Protein AF-A0A1C5DNZ5-F1 (afdb_monomer_lite)

Foldseek 3Di:
DDDDDDDDDDDDDAFDADDAPVLVCLLVVLAQALQLLAAFFLAQLLCCAVVNDDPLLVVLLVVLLVQLLCLLQVALFQEDFDPPPYDDLVVNLSSLLSPLLLRQAASLQSLPQLFQCAAVFLAQFAAQAAFFFDFFLLRQFLFCLQFFGSCRRSVRCVVHSPGVVVLVVDPSSVVSRVCSVVSNVCLQQVQLVVLCVVVPNDNSRSLSRSASNRLASLAVSQLAFLPDFDFQLQAAFAAAADQFQFFAFDDAADDDDDDDDDPDPDDDDDDDDPDDDDDDDDDDDDDDDDDDDDDDDDDDDDDDDDDDDDDDDDDDDDDDDDDDDDDDDDDDDDDDDDDDDDDDDDDDDDDDDDDDDDDDDDDDPDPPVAPPVLVVFKDQDDPVSLVSLQVRQCCLAPQLVVLQVSLVVSSNHDDDDGHHNSHALSPLVSRHSRHGRVLGQQHQNGRDDFDRDRSNHHHGDDRAQTGHQFQFSSLLSQQCNVAPLHPRNLQALNPQDDDPVSSVVSLVRNQRVSSSGSMGTDRVVRPPSQVRYDNSCVSSVCRNPCLVPNLSSNQPHQCVVRVDNSRSVGRVRRSHSNNSNQSSSLSSSNRRVQQPHHDALFDFPGSGHAHAPSCSSNVQSGGSNPHGHHWSDCGNCPDDPHRHNSPSRLSRSADDRSDHSRITGDNVSSVVRSVVRSNVD

Structure (mmCIF, N/CA/C/O backbone):
data_AF-A0A1C5DNZ5-F1
#
_entry.id   AF-A0A1C5DNZ5-F1
#
loop_
_atom_site.group_PDB
_atom_site.id
_atom_site.type_symbol
_atom_site.label_atom_id
_atom_site.label_alt_id
_atom_site.label_comp_id
_atom_site.label_asym_id
_atom_site.label_entity_id
_atom_site.label_seq_id
_atom_site.pdbx_PDB_ins_code
_atom_site.Cartn_x
_atom_site.Cartn_y
_atom_site.Cartn_z
_atom_site.occupancy
_atom_site.B_iso_or_equiv
_atom_site.auth_seq_id
_atom_site.auth_comp_id
_atom_site.auth_asym_id
_atom_site.auth_atom_id
_atom_site.pdbx_PDB_model_num
ATOM 1 N N . MET A 1 1 ? -42.561 28.074 35.024 1.00 35.12 1 MET A N 1
ATOM 2 C CA . MET A 1 1 ? -42.389 27.880 33.564 1.00 35.12 1 MET A CA 1
ATOM 3 C C . MET A 1 1 ? -41.672 26.548 33.355 1.00 35.12 1 MET A C 1
ATOM 5 O O . MET A 1 1 ? -40.572 26.398 33.857 1.00 35.12 1 MET A O 1
ATOM 9 N N . SER A 1 2 ? -42.398 25.474 33.023 1.00 34.19 2 SER A N 1
ATOM 10 C CA . SER A 1 2 ? -42.745 24.993 31.661 1.00 34.19 2 SER A CA 1
ATOM 11 C C . SER A 1 2 ? -41.527 24.378 30.946 1.00 34.19 2 SER A C 1
ATOM 13 O O . SER A 1 2 ? -40.630 25.111 30.565 1.00 34.19 2 SER A O 1
ATOM 15 N N . SER A 1 3 ? -41.335 23.049 30.942 1.00 47.19 3 SER A N 1
ATOM 16 C CA . SER A 1 3 ? -41.961 22.020 30.072 1.00 47.19 3 SER A CA 1
ATOM 17 C C . SER A 1 3 ? -41.629 22.154 28.579 1.00 47.19 3 SER A C 1
ATOM 19 O O . SER A 1 3 ? -42.062 23.123 27.964 1.00 47.19 3 SER A O 1
ATOM 21 N N . ALA A 1 4 ? -41.029 21.107 27.985 1.00 40.50 4 ALA A N 1
ATOM 22 C CA . ALA A 1 4 ? -41.390 20.623 26.641 1.00 40.50 4 ALA A CA 1
ATOM 23 C C . ALA A 1 4 ? -40.878 19.189 26.346 1.00 40.50 4 ALA A C 1
ATOM 25 O O . ALA A 1 4 ? -39.726 18.852 26.609 1.00 40.50 4 ALA A O 1
ATOM 26 N N . ARG A 1 5 ? -41.762 18.367 25.756 1.00 48.84 5 ARG A N 1
ATOM 27 C CA . ARG A 1 5 ? -41.532 17.049 25.117 1.00 48.84 5 ARG A CA 1
ATOM 28 C C . ARG A 1 5 ? -41.091 17.206 23.648 1.00 48.84 5 ARG A C 1
ATOM 30 O O . ARG A 1 5 ? -41.409 18.218 23.034 1.00 48.84 5 ARG A O 1
ATOM 37 N N . THR A 1 6 ? -40.537 16.150 23.039 1.00 39.22 6 THR A N 1
ATOM 38 C CA . THR A 1 6 ? -40.433 15.974 21.568 1.00 39.22 6 THR A CA 1
ATOM 39 C C . THR A 1 6 ? -40.799 14.547 21.115 1.00 39.22 6 THR A C 1
ATOM 41 O O . THR A 1 6 ? -40.684 13.593 21.885 1.00 39.22 6 THR A O 1
ATOM 44 N N . GLY A 1 7 ? -41.263 14.415 19.860 1.00 40.50 7 GLY A N 1
ATOM 45 C CA . GLY A 1 7 ? -41.536 13.163 19.124 1.00 40.50 7 GLY A CA 1
ATOM 46 C C . GLY A 1 7 ? -40.961 13.192 17.684 1.00 40.50 7 GLY A C 1
ATOM 47 O O . GLY A 1 7 ? -40.206 14.103 17.363 1.00 40.50 7 GLY A O 1
ATOM 48 N N . ALA A 1 8 ? -41.375 12.256 16.807 1.00 42.50 8 ALA A N 1
ATOM 49 C CA . ALA A 1 8 ? -41.039 12.133 15.359 1.00 42.50 8 ALA A CA 1
ATOM 50 C C . ALA A 1 8 ? -39.610 11.635 14.966 1.00 42.50 8 ALA A C 1
ATOM 52 O O . ALA A 1 8 ? -38.829 11.228 15.822 1.00 42.50 8 ALA A O 1
ATOM 53 N N . GLY A 1 9 ? -39.299 11.554 13.652 1.00 46.56 9 GLY A N 1
ATOM 54 C CA . GLY A 1 9 ? -38.068 10.941 13.095 1.00 46.56 9 GLY A CA 1
ATOM 55 C C . GLY A 1 9 ? -37.885 11.070 11.559 1.00 46.56 9 GLY A C 1
ATOM 56 O O . GLY A 1 9 ? -38.637 11.789 10.908 1.00 46.56 9 GLY A O 1
ATOM 57 N N . GLN A 1 10 ? -36.884 10.386 10.967 1.00 37.81 10 GLN A N 1
ATOM 58 C CA . GLN A 1 10 ? -36.568 10.368 9.510 1.00 37.81 10 GLN A CA 1
ATOM 59 C C . GLN A 1 10 ? -36.069 8.982 9.019 1.00 37.81 10 GLN A C 1
ATOM 61 O O . GLN A 1 10 ? -35.624 8.172 9.831 1.00 37.81 10 GLN A O 1
ATOM 66 N N . ALA A 1 11 ? -36.089 8.719 7.698 1.00 41.50 11 ALA A N 1
ATOM 67 C CA . ALA A 1 11 ? -35.702 7.436 7.069 1.00 41.50 11 ALA A CA 1
ATOM 68 C C . ALA A 1 11 ? -34.834 7.595 5.778 1.00 41.50 11 ALA A C 1
ATOM 70 O O . ALA A 1 11 ? -34.810 8.687 5.208 1.00 41.50 11 ALA A O 1
ATOM 71 N N . PRO A 1 12 ? -34.102 6.550 5.309 1.00 48.22 12 PRO A N 1
ATOM 72 C CA . PRO A 1 12 ? -33.125 6.650 4.205 1.00 48.22 12 PRO A CA 1
ATOM 73 C C . PRO A 1 12 ? -33.597 6.114 2.818 1.00 48.22 12 PRO A C 1
ATOM 75 O O . PRO A 1 12 ? -34.482 5.263 2.761 1.00 48.22 12 PRO A O 1
ATOM 78 N N . PRO A 1 13 ? -32.966 6.531 1.691 1.00 52.88 13 PRO A N 1
ATOM 79 C CA . PRO A 1 13 ? -33.422 6.234 0.318 1.00 52.88 13 PRO A CA 1
ATOM 80 C C . PRO A 1 13 ? -32.763 5.018 -0.390 1.00 52.88 13 PRO A C 1
ATOM 82 O O . PRO A 1 13 ? -31.851 4.368 0.139 1.00 52.88 13 PRO A O 1
ATOM 85 N N . ARG A 1 14 ? -33.227 4.751 -1.629 1.00 50.53 14 ARG A N 1
ATOM 86 C CA . ARG A 1 14 ? -32.679 3.814 -2.647 1.00 50.53 14 ARG A CA 1
ATOM 87 C C . ARG A 1 14 ? -31.525 4.442 -3.467 1.00 50.53 14 ARG A C 1
ATOM 89 O O . ARG A 1 14 ? -31.303 5.644 -3.371 1.00 50.53 14 ARG A O 1
ATOM 96 N N . THR A 1 15 ? -30.829 3.646 -4.294 1.00 51.84 15 THR A N 1
ATOM 97 C CA . THR A 1 15 ? -29.776 4.075 -5.257 1.00 51.84 15 THR A CA 1
ATOM 98 C C . THR A 1 15 ? -29.793 3.209 -6.540 1.00 51.84 15 THR A C 1
ATOM 100 O O . THR A 1 15 ? -30.634 2.319 -6.653 1.00 51.84 15 THR A O 1
ATOM 103 N N . THR A 1 16 ? -28.890 3.466 -7.499 1.00 38.88 16 THR A N 1
ATOM 104 C CA . THR A 1 16 ? -28.894 2.944 -8.891 1.00 38.88 16 THR A CA 1
ATOM 105 C C . THR A 1 16 ? -27.693 2.034 -9.248 1.00 38.88 16 THR A C 1
ATOM 107 O O . THR A 1 16 ? -26.918 1.655 -8.368 1.00 38.88 16 THR A O 1
ATOM 110 N N . THR A 1 17 ? -27.564 1.669 -10.537 1.00 46.03 17 THR A N 1
ATOM 111 C CA . THR A 1 17 ? -26.472 0.883 -11.158 1.00 46.03 17 THR A CA 1
ATOM 112 C C . THR A 1 17 ? -26.026 1.492 -12.499 1.00 46.03 17 THR A C 1
ATOM 114 O O . THR A 1 17 ? -26.896 1.878 -13.278 1.00 46.03 17 THR A O 1
ATOM 117 N N . ALA A 1 18 ? -24.722 1.494 -12.825 1.00 44.28 18 ALA A N 1
ATOM 118 C CA . ALA A 1 18 ? -24.168 2.096 -14.057 1.00 44.28 18 ALA A CA 1
ATOM 119 C C . ALA A 1 18 ? -23.219 1.158 -14.870 1.00 44.28 18 ALA A C 1
ATOM 121 O O . ALA A 1 18 ? -22.654 0.222 -14.297 1.00 44.28 18 ALA A O 1
ATOM 122 N N . PRO A 1 19 ? -23.027 1.380 -16.196 1.00 49.41 19 PRO A N 1
ATOM 123 C CA . PRO A 1 19 ? -22.270 0.494 -17.106 1.00 49.41 19 PRO A CA 1
ATOM 124 C C . PRO A 1 19 ? -20.741 0.731 -17.130 1.00 49.41 19 PRO A C 1
ATOM 126 O O . PRO A 1 19 ? -20.248 1.737 -16.622 1.00 49.41 19 PRO A O 1
ATOM 129 N N . ALA A 1 20 ? -19.971 -0.199 -17.729 1.00 49.38 20 ALA A N 1
ATOM 130 C CA . ALA A 1 20 ? -18.540 -0.363 -17.409 1.00 49.38 20 ALA A CA 1
ATOM 131 C C . ALA A 1 20 ? -17.514 -0.572 -18.562 1.00 49.38 20 ALA A C 1
ATOM 133 O O . ALA A 1 20 ? -16.347 -0.776 -18.252 1.00 49.38 20 ALA A O 1
ATOM 134 N N . GLN A 1 21 ? -17.844 -0.502 -19.867 1.00 52.97 21 GLN A N 1
ATOM 135 C CA . GLN A 1 21 ? -16.880 -0.837 -20.963 1.00 52.97 21 GLN A CA 1
ATOM 136 C C . GLN A 1 21 ? -15.542 -0.039 -20.943 1.00 52.97 21 GLN A C 1
ATOM 138 O O . GLN A 1 21 ? -14.511 -0.518 -21.412 1.00 52.97 21 GLN A O 1
ATOM 143 N N . ILE A 1 22 ? -15.558 1.143 -20.333 1.00 57.78 22 ILE A N 1
ATOM 144 C CA . ILE A 1 22 ? -14.470 1.912 -19.703 1.00 57.78 22 ILE A CA 1
ATOM 145 C C . ILE A 1 22 ? -13.318 1.080 -19.072 1.00 57.78 22 ILE A C 1
ATOM 147 O O . ILE A 1 22 ? -12.180 1.547 -19.043 1.00 57.78 22 ILE A O 1
ATOM 151 N N . ASP A 1 23 ? -13.550 -0.175 -18.681 1.00 61.78 23 ASP A N 1
ATOM 152 C CA . ASP A 1 23 ? -12.527 -1.196 -18.385 1.00 61.78 23 ASP A CA 1
ATOM 153 C C . ASP A 1 23 ? -11.415 -1.292 -19.473 1.00 61.78 23 ASP A C 1
ATOM 155 O O . ASP A 1 23 ? -10.239 -1.498 -19.173 1.00 61.78 23 ASP A O 1
ATOM 159 N N . ARG A 1 24 ? -11.761 -1.079 -20.757 1.00 72.62 24 ARG A N 1
ATOM 160 C CA . ARG A 1 24 ? -10.910 -1.255 -21.964 1.00 72.62 24 ARG A CA 1
ATOM 161 C C . ARG A 1 24 ? -9.570 -0.481 -21.944 1.00 72.62 24 ARG A C 1
ATOM 163 O O . ARG A 1 24 ? -8.625 -0.888 -22.617 1.00 72.62 24 ARG A O 1
ATOM 170 N N . GLN A 1 25 ? -9.475 0.610 -21.183 1.00 69.50 25 GLN A N 1
ATOM 171 C CA . GLN A 1 25 ? -8.303 1.507 -21.065 1.00 69.50 25 GLN A CA 1
ATOM 172 C C . GLN A 1 25 ? -7.854 1.701 -19.614 1.00 69.50 25 GLN A C 1
ATOM 174 O O . GLN A 1 25 ? -6.677 1.912 -19.335 1.00 69.50 25 GLN A O 1
ATOM 179 N N . ALA A 1 26 ? -8.808 1.603 -18.694 1.00 68.88 26 ALA A N 1
ATOM 180 C CA . ALA A 1 26 ? -8.610 1.539 -17.261 1.00 68.88 26 ALA A CA 1
ATOM 181 C C . ALA A 1 26 ? -7.611 0.416 -16.906 1.00 68.88 26 ALA A C 1
ATOM 183 O O . ALA A 1 26 ? -6.574 0.679 -16.291 1.00 68.88 26 ALA A O 1
ATOM 184 N N . ARG A 1 27 ? -7.807 -0.779 -17.482 1.00 75.62 27 ARG A N 1
ATOM 185 C CA . ARG A 1 27 ? -6.840 -1.887 -17.450 1.00 75.62 27 ARG A CA 1
ATOM 186 C C . ARG A 1 27 ? -5.494 -1.532 -18.053 1.00 75.62 27 ARG A C 1
ATOM 188 O O . ARG A 1 27 ? -4.465 -1.736 -17.429 1.00 75.62 27 ARG A O 1
ATOM 195 N N . ARG A 1 28 ? -5.484 -0.936 -19.241 1.00 80.12 28 ARG A N 1
ATOM 196 C CA . ARG A 1 28 ? -4.236 -0.562 -19.912 1.00 80.12 28 ARG A CA 1
ATOM 197 C C . ARG A 1 28 ? -3.459 0.533 -19.226 1.00 80.12 28 ARG A C 1
ATOM 199 O O . ARG A 1 28 ? -2.294 0.642 -19.537 1.00 80.12 28 ARG A O 1
ATOM 206 N N . LEU A 1 29 ? -4.017 1.309 -18.298 1.00 76.38 29 LEU A N 1
ATOM 207 C CA . LEU A 1 29 ? -3.198 2.217 -17.492 1.00 76.38 29 LEU A CA 1
ATOM 208 C C . LEU A 1 29 ? -2.236 1.428 -16.553 1.00 76.38 29 LEU A C 1
ATOM 210 O O . LEU A 1 29 ? -1.388 2.023 -15.900 1.00 76.38 29 LEU A O 1
ATOM 214 N N . ALA A 1 30 ? -2.198 0.090 -16.726 1.00 76.69 30 ALA A N 1
ATOM 215 C CA . ALA A 1 30 ? -1.017 -0.770 -16.990 1.00 76.69 30 ALA A CA 1
ATOM 216 C C . ALA A 1 30 ? 0.114 -0.255 -17.928 1.00 76.69 30 ALA A C 1
ATOM 218 O O . ALA A 1 30 ? 1.015 -1.026 -18.229 1.00 76.69 30 ALA A O 1
ATOM 219 N N . TRP A 1 31 ? 0.078 1.001 -18.387 1.00 80.88 31 TRP A N 1
ATOM 220 C CA . TRP A 1 31 ? 1.052 1.657 -19.270 1.00 80.88 31 TRP A CA 1
ATOM 221 C C . TRP A 1 31 ? 1.354 3.112 -18.870 1.00 80.88 31 TRP A C 1
ATOM 223 O O . TRP A 1 31 ? 2.135 3.763 -19.550 1.00 80.88 31 TRP A O 1
ATOM 233 N N . VAL A 1 32 ? 0.802 3.619 -17.752 1.00 81.00 32 VAL A N 1
ATOM 234 C CA . VAL A 1 32 ? 1.361 4.792 -17.038 1.00 81.00 32 VAL A CA 1
ATOM 235 C C . VAL A 1 32 ? 1.103 4.739 -15.510 1.00 81.00 32 VAL A C 1
ATOM 237 O O . VAL A 1 32 ? 0.815 5.772 -14.901 1.00 81.00 32 VAL A O 1
ATOM 240 N N . THR A 1 33 ? 1.118 3.564 -14.844 1.00 77.69 33 THR A N 1
ATOM 241 C CA . THR A 1 33 ? 1.069 3.529 -13.362 1.00 77.69 33 THR A CA 1
ATOM 242 C C . THR A 1 33 ? 1.967 2.501 -12.689 1.00 77.69 33 THR A C 1
ATOM 244 O O . THR A 1 33 ? 3.153 2.592 -12.876 1.00 77.69 33 THR A O 1
ATOM 247 N N . VAL A 1 34 ? 1.471 1.601 -11.860 1.00 80.81 34 VAL A N 1
ATOM 248 C CA . VAL A 1 34 ? 2.156 0.703 -10.913 1.00 80.81 34 VAL A CA 1
ATOM 249 C C . VAL A 1 34 ? 3.177 -0.268 -11.565 1.00 80.81 34 VAL A C 1
ATOM 251 O O . VAL A 1 34 ? 3.042 -1.481 -11.525 1.00 80.81 34 VAL A O 1
ATOM 254 N N . GLY A 1 35 ? 4.125 0.271 -12.320 1.00 82.44 35 GLY A N 1
ATOM 255 C CA . GLY A 1 35 ? 4.782 -0.383 -13.447 1.00 82.44 35 GLY A CA 1
ATOM 256 C C . GLY A 1 35 ? 5.697 0.508 -14.295 1.00 82.44 35 GLY A C 1
ATOM 257 O O . GLY A 1 35 ? 6.456 -0.029 -15.084 1.00 82.44 35 GLY A O 1
ATOM 258 N N . VAL A 1 36 ? 5.662 1.838 -14.137 1.00 87.38 36 VAL A N 1
ATOM 259 C CA . VAL A 1 36 ? 6.909 2.629 -14.105 1.00 87.38 36 VAL A CA 1
ATOM 260 C C . VAL A 1 36 ? 7.229 2.907 -12.633 1.00 87.38 36 VAL A C 1
ATOM 262 O O . VAL A 1 36 ? 8.326 2.641 -12.193 1.00 87.38 36 VAL A O 1
ATOM 265 N N . PRO A 1 37 ? 6.235 3.251 -11.804 1.00 89.62 37 PRO A N 1
ATOM 266 C CA . PRO A 1 37 ? 6.258 2.982 -10.373 1.00 89.62 37 PRO A CA 1
ATOM 267 C C . PRO A 1 37 ? 6.575 1.563 -9.859 1.00 89.62 37 PRO A C 1
ATOM 269 O O . PRO A 1 37 ? 6.797 1.441 -8.667 1.00 89.62 37 PRO A O 1
ATOM 272 N N . THR A 1 38 ? 6.435 0.463 -10.622 1.00 83.31 38 THR A N 1
ATOM 273 C CA . THR A 1 38 ? 6.457 -0.909 -10.033 1.00 83.31 38 THR A CA 1
ATOM 274 C C . THR A 1 38 ? 6.609 -2.100 -11.005 1.00 83.31 38 THR A C 1
ATOM 276 O O . THR A 1 38 ? 5.904 -3.090 -10.924 1.00 83.31 38 THR A O 1
ATOM 279 N N . LEU A 1 39 ? 7.519 -2.013 -11.958 1.00 85.81 39 LEU A N 1
ATOM 280 C CA . LEU A 1 39 ? 8.024 -3.051 -12.850 1.00 85.81 39 LEU A CA 1
ATOM 281 C C . LEU A 1 39 ? 9.549 -3.241 -12.657 1.00 85.81 39 LEU A C 1
ATOM 283 O O . LEU A 1 39 ? 9.904 -3.718 -11.588 1.00 85.81 39 LEU A O 1
ATOM 287 N N . GLY A 1 40 ? 10.397 -3.059 -13.678 1.00 90.38 40 GLY A N 1
ATOM 288 C CA . GLY A 1 40 ? 11.508 -3.975 -13.870 1.00 90.38 40 GLY A CA 1
ATOM 289 C C . GLY A 1 40 ? 12.578 -3.680 -14.894 1.00 90.38 40 GLY A C 1
ATOM 290 O O . GLY A 1 40 ? 12.333 -3.253 -16.010 1.00 90.38 40 GLY A O 1
ATOM 291 N N . THR A 1 41 ? 13.739 -4.179 -14.508 1.00 91.50 41 THR A N 1
ATOM 292 C CA . THR A 1 41 ? 14.975 -4.485 -15.196 1.00 91.50 41 THR A CA 1
ATOM 293 C C . THR A 1 41 ? 15.597 -5.638 -14.414 1.00 91.50 41 THR A C 1
ATOM 295 O O . THR A 1 41 ? 16.106 -5.448 -13.316 1.00 91.50 41 THR A O 1
ATOM 298 N N . ALA A 1 42 ? 15.620 -6.866 -14.937 1.00 82.75 42 ALA A N 1
ATOM 299 C CA . ALA A 1 42 ? 16.401 -7.939 -14.300 1.00 82.75 42 ALA A CA 1
ATOM 300 C C . ALA A 1 42 ? 17.916 -7.717 -14.544 1.00 82.75 42 ALA A C 1
ATOM 302 O O . ALA A 1 42 ? 18.634 -8.573 -15.052 1.00 82.75 42 ALA A O 1
ATOM 303 N N . ALA A 1 43 ? 18.343 -6.483 -14.276 1.00 89.81 43 ALA A N 1
ATOM 304 C CA . ALA A 1 43 ? 19.338 -5.741 -15.013 1.00 89.81 43 ALA A CA 1
ATOM 305 C C . ALA A 1 43 ? 19.798 -4.439 -14.299 1.00 89.81 43 ALA A C 1
ATOM 307 O O . ALA A 1 43 ? 20.975 -4.317 -13.992 1.00 89.81 43 ALA A O 1
ATOM 308 N N . ALA A 1 44 ? 18.954 -3.450 -13.982 1.00 88.75 44 ALA A N 1
ATOM 309 C CA . ALA A 1 44 ? 19.469 -2.121 -13.600 1.00 88.75 44 ALA A CA 1
ATOM 310 C C . ALA A 1 44 ? 19.473 -1.753 -12.111 1.00 88.75 44 ALA A C 1
ATOM 312 O O . ALA A 1 44 ? 20.224 -0.873 -11.723 1.00 88.75 44 ALA A O 1
ATOM 313 N N . ILE A 1 45 ? 18.743 -2.429 -11.228 1.00 89.56 45 ILE A N 1
ATOM 314 C CA . ILE A 1 45 ? 18.749 -2.079 -9.798 1.00 89.56 45 ILE A CA 1
ATOM 315 C C . ILE A 1 45 ? 19.958 -2.589 -8.988 1.00 89.56 45 ILE A C 1
ATOM 317 O O . ILE A 1 45 ? 20.579 -1.788 -8.308 1.00 89.56 45 ILE A O 1
ATOM 321 N N . VAL A 1 46 ? 20.368 -3.862 -8.938 1.00 85.12 46 VAL A N 1
ATOM 322 C CA . VAL A 1 46 ? 20.972 -4.724 -9.980 1.00 85.12 46 VAL A CA 1
ATOM 323 C C . VAL A 1 46 ? 22.238 -4.127 -10.608 1.00 85.12 46 VAL A C 1
ATOM 325 O O . VAL A 1 46 ? 23.299 -4.743 -10.500 1.00 85.12 46 VAL A O 1
ATOM 328 N N . PHE A 1 47 ? 22.217 -2.868 -11.070 1.00 91.62 47 PHE A N 1
ATOM 329 C CA . PHE A 1 47 ? 23.466 -2.123 -11.253 1.00 91.62 47 PHE A CA 1
ATOM 330 C C . PHE A 1 47 ? 24.203 -1.957 -9.917 1.00 91.62 47 PHE A C 1
ATOM 332 O O . PHE A 1 47 ? 25.415 -1.837 -9.934 1.00 91.62 47 PHE A O 1
ATOM 339 N N . ALA A 1 48 ? 23.513 -2.135 -8.777 1.00 90.56 48 ALA A N 1
ATOM 340 C CA . ALA A 1 48 ? 24.076 -2.269 -7.435 1.00 90.56 48 ALA A CA 1
ATOM 341 C C . ALA A 1 48 ? 25.237 -3.273 -7.321 1.00 90.56 48 ALA A C 1
ATOM 343 O O . ALA A 1 48 ? 26.032 -3.169 -6.387 1.00 90.56 48 ALA A O 1
ATOM 344 N N . ALA A 1 49 ? 25.350 -4.208 -8.269 1.00 83.62 49 ALA A N 1
ATOM 345 C CA . ALA A 1 49 ? 26.494 -5.095 -8.399 1.00 83.62 49 ALA A CA 1
ATOM 346 C C . ALA A 1 49 ? 27.043 -5.234 -9.826 1.00 83.62 49 ALA A C 1
ATOM 348 O O . ALA A 1 49 ? 28.236 -5.499 -9.947 1.00 83.62 49 ALA A O 1
ATOM 349 N N . HIS A 1 50 ? 26.264 -4.992 -10.898 1.00 86.25 50 HIS A N 1
ATOM 350 C CA . HIS A 1 50 ? 26.902 -4.876 -12.221 1.00 86.25 50 HIS A CA 1
ATOM 351 C C . HIS A 1 50 ? 27.853 -3.676 -12.286 1.00 86.25 50 HIS A C 1
ATOM 353 O O . HIS A 1 50 ? 28.891 -3.756 -12.931 1.00 86.25 50 HIS A O 1
ATOM 359 N N . TYR A 1 51 ? 27.529 -2.588 -11.591 1.00 88.81 51 TYR A N 1
ATOM 360 C CA . TYR A 1 51 ? 28.326 -1.363 -11.570 1.00 88.81 51 TYR A CA 1
ATOM 361 C C . TYR A 1 51 ? 28.574 -0.803 -10.155 1.00 88.81 51 TYR A C 1
ATOM 363 O O . TYR A 1 51 ? 29.321 0.158 -10.003 1.00 88.81 51 TYR A O 1
ATOM 371 N N . GLY A 1 52 ? 28.009 -1.428 -9.119 1.00 85.56 52 GLY A N 1
ATOM 372 C CA . GLY A 1 52 ? 28.083 -0.982 -7.730 1.00 85.56 52 GLY A CA 1
ATOM 373 C C . GLY A 1 52 ? 26.934 -0.050 -7.339 1.00 85.56 52 GLY A C 1
ATOM 374 O O . GLY A 1 52 ? 26.451 0.750 -8.133 1.00 85.56 52 GLY A O 1
ATOM 375 N N . PHE A 1 53 ? 26.480 -0.162 -6.090 1.00 92.00 53 PHE A N 1
ATOM 376 C CA . PHE A 1 53 ? 25.529 0.777 -5.498 1.00 92.00 53 PHE A CA 1
ATOM 377 C C . PHE A 1 53 ? 26.295 1.907 -4.819 1.00 92.00 53 PHE A C 1
ATOM 379 O O . PHE A 1 53 ? 27.078 1.660 -3.898 1.00 92.00 53 PHE A O 1
ATOM 386 N N . THR A 1 54 ? 26.088 3.142 -5.268 1.00 91.81 54 THR A N 1
ATOM 387 C CA . THR A 1 54 ? 26.866 4.281 -4.778 1.00 91.81 54 THR A CA 1
ATOM 388 C C . THR A 1 54 ? 26.156 5.020 -3.646 1.00 91.81 54 THR A C 1
ATOM 390 O O . THR A 1 54 ? 24.942 4.931 -3.450 1.00 91.81 54 THR A O 1
ATOM 393 N N . TRP A 1 55 ? 26.907 5.826 -2.897 1.00 91.88 55 TRP A N 1
ATOM 394 C CA . TRP A 1 55 ? 26.308 6.718 -1.901 1.00 91.88 55 TRP A CA 1
ATOM 395 C C . TRP A 1 55 ? 25.406 7.787 -2.529 1.00 91.88 55 TRP A C 1
ATOM 397 O O . TRP A 1 55 ? 24.441 8.210 -1.896 1.00 91.88 55 TRP A O 1
ATOM 407 N N . THR A 1 56 ? 25.670 8.183 -3.777 1.00 91.50 56 THR A N 1
ATOM 408 C CA . THR A 1 56 ? 24.816 9.105 -4.539 1.00 91.50 56 THR A CA 1
ATOM 409 C C . THR A 1 56 ? 23.457 8.470 -4.838 1.00 91.50 56 THR A C 1
ATOM 411 O O . THR A 1 56 ? 22.428 9.112 -4.643 1.00 91.50 56 THR A O 1
ATOM 414 N N . ASP A 1 57 ? 23.434 7.189 -5.207 1.00 91.94 57 ASP A N 1
ATOM 415 C CA . ASP A 1 57 ? 22.205 6.420 -5.427 1.00 91.94 57 ASP A CA 1
ATOM 416 C C . ASP A 1 57 ? 21.377 6.298 -4.137 1.00 91.94 57 ASP A C 1
ATOM 418 O O . ASP A 1 57 ? 20.173 6.562 -4.128 1.00 91.94 57 ASP A O 1
ATOM 422 N N . ALA A 1 58 ? 22.033 5.981 -3.015 1.00 93.88 58 ALA A N 1
ATOM 423 C CA . ALA A 1 58 ? 21.390 5.930 -1.701 1.00 93.88 58 ALA A CA 1
ATOM 424 C C . ALA A 1 58 ? 20.812 7.289 -1.279 1.00 93.88 58 ALA A C 1
ATOM 426 O O . ALA A 1 58 ? 19.688 7.365 -0.776 1.00 93.88 58 ALA A O 1
ATOM 427 N N . LEU A 1 59 ? 21.571 8.367 -1.492 1.00 93.88 59 LEU A N 1
ATOM 428 C CA . LEU A 1 59 ? 21.161 9.726 -1.155 1.00 93.88 59 LEU A CA 1
ATOM 429 C C . LEU A 1 59 ? 19.937 10.151 -1.969 1.00 93.88 59 LEU A C 1
ATOM 431 O O . LEU A 1 59 ? 18.962 10.643 -1.398 1.00 93.88 59 LEU A O 1
ATOM 435 N N . LEU A 1 60 ? 19.966 9.942 -3.286 1.00 96.31 60 LEU A N 1
ATOM 436 C CA . LEU A 1 60 ? 18.865 10.319 -4.165 1.00 96.31 60 LEU A CA 1
ATOM 437 C C . LEU A 1 60 ? 17.614 9.488 -3.876 1.00 96.31 60 LEU A C 1
ATOM 439 O O . LEU A 1 60 ? 16.531 10.069 -3.816 1.00 96.31 60 LEU A O 1
ATOM 443 N N . LEU A 1 61 ? 17.754 8.187 -3.588 1.00 95.88 61 LEU A N 1
ATOM 444 C CA . LEU A 1 61 ? 16.651 7.342 -3.127 1.00 95.88 61 LEU A CA 1
ATOM 445 C C . LEU A 1 61 ? 15.980 7.953 -1.902 1.00 95.88 61 LEU A C 1
ATOM 447 O O . LEU A 1 61 ? 14.777 8.196 -1.918 1.00 95.88 61 LEU A O 1
ATOM 451 N N . ILE A 1 62 ? 16.754 8.204 -0.843 1.00 96.25 62 ILE A N 1
ATOM 452 C CA . ILE A 1 62 ? 16.234 8.628 0.462 1.00 96.25 62 ILE A CA 1
ATOM 453 C C . ILE A 1 62 ? 15.621 10.029 0.384 1.00 96.25 62 ILE A C 1
ATOM 455 O O . ILE A 1 62 ? 14.524 10.255 0.898 1.00 96.25 62 ILE A O 1
ATOM 459 N N . VAL A 1 63 ? 16.304 10.975 -0.265 1.00 95.06 63 VAL A N 1
ATOM 460 C CA . VAL A 1 63 ? 15.847 12.369 -0.358 1.00 95.06 63 VAL A CA 1
ATOM 461 C C . VAL A 1 63 ? 14.584 12.457 -1.195 1.00 95.06 63 VAL A C 1
ATOM 463 O O . VAL A 1 63 ? 13.590 13.056 -0.776 1.00 95.06 63 VAL A O 1
ATOM 466 N N . MET A 1 64 ? 14.589 11.825 -2.363 1.00 97.81 64 MET A N 1
ATOM 467 C CA . MET A 1 64 ? 13.437 11.884 -3.240 1.00 97.81 64 MET A CA 1
ATOM 468 C C . MET A 1 64 ? 12.260 11.116 -2.659 1.00 97.81 64 MET A C 1
ATOM 470 O O . MET A 1 64 ? 11.138 11.626 -2.707 1.00 97.81 64 MET A O 1
ATOM 474 N N . TYR A 1 65 ? 12.513 9.951 -2.052 1.00 96.88 65 TYR A N 1
ATOM 475 C CA . TYR A 1 65 ? 11.530 9.236 -1.249 1.00 96.88 65 TYR A CA 1
ATOM 476 C C . TYR A 1 65 ? 10.890 10.194 -0.259 1.00 96.88 65 TYR A C 1
ATOM 478 O O . TYR A 1 65 ? 9.669 10.330 -0.262 1.00 96.88 65 TYR A O 1
ATOM 486 N N . ALA A 1 66 ? 11.678 10.858 0.591 1.00 92.75 66 ALA A N 1
ATOM 487 C CA . ALA A 1 66 ? 11.151 11.722 1.642 1.00 92.75 66 ALA A CA 1
ATOM 488 C C . ALA A 1 66 ? 10.286 12.852 1.065 1.00 92.75 66 ALA A C 1
ATOM 490 O O . ALA A 1 66 ? 9.192 13.100 1.573 1.00 92.75 66 ALA A O 1
ATOM 491 N N . ILE A 1 67 ? 10.713 13.475 -0.038 1.00 96.12 67 ILE A N 1
ATOM 492 C CA . ILE A 1 67 ? 9.965 14.545 -0.713 1.00 96.12 67 ILE A CA 1
ATOM 493 C C . ILE A 1 67 ? 8.619 14.039 -1.234 1.00 96.12 67 ILE A C 1
ATOM 495 O O . ILE A 1 67 ? 7.588 14.650 -0.958 1.00 96.12 67 ILE A O 1
ATOM 499 N N . THR A 1 68 ? 8.586 12.921 -1.960 1.00 95.94 68 THR A N 1
ATOM 500 C CA . THR A 1 68 ? 7.329 12.411 -2.536 1.00 95.94 68 THR A CA 1
ATOM 501 C C . THR A 1 68 ? 6.450 11.713 -1.512 1.00 95.94 68 THR A C 1
ATOM 503 O O . THR A 1 68 ? 5.228 11.770 -1.614 1.00 95.94 68 THR A O 1
ATOM 506 N N . SER A 1 69 ? 7.059 11.121 -0.485 1.00 95.88 69 SER A N 1
ATOM 507 C CA . SER A 1 69 ? 6.392 10.672 0.732 1.00 95.88 69 SER A CA 1
ATOM 508 C C . SER A 1 69 ? 5.654 11.831 1.365 1.00 95.88 69 SER A C 1
ATOM 510 O O . SER A 1 69 ? 4.436 11.786 1.435 1.00 95.88 69 SER A O 1
ATOM 512 N N . LEU A 1 70 ? 6.344 12.916 1.715 1.00 90.94 70 LEU A N 1
ATOM 513 C CA . LEU A 1 70 ? 5.707 14.110 2.264 1.00 90.94 70 LEU A CA 1
ATOM 514 C C . LEU A 1 70 ? 4.695 14.724 1.285 1.00 90.94 70 LEU A C 1
ATOM 516 O O . LEU A 1 70 ? 3.639 15.184 1.698 1.00 90.94 70 LEU A O 1
ATOM 520 N N . GLY A 1 71 ? 4.950 14.675 -0.020 1.00 96.50 71 GLY A N 1
ATOM 521 C CA . GLY A 1 71 ? 4.009 15.104 -1.057 1.00 96.50 71 GLY A CA 1
ATOM 522 C C . GLY A 1 71 ? 2.681 14.352 -1.030 1.00 96.50 71 GLY A C 1
ATOM 523 O O . GLY A 1 71 ? 1.607 14.944 -1.157 1.00 96.50 71 GLY A O 1
ATOM 524 N N . VAL A 1 72 ? 2.742 13.045 -0.813 1.00 87.38 72 VAL A N 1
ATOM 525 C CA . VAL A 1 72 ? 1.560 12.193 -0.710 1.00 87.38 72 VAL A CA 1
ATOM 526 C C . VAL A 1 72 ? 0.952 12.265 0.700 1.00 87.38 72 VAL A C 1
ATOM 528 O O . VAL A 1 72 ? -0.269 12.275 0.804 1.00 87.38 72 VAL A O 1
ATOM 531 N N . GLU A 1 73 ? 1.769 12.418 1.752 1.00 94.25 73 GLU A N 1
ATOM 532 C CA . GLU A 1 73 ? 1.420 12.311 3.187 1.00 94.25 73 GLU A CA 1
ATOM 533 C C . GLU A 1 73 ? 0.967 13.628 3.822 1.00 94.25 73 GLU A C 1
ATOM 535 O O . GLU A 1 73 ? 0.028 13.698 4.611 1.00 94.25 73 GLU A O 1
ATOM 540 N N . GLY A 1 74 ? 1.615 14.697 3.400 1.00 85.50 74 GLY A N 1
ATOM 541 C CA . GLY A 1 74 ? 1.343 16.083 3.714 1.00 85.50 74 GLY A CA 1
ATOM 542 C C . GLY A 1 74 ? 0.399 16.699 2.698 1.00 85.50 74 GLY A C 1
ATOM 543 O O . GLY A 1 74 ? -0.527 17.414 3.068 1.00 85.50 74 GLY A O 1
ATOM 544 N N . GLY A 1 75 ? 0.623 16.411 1.416 1.00 95.62 75 GLY A N 1
ATOM 545 C CA . GLY A 1 75 ? -0.033 17.105 0.317 1.00 95.62 75 GLY A CA 1
ATOM 546 C C . GLY A 1 75 ? -1.351 16.486 -0.106 1.00 95.62 75 GLY A C 1
ATOM 547 O O . GLY A 1 75 ? -2.409 16.980 0.287 1.00 95.62 75 GLY A O 1
ATOM 548 N N . PHE A 1 76 ? -1.293 15.434 -0.934 1.00 93.44 76 PHE A N 1
ATOM 549 C CA . PHE A 1 76 ? -2.494 14.753 -1.449 1.00 93.44 76 PHE A CA 1
ATOM 550 C C . PHE A 1 76 ? -3.368 14.246 -0.289 1.00 93.44 76 PHE A C 1
ATOM 552 O O . PHE A 1 76 ? -4.595 14.243 -0.382 1.00 93.44 76 PHE A O 1
ATOM 559 N N . HIS A 1 77 ? -2.710 13.930 0.827 1.00 95.25 77 HIS A N 1
ATOM 560 C CA . HIS A 1 77 ? -3.265 13.749 2.155 1.00 95.25 77 HIS A CA 1
ATOM 561 C C . HIS A 1 77 ? -3.373 15.063 2.962 1.00 95.25 77 HIS A C 1
ATOM 563 O O . HIS A 1 77 ? -4.227 15.870 2.607 1.00 95.25 77 HIS A O 1
ATOM 569 N N . ARG A 1 78 ? -2.627 15.244 4.080 1.00 91.00 78 ARG A N 1
ATOM 570 C CA . ARG A 1 78 ? -2.947 16.138 5.235 1.00 91.00 78 ARG A CA 1
ATOM 571 C C . ARG A 1 78 ? -3.572 17.502 4.907 1.00 91.00 78 ARG A C 1
ATOM 573 O O . ARG A 1 78 ? -4.407 17.972 5.680 1.00 91.00 78 ARG A O 1
ATOM 580 N N . PHE A 1 79 ? -3.158 18.156 3.826 1.00 94.38 79 PHE A N 1
ATOM 581 C CA . PHE A 1 79 ? -3.583 19.503 3.457 1.00 94.38 79 PHE A CA 1
ATOM 582 C C . PHE A 1 79 ? -4.769 19.559 2.464 1.00 94.38 79 PHE A C 1
ATOM 584 O O . PHE A 1 79 ? -5.787 20.180 2.797 1.00 94.38 79 PHE A O 1
ATOM 591 N N . PHE A 1 80 ? -4.653 18.986 1.251 1.00 94.19 80 PHE A N 1
ATOM 592 C CA . PHE A 1 80 ? -5.410 19.462 0.067 1.00 94.19 80 PHE A CA 1
ATOM 593 C C . PHE A 1 80 ? -6.927 19.500 0.254 1.00 94.19 80 PHE A C 1
ATOM 595 O O . PHE A 1 80 ? -7.620 20.401 -0.242 1.00 94.19 80 PHE A O 1
ATOM 602 N N . SER A 1 81 ? -7.472 18.517 0.961 1.00 85.94 81 SER A N 1
ATOM 603 C CA . SER A 1 81 ? -8.884 18.465 1.290 1.00 85.94 81 SER A CA 1
ATOM 604 C C . SER A 1 81 ? -9.155 18.093 2.741 1.00 85.94 81 SER A C 1
ATOM 606 O O . SER A 1 81 ? -9.831 17.107 2.985 1.00 85.94 81 SER A O 1
ATOM 608 N N . HIS A 1 82 ? -8.846 18.981 3.700 1.00 91.31 82 HIS A N 1
ATOM 609 C CA . HIS A 1 82 ? -9.710 19.069 4.902 1.00 91.31 82 HIS A CA 1
ATOM 610 C C . HIS A 1 82 ? -10.082 20.469 5.396 1.00 91.31 82 HIS A C 1
ATOM 612 O O . HIS A 1 82 ? -11.225 20.676 5.791 1.00 91.31 82 HIS A O 1
ATOM 618 N N . ARG A 1 83 ? -9.169 21.451 5.361 1.00 88.38 83 ARG A N 1
ATOM 619 C CA . ARG A 1 83 ? -9.340 22.728 6.095 1.00 88.38 83 ARG A CA 1
ATOM 620 C C . ARG A 1 83 ? -9.452 22.521 7.625 1.00 88.38 83 ARG A C 1
ATOM 622 O O . ARG A 1 83 ? -10.072 23.324 8.319 1.00 88.38 83 ARG A O 1
ATOM 629 N N . SER A 1 84 ? -8.834 21.466 8.164 1.00 83.31 84 SER A N 1
ATOM 630 C CA . SER A 1 84 ? -8.506 21.361 9.598 1.00 83.31 84 SER A CA 1
ATOM 631 C C . SER A 1 84 ? -7.345 22.301 9.946 1.00 83.31 84 SER A C 1
ATOM 633 O O . SER A 1 84 ? -7.428 23.065 10.901 1.00 83.31 84 SER A O 1
ATOM 635 N N . PHE A 1 85 ? -6.324 22.316 9.088 1.00 81.62 85 PHE A N 1
ATOM 636 C CA . PHE A 1 85 ? -5.426 23.446 8.843 1.00 81.62 85 PHE A CA 1
ATOM 637 C C . PHE A 1 85 ? -5.482 23.815 7.347 1.00 81.62 85 PHE 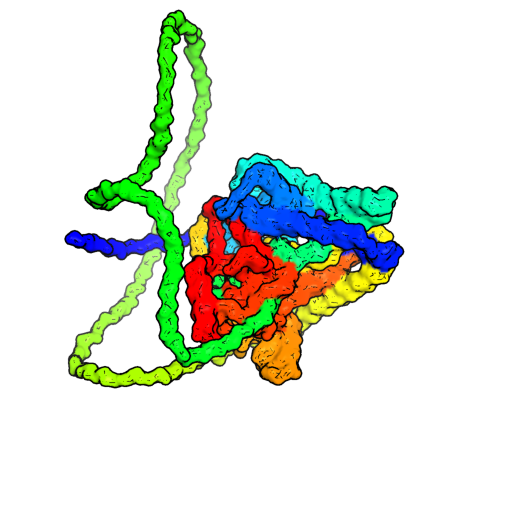A C 1
ATOM 639 O O . PHE A 1 85 ? -6.207 23.188 6.573 1.00 81.62 85 PHE A O 1
ATOM 646 N N . ALA A 1 86 ? -4.764 24.856 6.936 1.00 87.88 86 ALA A N 1
ATOM 647 C CA . ALA A 1 86 ? -4.800 25.434 5.594 1.00 87.88 86 ALA A CA 1
ATOM 648 C C . ALA A 1 86 ? -3.401 25.916 5.188 1.00 87.88 86 ALA A C 1
ATOM 650 O O . ALA A 1 86 ? -2.523 26.043 6.040 1.00 87.88 86 ALA A O 1
ATOM 651 N N . ALA A 1 87 ? -3.196 26.198 3.902 1.00 86.75 87 ALA A N 1
ATOM 652 C CA . ALA A 1 87 ? -1.921 26.686 3.397 1.00 86.75 87 ALA A CA 1
ATOM 653 C C . ALA A 1 87 ? -2.118 27.690 2.254 1.00 86.75 87 ALA A C 1
ATOM 655 O O . ALA A 1 87 ? -3.112 27.633 1.531 1.00 86.75 87 ALA A O 1
ATOM 656 N N . GLY A 1 88 ? -1.158 28.604 2.097 1.00 92.81 88 GLY A N 1
ATOM 657 C CA . GLY A 1 88 ? -1.124 29.538 0.974 1.00 92.81 88 GLY A CA 1
ATOM 658 C C . GLY A 1 88 ? -0.809 28.851 -0.367 1.00 92.81 88 GLY A C 1
ATOM 659 O O . GLY A 1 88 ? -0.445 27.670 -0.404 1.00 92.81 88 GLY A O 1
ATOM 660 N N . PRO A 1 89 ? -0.902 29.582 -1.490 1.00 92.62 89 PRO A N 1
ATOM 661 C CA . PRO A 1 89 ? -0.768 29.028 -2.842 1.00 92.62 89 PRO A CA 1
ATOM 662 C C . PRO A 1 89 ? 0.609 28.412 -3.127 1.00 92.62 89 PRO A C 1
ATOM 664 O O . PRO A 1 89 ? 0.695 27.414 -3.838 1.00 92.62 89 PRO A O 1
ATOM 667 N N . VAL A 1 90 ? 1.684 28.944 -2.535 1.00 94.00 90 VAL A N 1
ATOM 668 C CA . VAL A 1 90 ? 3.042 28.391 -2.689 1.00 94.00 90 VAL A CA 1
ATOM 669 C C . VAL A 1 90 ? 3.122 26.985 -2.096 1.00 94.00 90 VAL A C 1
ATOM 671 O O . VAL A 1 90 ? 3.454 26.030 -2.791 1.00 94.00 90 VAL A O 1
ATOM 674 N N . VAL A 1 91 ? 2.727 26.831 -0.832 1.00 91.31 91 VAL A N 1
ATOM 675 C CA . VAL A 1 91 ? 2.746 25.536 -0.133 1.00 91.31 91 VAL A CA 1
ATOM 676 C C . VAL A 1 91 ? 1.764 24.548 -0.776 1.00 91.31 91 VAL A C 1
ATOM 678 O O . VAL A 1 91 ? 2.082 23.374 -0.931 1.00 91.31 91 VAL A O 1
ATOM 681 N N . THR A 1 92 ? 0.611 25.034 -1.244 1.00 94.12 92 THR A N 1
ATOM 682 C CA . THR A 1 92 ? -0.355 24.257 -2.044 1.00 94.12 92 THR A CA 1
ATOM 683 C C . THR A 1 92 ? 0.283 23.697 -3.317 1.00 94.12 92 THR A C 1
ATOM 685 O O . THR A 1 92 ? 0.098 22.528 -3.653 1.00 94.12 92 THR A O 1
ATOM 688 N N . THR A 1 93 ? 1.070 24.518 -4.014 1.00 96.69 93 THR A N 1
ATOM 689 C CA . THR A 1 93 ? 1.775 24.126 -5.241 1.00 96.69 93 THR A CA 1
ATOM 690 C C . THR A 1 93 ? 2.848 23.083 -4.951 1.00 96.69 93 THR A C 1
ATOM 692 O O . THR A 1 93 ? 2.893 22.061 -5.631 1.00 96.69 93 THR A O 1
ATOM 695 N N . LEU A 1 94 ? 3.656 23.289 -3.907 1.00 94.44 94 LEU A N 1
ATOM 696 C CA . LEU A 1 94 ? 4.695 22.339 -3.497 1.00 94.44 94 LEU A CA 1
ATOM 697 C C . LEU A 1 94 ? 4.100 20.977 -3.127 1.00 94.44 94 LEU A C 1
ATOM 699 O O . LEU A 1 94 ? 4.586 19.950 -3.598 1.00 94.44 94 LEU A O 1
ATOM 703 N N . TRP A 1 95 ? 2.996 20.962 -2.376 1.00 96.94 95 TRP A N 1
ATOM 704 C CA . TRP A 1 95 ? 2.261 19.734 -2.074 1.00 96.94 95 TRP A CA 1
ATOM 705 C C . TRP A 1 95 ? 1.713 19.043 -3.324 1.00 96.94 95 TRP A C 1
ATOM 707 O O . TRP A 1 95 ? 1.777 17.819 -3.439 1.00 96.94 95 TRP A O 1
ATOM 717 N N . GLY A 1 96 ? 1.213 19.826 -4.281 1.00 95.12 96 GLY A N 1
ATOM 718 C CA . GLY A 1 96 ? 0.731 19.350 -5.575 1.00 95.12 96 GLY A CA 1
ATOM 719 C C . GLY A 1 96 ? 1.807 18.681 -6.418 1.00 95.12 96 GLY A C 1
ATOM 720 O O . GLY A 1 96 ? 1.589 17.593 -6.956 1.00 95.12 96 GLY A O 1
ATOM 721 N N . ILE A 1 97 ? 2.966 19.327 -6.521 1.00 97.75 97 ILE A N 1
ATOM 722 C CA . ILE A 1 97 ? 4.100 18.848 -7.313 1.00 97.75 97 ILE A CA 1
ATOM 723 C C . ILE A 1 97 ? 4.705 17.610 -6.653 1.00 97.75 97 ILE A C 1
ATOM 725 O O . ILE A 1 97 ? 4.775 16.563 -7.295 1.00 97.75 97 ILE A O 1
ATOM 729 N N . ALA A 1 98 ? 5.052 17.689 -5.365 1.00 96.31 98 ALA A N 1
ATOM 730 C CA . ALA A 1 98 ? 5.657 16.578 -4.636 1.00 96.31 98 ALA A CA 1
ATOM 731 C C . ALA A 1 98 ? 4.749 15.333 -4.618 1.00 96.31 98 ALA A C 1
ATOM 733 O O . ALA A 1 98 ? 5.232 14.214 -4.784 1.00 96.31 98 ALA A O 1
ATOM 734 N N . GLY A 1 99 ? 3.427 15.507 -4.483 1.00 94.44 99 GLY A N 1
ATOM 735 C CA . GLY A 1 99 ? 2.470 14.399 -4.571 1.00 94.44 99 GLY A CA 1
ATOM 736 C C . GLY A 1 99 ? 2.315 13.839 -5.990 1.00 94.44 99 GLY A C 1
ATOM 737 O O . GLY A 1 99 ? 2.216 12.627 -6.173 1.00 94.44 99 GLY A O 1
ATOM 738 N N . SER A 1 100 ? 2.364 14.693 -7.018 1.00 96.50 100 SER A N 1
ATOM 739 C CA . SER A 1 100 ? 2.280 14.257 -8.421 1.00 96.50 100 SER A CA 1
ATOM 740 C C . SER A 1 100 ? 3.528 13.498 -8.868 1.00 96.50 100 SER A C 1
ATOM 742 O O . SER A 1 100 ? 3.408 12.531 -9.618 1.00 96.50 100 SER A O 1
ATOM 744 N N . MET A 1 101 ? 4.709 13.873 -8.362 1.00 97.62 101 MET A N 1
ATOM 745 C CA . MET A 1 101 ? 5.959 13.139 -8.590 1.00 97.62 101 MET A CA 1
ATOM 746 C C . MET A 1 101 ? 5.846 11.682 -8.114 1.00 97.62 101 MET A C 1
ATOM 748 O O . MET A 1 101 ? 6.447 10.801 -8.719 1.00 97.62 101 MET A O 1
ATOM 752 N N . ALA A 1 102 ? 5.002 11.381 -7.121 1.00 95.62 102 ALA A N 1
ATOM 753 C CA . ALA A 1 102 ? 4.737 10.011 -6.676 1.00 95.62 102 ALA A CA 1
ATOM 754 C C . ALA A 1 102 ? 3.901 9.163 -7.662 1.00 95.62 102 ALA A C 1
ATOM 756 O O . ALA A 1 102 ? 3.656 7.999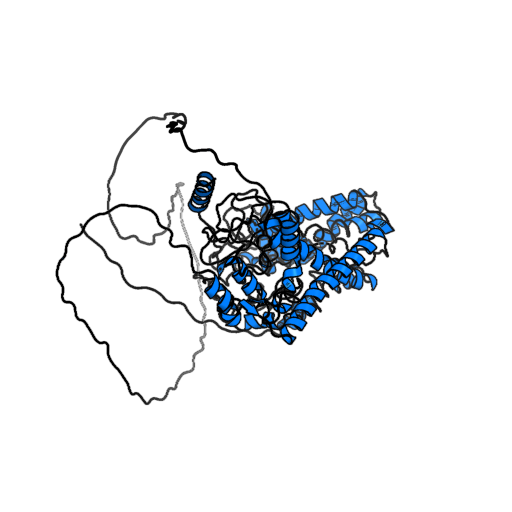 -7.382 1.00 95.62 102 ALA A O 1
ATOM 757 N N . ALA A 1 103 ? 3.447 9.709 -8.799 1.00 92.56 103 ALA A N 1
ATOM 758 C CA . ALA A 1 103 ? 2.864 8.969 -9.930 1.00 92.56 103 ALA A CA 1
ATOM 759 C C . ALA A 1 103 ? 1.652 8.062 -9.617 1.00 92.56 103 ALA A C 1
ATOM 761 O O . ALA A 1 103 ? 1.462 6.997 -10.209 1.00 92.56 103 ALA A O 1
ATOM 762 N N . GLN A 1 104 ? 0.782 8.516 -8.717 1.00 91.25 104 GLN A N 1
ATOM 763 C CA . GLN A 1 104 ? -0.362 7.739 -8.213 1.00 91.25 104 GLN A CA 1
ATOM 764 C C . GLN A 1 104 ? -1.681 8.026 -8.949 1.00 91.25 104 GLN A C 1
ATOM 766 O O . GLN A 1 104 ? -2.751 7.595 -8.516 1.00 91.25 104 GLN A O 1
ATOM 771 N N . GLY A 1 105 ? -1.610 8.773 -10.051 1.00 86.75 105 GLY A N 1
ATOM 772 C CA . GLY A 1 105 ? -2.732 9.431 -10.715 1.00 86.75 105 GLY A CA 1
ATOM 773 C C . GLY A 1 105 ? -2.827 10.922 -10.346 1.00 86.75 105 GLY A C 1
ATOM 774 O O . GLY A 1 105 ? -2.314 11.338 -9.307 1.00 86.75 105 GLY A O 1
ATOM 775 N N . PRO A 1 106 ? -3.455 11.748 -11.200 1.00 90.12 106 PRO A N 1
ATOM 776 C CA . PRO A 1 106 ? -3.498 13.199 -11.024 1.00 90.12 106 PRO A CA 1
ATOM 777 C C . PRO A 1 106 ? -4.373 13.612 -9.825 1.00 90.12 106 PRO A C 1
ATOM 779 O O . PRO A 1 106 ? -5.243 12.848 -9.403 1.00 90.12 106 PRO A O 1
ATOM 782 N N . VAL A 1 107 ? -4.171 14.826 -9.289 1.00 92.31 107 VAL A N 1
ATOM 783 C CA . VAL A 1 107 ? -4.778 15.294 -8.018 1.00 92.31 107 VAL A CA 1
ATOM 784 C C . VAL A 1 107 ? -6.292 15.043 -7.948 1.00 92.31 107 VAL A C 1
ATOM 786 O O . VAL A 1 107 ? -6.798 14.602 -6.922 1.00 92.31 107 VAL A O 1
ATOM 789 N N . VAL A 1 108 ? -7.031 15.247 -9.043 1.00 89.88 108 VAL A N 1
ATOM 790 C CA . VAL A 1 108 ? -8.490 15.041 -9.119 1.00 89.88 108 VAL A CA 1
ATOM 791 C C . VAL A 1 108 ? -8.841 13.559 -9.244 1.00 89.88 108 VAL A C 1
ATOM 793 O O . VAL A 1 108 ? -9.828 13.102 -8.686 1.00 89.88 108 VAL A O 1
ATOM 796 N N . PHE A 1 109 ? -8.044 12.744 -9.924 1.00 85.19 109 PHE A N 1
ATOM 797 C CA . PHE A 1 109 ? -8.289 11.301 -9.897 1.00 85.19 109 PHE A CA 1
ATOM 798 C C . PHE A 1 109 ? -8.139 10.749 -8.468 1.00 85.19 109 PHE A C 1
ATOM 800 O O . PHE A 1 109 ? -8.926 9.925 -8.002 1.00 85.19 109 PHE A O 1
ATOM 807 N N . TRP A 1 110 ? -7.143 11.275 -7.768 1.00 91.31 110 TRP A N 1
ATOM 808 C CA . TRP A 1 110 ? -6.713 10.789 -6.476 1.00 91.31 110 TRP A CA 1
ATOM 809 C C . TRP A 1 110 ? -7.596 11.295 -5.326 1.00 91.31 110 TRP A C 1
ATOM 811 O O . TRP A 1 110 ? -8.119 10.500 -4.550 1.00 91.31 110 TRP A O 1
ATOM 821 N N . VAL A 1 111 ? -7.830 12.608 -5.260 1.00 93.31 111 VAL A N 1
ATOM 822 C CA . VAL A 1 111 ? -8.664 13.281 -4.246 1.00 93.31 111 VAL A CA 1
ATOM 823 C C . VAL A 1 111 ? -10.133 13.377 -4.677 1.00 93.31 111 VAL A C 1
ATOM 825 O O . VAL A 1 111 ? -11.014 13.491 -3.828 1.00 93.31 111 VAL A O 1
ATOM 828 N N . ALA A 1 112 ? -10.421 13.346 -5.984 1.00 84.12 112 ALA A N 1
ATOM 829 C CA . ALA A 1 112 ? -11.671 13.855 -6.562 1.00 84.12 112 ALA A CA 1
ATOM 830 C C . ALA A 1 112 ? -12.460 12.925 -7.489 1.00 84.12 112 ALA A C 1
ATOM 832 O O . ALA A 1 112 ? -13.362 13.364 -8.215 1.00 84.12 112 ALA A O 1
ATOM 833 N N . ILE A 1 113 ? -12.236 11.626 -7.343 1.00 84.50 113 ILE A N 1
ATOM 834 C CA . ILE A 1 113 ? -13.382 10.739 -7.179 1.00 84.50 113 ILE A CA 1
ATOM 835 C C . ILE A 1 113 ? -13.481 10.369 -5.705 1.00 84.50 113 ILE A C 1
ATOM 837 O O . ILE A 1 113 ? -14.169 11.102 -5.011 1.00 84.50 113 ILE A O 1
ATOM 841 N N . HIS A 1 114 ? -12.818 9.293 -5.261 1.00 90.50 114 HIS A N 1
ATOM 842 C CA . HIS A 1 114 ? -12.449 8.857 -3.887 1.00 90.50 114 HIS A CA 1
ATOM 843 C C . HIS A 1 114 ? -13.156 9.444 -2.623 1.00 90.50 114 HIS A C 1
ATOM 845 O O . HIS A 1 114 ? -12.537 9.582 -1.570 1.00 90.50 114 HIS A O 1
ATOM 851 N N . ARG A 1 115 ? -14.436 9.846 -2.695 1.00 90.00 115 ARG A N 1
ATOM 852 C CA . ARG A 1 115 ? -15.098 10.721 -1.702 1.00 90.00 115 ARG A CA 1
ATOM 853 C C . ARG A 1 115 ? -16.499 10.241 -1.320 1.00 90.00 115 ARG A C 1
ATOM 855 O O . ARG A 1 115 ? -16.653 9.506 -0.352 1.00 90.00 115 ARG A O 1
ATOM 862 N N . GLN A 1 116 ? -17.547 10.710 -2.010 1.00 82.38 116 GLN A N 1
ATOM 863 C CA . GLN A 1 116 ? -18.913 10.801 -1.456 1.00 82.38 116 GLN A CA 1
ATOM 864 C C . GLN A 1 116 ? -19.730 9.497 -1.418 1.00 82.38 116 GLN A C 1
ATOM 866 O O . GLN A 1 116 ? -20.937 9.486 -1.625 1.00 82.38 116 GLN A O 1
ATOM 871 N N . HIS A 1 117 ? -19.091 8.385 -1.075 1.00 87.00 117 HIS A N 1
ATOM 872 C CA . HIS A 1 117 ? -19.732 7.098 -0.807 1.00 87.00 117 HIS A CA 1
ATOM 873 C C . HIS A 1 117 ? -20.521 7.081 0.505 1.00 87.00 117 HIS A C 1
ATOM 875 O O . HIS A 1 117 ? -21.396 6.243 0.686 1.00 87.00 117 HIS A O 1
ATOM 881 N N . HIS A 1 118 ? -20.252 8.000 1.434 1.00 88.31 118 HIS A N 1
ATOM 882 C CA . HIS A 1 118 ? -20.488 7.762 2.859 1.00 88.31 118 HIS A CA 1
ATOM 883 C C . HIS A 1 118 ? -21.953 7.800 3.368 1.00 88.31 118 HIS A C 1
ATOM 885 O O . HIS A 1 118 ? -22.182 7.868 4.579 1.00 88.31 118 HIS A O 1
ATOM 891 N N . ALA A 1 119 ? -22.925 7.674 2.459 1.00 83.12 119 ALA A N 1
ATOM 892 C CA . ALA A 1 119 ? -24.321 7.292 2.712 1.00 83.12 119 ALA A CA 1
ATOM 893 C C . ALA A 1 119 ? -24.790 6.066 1.888 1.00 83.12 119 ALA A C 1
ATOM 895 O O . ALA A 1 119 ? -25.755 5.406 2.275 1.00 83.12 119 ALA A O 1
ATOM 896 N N . PHE A 1 120 ? -24.111 5.713 0.787 1.00 80.31 120 PHE A N 1
ATOM 897 C CA . PHE A 1 120 ? -24.474 4.621 -0.131 1.00 80.31 120 PHE A CA 1
ATOM 898 C C . PHE A 1 120 ? -24.427 3.251 0.551 1.00 80.31 120 PHE A C 1
ATOM 900 O O . PHE A 1 120 ? -25.351 2.460 0.364 1.00 80.31 120 PHE A O 1
ATOM 907 N N . THR A 1 121 ? -23.448 3.047 1.442 1.00 87.56 121 THR A N 1
ATOM 908 C CA . THR A 1 121 ? -23.452 2.021 2.506 1.00 87.56 121 THR A CA 1
ATOM 909 C C . THR A 1 121 ? -23.928 0.628 2.065 1.00 87.56 121 THR A C 1
ATOM 911 O O . THR A 1 121 ? -24.853 0.059 2.646 1.00 87.56 121 THR A O 1
ATOM 914 N N . ASP A 1 122 ? -23.263 0.079 1.042 1.00 83.12 122 ASP A N 1
ATOM 915 C CA . ASP A 1 122 ? -23.443 -1.295 0.539 1.00 83.12 122 ASP A CA 1
ATOM 916 C C . ASP A 1 122 ? -24.805 -1.562 -0.127 1.00 83.12 122 ASP A C 1
ATOM 918 O O . ASP A 1 122 ? -25.309 -2.687 -0.137 1.00 83.12 122 ASP A O 1
ATOM 922 N N . ARG A 1 123 ? -25.379 -0.518 -0.734 1.00 81.31 123 ARG A N 1
ATOM 923 C CA . ARG A 1 123 ? -26.283 -0.650 -1.888 1.00 81.31 123 ARG A CA 1
ATOM 924 C C . ARG A 1 123 ? -25.458 -0.898 -3.160 1.00 81.31 123 ARG A C 1
ATOM 926 O O . ARG A 1 123 ? -24.236 -0.975 -3.115 1.00 81.31 123 ARG A O 1
ATOM 933 N N . ASP A 1 124 ? -26.104 -0.959 -4.323 1.00 78.38 124 ASP A N 1
ATOM 934 C CA . ASP A 1 124 ? -25.455 -1.310 -5.599 1.00 78.38 124 ASP A CA 1
ATOM 935 C C . ASP A 1 124 ? -24.661 -0.181 -6.288 1.00 78.38 124 ASP A C 1
ATOM 937 O O . ASP A 1 124 ? -24.465 -0.168 -7.506 1.00 78.38 124 ASP A O 1
ATOM 941 N N . GLY A 1 125 ? -24.182 0.771 -5.487 1.00 79.31 125 GLY A N 1
ATOM 942 C CA . GLY A 1 125 ? -23.239 1.799 -5.902 1.00 79.31 125 GLY A CA 1
ATOM 943 C C . GLY A 1 125 ? -21.811 1.264 -6.055 1.00 79.31 125 GLY A C 1
ATOM 944 O O . GLY A 1 125 ? -21.569 0.098 -6.361 1.00 79.31 125 GLY A O 1
ATOM 945 N N . ASP A 1 126 ? -20.874 2.142 -5.734 1.00 86.50 126 ASP A N 1
ATOM 946 C CA . ASP A 1 126 ? -19.597 1.849 -5.107 1.00 86.50 126 ASP A CA 1
ATOM 947 C C . ASP A 1 126 ? -18.591 0.975 -5.918 1.00 86.50 126 ASP A C 1
ATOM 949 O O . ASP A 1 126 ? -18.489 -0.233 -5.735 1.00 86.50 126 ASP A O 1
ATOM 953 N N . PRO A 1 127 ? -17.744 1.604 -6.766 1.00 81.25 127 PRO A N 1
ATOM 954 C CA . PRO A 1 127 ? -16.379 1.137 -7.170 1.00 81.25 127 PRO A CA 1
ATOM 955 C C . PRO A 1 127 ? -15.057 1.913 -6.672 1.00 81.25 127 PRO A C 1
ATOM 957 O O . PRO A 1 127 ? -14.698 2.892 -7.279 1.00 81.25 127 PRO A O 1
ATOM 960 N N . HIS A 1 128 ? -14.286 1.468 -5.636 1.00 85.25 128 HIS A N 1
ATOM 961 C CA . HIS A 1 128 ? -12.879 1.634 -5.097 1.00 85.25 128 HIS A CA 1
ATOM 962 C C . HIS A 1 128 ? -12.679 0.495 -4.032 1.00 85.25 128 HIS A C 1
ATOM 964 O O . HIS A 1 128 ? -13.561 0.399 -3.205 1.00 85.25 128 HIS A O 1
ATOM 970 N N . SER A 1 129 ? -11.727 -0.463 -4.035 1.00 82.88 129 SER A N 1
ATOM 971 C CA . SER A 1 129 ? -11.903 -1.690 -3.174 1.00 82.88 129 SER A CA 1
ATOM 972 C C . SER A 1 129 ? -11.857 -1.292 -1.729 1.00 82.88 129 SER A C 1
ATOM 974 O O . SER A 1 129 ? -11.085 -0.393 -1.396 1.00 82.88 129 SER A O 1
ATOM 976 N N . PRO A 1 130 ? -12.625 -1.980 -0.862 1.00 85.50 130 PRO A N 1
ATOM 977 C CA . PRO A 1 130 ? -11.857 -2.864 0.014 1.00 85.50 130 PRO A CA 1
ATOM 978 C C . PRO A 1 130 ? -12.550 -4.092 0.638 1.00 85.50 130 PRO A C 1
ATOM 980 O O . PRO A 1 130 ? -13.121 -3.912 1.713 1.00 85.50 130 PRO A O 1
ATOM 983 N N . ARG A 1 131 ? -12.433 -5.349 0.129 1.00 83.62 131 ARG A N 1
ATOM 984 C CA . ARG A 1 131 ? -12.703 -6.539 1.001 1.00 83.62 131 ARG A CA 1
ATOM 985 C C . ARG A 1 131 ? -11.912 -7.906 0.868 1.00 83.62 131 ARG A C 1
ATOM 987 O O . ARG A 1 131 ? -11.122 -8.215 1.749 1.00 83.62 131 ARG A O 1
ATOM 994 N N . ALA A 1 132 ? -12.365 -8.916 0.086 1.00 76.56 132 ALA A N 1
ATOM 995 C CA . ALA A 1 132 ? -12.524 -10.326 0.561 1.00 76.56 132 ALA A CA 1
ATOM 996 C C . ALA A 1 132 ? -12.739 -11.687 -0.301 1.00 76.56 132 ALA A C 1
ATOM 998 O O . ALA A 1 132 ? -12.387 -12.702 0.269 1.00 76.56 132 ALA A O 1
ATOM 999 N N . LEU A 1 133 ? -13.301 -11.877 -1.532 1.00 79.94 133 LEU A N 1
ATOM 1000 C CA . LEU A 1 133 ? -13.658 -13.153 -2.338 1.00 79.94 133 LEU A CA 1
ATOM 1001 C C . LEU A 1 133 ? -14.924 -14.016 -2.056 1.00 79.94 133 LEU A C 1
ATOM 1003 O O . LEU A 1 133 ? -15.802 -14.159 -2.901 1.00 79.94 133 LEU A O 1
ATOM 1007 N N . GLY A 1 134 ? -14.960 -14.808 -0.986 1.00 76.06 134 GLY A N 1
ATOM 1008 C CA . GLY A 1 134 ? -15.837 -15.995 -0.946 1.00 76.06 134 GLY A CA 1
ATOM 1009 C C . GLY A 1 134 ? -15.152 -17.249 -0.413 1.00 76.06 134 GLY A C 1
ATOM 1010 O O . GLY A 1 134 ? -14.063 -17.107 0.121 1.00 76.06 134 GLY A O 1
ATOM 1011 N N . PRO A 1 135 ? -15.774 -18.443 -0.503 1.00 73.25 135 PRO A N 1
ATOM 1012 C CA . PRO A 1 135 ? -15.342 -19.669 0.187 1.00 73.25 135 PRO A CA 1
ATOM 1013 C C . PRO A 1 135 ? -13.998 -20.248 -0.295 1.00 73.25 135 PRO A C 1
ATOM 1015 O O . PRO A 1 135 ? -13.516 -19.937 -1.380 1.00 73.25 135 PRO A O 1
ATOM 1018 N N . GLY A 1 136 ? -13.389 -21.098 0.549 1.00 74.88 136 GLY A N 1
ATOM 1019 C CA . GLY A 1 136 ? -11.968 -21.471 0.456 1.00 74.88 136 GLY A CA 1
ATOM 1020 C C . GLY A 1 136 ? -11.079 -20.298 0.876 1.00 74.88 136 GLY A C 1
ATOM 1021 O O . GLY A 1 136 ? -11.303 -19.193 0.418 1.00 74.88 136 GLY A O 1
ATOM 1022 N N . THR A 1 137 ? -10.061 -20.443 1.740 1.00 77.31 137 THR A N 1
ATOM 1023 C CA . THR A 1 137 ? -9.212 -19.282 2.142 1.00 77.31 137 THR A CA 1
ATOM 1024 C C . THR A 1 137 ? -8.410 -18.694 1.002 1.00 77.31 137 THR A C 1
ATOM 1026 O O . THR A 1 137 ? -7.923 -17.589 1.137 1.00 77.31 137 THR A O 1
ATOM 1029 N N . ALA A 1 138 ? -8.426 -19.331 -0.159 1.00 75.06 138 ALA A N 1
ATOM 1030 C CA . ALA A 1 138 ? -8.279 -18.717 -1.469 1.00 75.06 138 ALA A CA 1
ATOM 1031 C C . ALA A 1 138 ? -8.979 -17.361 -1.622 1.00 75.06 138 ALA A C 1
ATOM 1033 O O . ALA A 1 138 ? -8.526 -16.530 -2.396 1.00 75.06 138 ALA A O 1
ATOM 1034 N N . GLY A 1 139 ? -10.049 -17.132 -0.871 1.00 77.94 139 GLY A N 1
ATOM 1035 C CA . GLY A 1 139 ? -10.688 -15.857 -0.756 1.00 77.94 139 GLY A CA 1
ATOM 1036 C C . GLY A 1 139 ? -10.020 -14.832 0.150 1.00 77.94 139 GLY A C 1
ATOM 1037 O O . GLY A 1 139 ? -9.917 -13.673 -0.237 1.00 77.94 139 GLY A O 1
ATOM 1038 N N . ARG A 1 140 ? -9.456 -15.286 1.287 1.00 79.94 140 ARG A N 1
ATOM 1039 C CA . ARG A 1 140 ? -8.434 -14.583 2.101 1.00 79.94 140 ARG A CA 1
ATOM 1040 C C . ARG A 1 140 ? -7.073 -14.464 1.380 1.00 79.94 140 ARG A C 1
ATOM 1042 O O . ARG A 1 140 ? -6.125 -13.925 1.927 1.00 79.94 140 ARG A O 1
ATOM 1049 N N . LEU A 1 141 ? -6.926 -15.047 0.200 1.00 78.12 141 LEU A N 1
ATOM 1050 C CA . LEU A 1 141 ? -5.665 -15.244 -0.525 1.00 78.12 141 LEU A CA 1
ATOM 1051 C C . LEU A 1 141 ? -5.918 -14.867 -1.983 1.00 78.12 141 LEU A C 1
ATOM 1053 O O . LEU A 1 141 ? -6.931 -14.209 -2.229 1.00 78.12 141 LEU A O 1
ATOM 1057 N N . ARG A 1 142 ? -4.989 -15.202 -2.897 1.00 78.19 142 ARG A N 1
ATOM 1058 C CA . ARG A 1 142 ? -4.981 -14.926 -4.356 1.00 78.19 142 ARG A CA 1
ATOM 1059 C C . ARG A 1 142 ? -6.006 -13.867 -4.791 1.00 78.19 142 ARG A C 1
ATOM 1061 O O . ARG A 1 142 ? -6.822 -14.163 -5.656 1.00 78.19 142 ARG A O 1
ATOM 1068 N N . GLY A 1 143 ? -6.023 -12.663 -4.198 1.00 82.81 143 GLY A N 1
ATOM 1069 C CA . GLY A 1 143 ? -7.267 -11.887 -4.295 1.00 82.81 143 GLY A CA 1
ATOM 1070 C C . GLY A 1 143 ? -7.363 -10.473 -3.714 1.00 82.81 143 GLY A C 1
ATOM 1071 O O . GLY A 1 143 ? -8.146 -9.704 -4.244 1.00 82.81 143 GLY A O 1
ATOM 1072 N N . PHE A 1 144 ? -6.527 -10.049 -2.759 1.00 85.69 144 PHE A N 1
ATOM 1073 C CA . PHE A 1 144 ? -6.226 -8.610 -2.530 1.00 85.69 144 PHE A CA 1
ATOM 1074 C C . PHE A 1 144 ? -5.347 -8.091 -3.639 1.00 85.69 144 PHE A C 1
ATOM 1076 O O . PHE A 1 144 ? -4.932 -6.950 -3.593 1.00 85.69 144 PHE A O 1
ATOM 1083 N N . TRP A 1 145 ? -5.180 -8.911 -4.687 1.00 81.81 145 TRP A N 1
ATOM 1084 C CA . TRP A 1 145 ? -5.463 -8.508 -6.040 1.00 81.81 145 TRP A CA 1
ATOM 1085 C C . TRP A 1 145 ? -6.558 -7.412 -6.046 1.00 81.81 145 TRP A C 1
ATOM 1087 O O . TRP A 1 145 ? -6.247 -6.252 -5.815 1.00 81.81 145 TRP A O 1
ATOM 1097 N N . HIS A 1 146 ? -7.843 -7.757 -6.177 1.00 84.81 146 HIS A N 1
ATOM 1098 C CA . HIS A 1 146 ? -9.009 -6.873 -5.998 1.00 84.81 146 HIS A CA 1
ATOM 1099 C C . HIS A 1 146 ? -9.229 -6.414 -4.537 1.00 84.81 146 HIS A C 1
ATOM 1101 O O . HIS A 1 146 ? -10.357 -6.295 -4.055 1.00 84.81 146 HIS A O 1
ATOM 1107 N N . GLY A 1 147 ? -8.128 -6.138 -3.838 1.00 82.00 147 GLY A N 1
ATOM 1108 C CA . GLY A 1 147 ? -8.105 -5.413 -2.588 1.00 82.00 147 GLY A CA 1
ATOM 1109 C C . GLY A 1 147 ? -7.124 -4.237 -2.559 1.00 82.00 147 GLY A C 1
ATOM 1110 O O . GLY A 1 147 ? -7.477 -3.179 -2.059 1.00 82.00 147 GLY A O 1
ATOM 1111 N N . HIS A 1 148 ? -5.898 -4.420 -3.038 1.00 88.31 148 HIS A N 1
ATOM 1112 C CA . HIS A 1 148 ? -4.792 -3.460 -2.986 1.00 88.31 148 HIS A CA 1
ATOM 1113 C C . HIS A 1 148 ? -4.799 -2.632 -4.288 1.00 88.31 148 HIS A C 1
ATOM 1115 O O . HIS A 1 148 ? -5.112 -3.167 -5.348 1.00 88.31 148 HIS A O 1
ATOM 1121 N N . VAL A 1 149 ? -4.338 -1.383 -4.216 1.00 86.62 149 VAL A N 1
ATOM 1122 C CA . VAL A 1 149 ? -3.585 -0.574 -5.212 1.00 86.62 149 VAL A CA 1
ATOM 1123 C C . VAL A 1 149 ? -4.264 -0.008 -6.435 1.00 86.62 149 VAL A C 1
ATOM 1125 O O . VAL A 1 149 ? -4.553 1.183 -6.538 1.00 86.62 149 VAL A O 1
ATOM 1128 N N . GLY A 1 150 ? -4.336 -0.833 -7.461 1.00 82.06 150 GLY A N 1
ATOM 1129 C CA . GLY A 1 150 ? -4.295 -0.417 -8.846 1.00 82.06 150 GLY A CA 1
ATOM 1130 C C . GLY A 1 150 ? -5.694 -0.094 -9.281 1.00 82.06 150 GLY A C 1
ATOM 1131 O O . GLY A 1 150 ? -6.286 -0.845 -10.052 1.00 82.06 150 GLY A O 1
ATOM 1132 N N . TRP A 1 151 ? -6.224 0.980 -8.700 1.00 82.88 151 TRP A N 1
ATOM 1133 C CA . TRP A 1 151 ? -7.520 1.582 -8.952 1.00 82.88 151 TRP A CA 1
ATOM 1134 C C . TRP A 1 151 ? -7.941 1.258 -10.371 1.00 82.88 151 TRP A C 1
ATOM 1136 O O . TRP A 1 151 ? -8.827 0.432 -10.583 1.00 82.88 151 TRP A O 1
ATOM 1146 N N . LEU A 1 152 ? -7.164 1.843 -11.286 1.00 84.06 152 LEU A N 1
ATOM 1147 C CA . LEU A 1 152 ? -6.838 1.486 -12.659 1.00 84.06 152 LEU A CA 1
ATOM 1148 C C . LEU A 1 152 ? -7.738 0.454 -13.307 1.00 84.06 152 LEU A C 1
ATOM 1150 O O . LEU A 1 152 ? -8.509 0.850 -14.158 1.00 84.06 152 LEU A O 1
ATOM 1154 N N . PHE A 1 153 ? -7.628 -0.835 -12.987 1.00 81.62 153 PHE A N 1
ATOM 1155 C CA . PHE A 1 153 ? -7.943 -1.857 -13.981 1.00 81.62 153 PHE A CA 1
ATOM 1156 C C . PHE A 1 153 ? -9.405 -1.969 -14.340 1.00 81.62 153 PHE A C 1
ATOM 1158 O O . PHE A 1 153 ? -9.864 -1.444 -15.349 1.00 81.62 153 PHE A O 1
ATOM 1165 N N . THR A 1 154 ? -10.139 -2.608 -13.451 1.00 70.56 154 THR A N 1
ATOM 1166 C CA . THR A 1 154 ? -11.571 -2.455 -13.377 1.00 70.56 154 THR A CA 1
ATOM 1167 C C . THR A 1 154 ? -11.901 -1.164 -12.635 1.00 70.56 154 THR A C 1
ATOM 1169 O O . THR A 1 154 ? -12.929 -1.130 -11.959 1.00 70.56 154 THR A O 1
ATOM 1172 N N . VAL A 1 155 ? -11.064 -0.101 -12.714 1.00 68.50 155 VAL A N 1
ATOM 1173 C CA . VAL A 1 155 ? -11.530 1.232 -12.323 1.00 68.50 155 VAL A CA 1
ATOM 1174 C C . VAL A 1 155 ? -12.661 1.521 -13.265 1.00 68.50 155 VAL A C 1
ATOM 1176 O O . VAL A 1 155 ? -12.501 1.834 -14.448 1.00 68.50 155 VAL A O 1
ATOM 1179 N N . GLN A 1 156 ? -13.853 1.368 -12.717 1.00 64.50 156 GLN A N 1
ATOM 1180 C CA . GLN A 1 156 ? -14.996 1.924 -13.367 1.00 64.50 156 GLN A CA 1
ATOM 1181 C C . GLN A 1 156 ? -14.796 3.434 -13.223 1.00 64.50 156 GLN A C 1
ATOM 1183 O O . GLN A 1 156 ? -15.089 4.018 -12.187 1.00 64.50 156 GLN A O 1
ATOM 1188 N N . ARG A 1 157 ? -14.206 4.056 -14.256 1.00 59.66 157 ARG A N 1
ATOM 1189 C CA . ARG A 1 157 ? -13.999 5.511 -14.405 1.00 59.66 157 ARG A CA 1
ATOM 1190 C C . ARG A 1 157 ? -15.344 6.234 -14.622 1.00 59.66 157 ARG A C 1
ATOM 1192 O O . ARG A 1 157 ? -15.456 7.078 -15.503 1.00 59.66 157 ARG A O 1
ATOM 1199 N N . GLN A 1 158 ? -16.409 5.845 -13.924 1.00 55.12 158 GLN A N 1
ATOM 1200 C CA . GLN A 1 158 ? -17.776 6.333 -14.150 1.00 55.12 158 GLN A CA 1
ATOM 1201 C C . GLN A 1 158 ? -17.890 7.809 -13.736 1.00 55.12 158 GLN A C 1
ATOM 1203 O O . GLN A 1 158 ? -17.444 8.161 -12.646 1.00 55.12 158 GLN A O 1
ATOM 1208 N N . ASP A 1 159 ? -18.458 8.660 -14.607 1.00 63.53 159 ASP A N 1
ATOM 1209 C CA . ASP A 1 159 ? -18.573 10.130 -14.450 1.00 63.53 159 ASP A CA 1
ATOM 1210 C C . ASP A 1 159 ? -17.253 10.810 -14.007 1.00 63.53 159 ASP A C 1
ATOM 1212 O O . ASP A 1 159 ? -17.218 11.598 -13.066 1.00 63.53 159 ASP A O 1
ATOM 1216 N N . TRP A 1 160 ? -16.136 10.403 -14.620 1.00 67.81 160 TRP A N 1
ATOM 1217 C CA . TRP A 1 160 ? -14.828 10.282 -13.960 1.00 67.81 160 TRP A CA 1
ATOM 1218 C C . TRP A 1 160 ? -14.372 11.438 -13.044 1.00 67.81 160 TRP A C 1
ATOM 1220 O O . TRP A 1 160 ? -14.658 11.421 -11.852 1.00 67.81 160 TRP A O 1
ATOM 1230 N N . ALA A 1 161 ? -13.604 12.403 -13.551 1.00 68.62 161 ALA A N 1
ATOM 1231 C CA . ALA A 1 161 ? -12.820 13.344 -12.745 1.00 68.62 161 ALA A CA 1
ATOM 1232 C C . ALA A 1 161 ? -13.662 14.539 -12.242 1.00 68.62 161 ALA A C 1
ATOM 1234 O O . ALA A 1 161 ? -13.432 15.678 -12.644 1.00 68.62 161 ALA A O 1
ATOM 1235 N N . ARG A 1 162 ? -14.699 14.269 -11.431 1.00 73.94 162 ARG A N 1
ATOM 1236 C CA . ARG A 1 162 ? -15.826 15.207 -11.229 1.00 73.94 162 ARG A CA 1
ATOM 1237 C C . ARG A 1 162 ? -16.320 15.392 -9.786 1.00 73.94 162 ARG A C 1
ATOM 1239 O O . ARG A 1 162 ? -17.096 16.314 -9.542 1.00 73.94 162 ARG A O 1
ATOM 1246 N N . ARG A 1 163 ? -15.951 14.521 -8.833 1.00 73.50 163 ARG A N 1
ATOM 1247 C CA . ARG A 1 163 ? -16.708 14.331 -7.567 1.00 73.50 163 ARG A CA 1
ATOM 1248 C C . ARG A 1 163 ? -15.940 14.459 -6.247 1.00 73.50 163 ARG A C 1
ATOM 1250 O O . ARG A 1 163 ? -16.538 14.280 -5.187 1.00 73.50 163 ARG A O 1
ATOM 1257 N N . ALA A 1 164 ? -14.725 14.998 -6.298 1.00 86.44 164 ALA A N 1
ATOM 1258 C CA . ALA A 1 164 ? -14.435 16.179 -5.483 1.00 86.44 164 ALA A CA 1
ATOM 1259 C C . ALA A 1 164 ? -14.632 17.438 -6.339 1.00 86.44 164 ALA A C 1
ATOM 1261 O O . ALA A 1 164 ? -13.711 17.894 -7.024 1.00 86.44 164 ALA A O 1
ATOM 1262 N N . PRO A 1 165 ? -15.849 18.004 -6.326 1.00 84.38 165 PRO A N 1
ATOM 1263 C CA . PRO A 1 165 ? -16.145 19.198 -7.104 1.00 84.38 165 PRO A CA 1
ATOM 1264 C C . PRO A 1 165 ? -15.335 20.418 -6.635 1.00 84.38 165 PRO A C 1
ATOM 1266 O O . PRO A 1 165 ? -15.130 21.331 -7.423 1.00 84.38 165 PRO A O 1
ATOM 1269 N N . ASP A 1 166 ? -14.840 20.453 -5.392 1.00 87.62 166 ASP A N 1
ATOM 1270 C CA . ASP A 1 166 ? -13.967 21.518 -4.878 1.00 87.62 166 ASP A CA 1
ATOM 1271 C C . ASP A 1 166 ? -12.578 21.533 -5.532 1.00 87.62 166 ASP A C 1
ATOM 1273 O O . ASP A 1 166 ? -12.050 22.609 -5.784 1.00 87.62 166 ASP A O 1
ATOM 1277 N N . MET A 1 167 ? -12.022 20.370 -5.886 1.00 91.31 167 MET A N 1
ATOM 1278 C CA . MET A 1 167 ? -10.752 20.283 -6.627 1.00 91.31 167 MET A CA 1
ATOM 1279 C C . MET A 1 167 ? -10.921 20.686 -8.091 1.00 91.31 167 MET A C 1
ATOM 1281 O O . MET A 1 167 ? -10.052 21.336 -8.657 1.00 91.31 167 MET A O 1
ATOM 1285 N N . VAL A 1 168 ? -12.068 20.344 -8.685 1.00 86.81 168 VAL A N 1
ATOM 1286 C CA . VAL A 1 168 ? -12.408 20.742 -10.059 1.00 86.81 168 VAL A CA 1
ATOM 1287 C C . VAL A 1 168 ? -12.674 22.252 -10.159 1.00 86.81 168 VAL A C 1
ATOM 1289 O O . VAL A 1 168 ? -12.46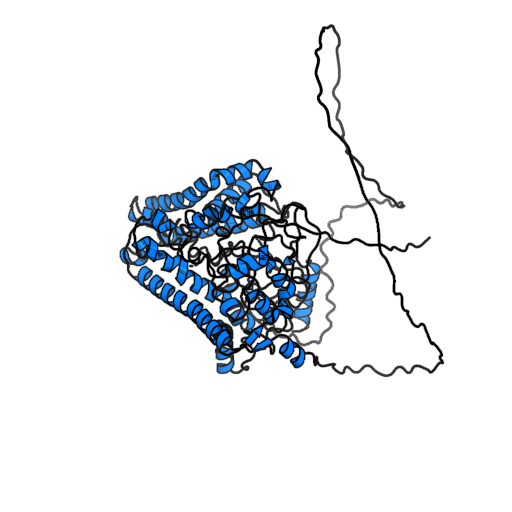9 22.845 -11.215 1.00 86.81 168 VAL A O 1
ATOM 1292 N N . ARG A 1 169 ? -13.107 22.891 -9.062 1.00 88.19 169 ARG A N 1
ATOM 1293 C CA . ARG A 1 169 ? -13.357 24.343 -8.981 1.00 88.19 169 ARG A CA 1
ATOM 1294 C C . ARG A 1 169 ? -12.104 25.169 -8.669 1.00 88.19 169 ARG A C 1
ATOM 1296 O O . ARG A 1 169 ? -12.076 26.351 -9.003 1.00 88.19 169 ARG A O 1
ATOM 1303 N N . ASP A 1 170 ? -11.084 24.580 -8.050 1.00 90.75 170 ASP A N 1
ATOM 1304 C CA . ASP A 1 170 ? -9.832 25.266 -7.729 1.00 90.75 170 ASP A CA 1
ATOM 1305 C C . ASP A 1 170 ? -8.901 25.309 -8.955 1.00 90.75 170 ASP A C 1
ATOM 1307 O O . ASP A 1 170 ? -8.413 24.291 -9.452 1.00 90.75 170 ASP A O 1
ATOM 1311 N N . ARG A 1 171 ? -8.645 26.525 -9.454 1.00 92.62 171 ARG A N 1
ATOM 1312 C CA . ARG A 1 171 ? -7.837 26.754 -10.662 1.00 92.62 171 ARG A CA 1
ATOM 1313 C C . ARG A 1 171 ? -6.384 26.310 -10.498 1.00 92.62 171 ARG A C 1
ATOM 1315 O O . ARG A 1 171 ? -5.790 25.849 -11.472 1.00 92.62 171 ARG A O 1
ATOM 1322 N N . LEU A 1 172 ? -5.805 26.472 -9.308 1.00 91.81 172 LEU A N 1
ATOM 1323 C CA . LEU A 1 172 ? -4.426 26.070 -9.036 1.00 91.81 172 LEU A CA 1
ATOM 1324 C C . LEU A 1 172 ? -4.318 24.541 -9.044 1.00 91.81 172 LEU A C 1
ATOM 1326 O O . LEU A 1 172 ? -3.428 23.980 -9.684 1.00 91.81 172 LEU A O 1
ATOM 1330 N N . VAL A 1 173 ? -5.281 23.865 -8.418 1.00 92.56 173 VAL A N 1
ATOM 1331 C CA . VAL A 1 173 ? -5.353 22.396 -8.382 1.00 92.56 173 VAL A CA 1
ATOM 1332 C C . VAL A 1 173 ? -5.591 21.806 -9.768 1.00 92.56 173 VAL A C 1
ATOM 1334 O O . VAL A 1 173 ? -4.939 20.831 -10.142 1.00 92.56 173 VAL A O 1
ATOM 1337 N N . MET A 1 174 ? -6.476 22.403 -10.566 1.00 92.25 174 MET A N 1
ATOM 1338 C CA . MET A 1 174 ? -6.726 21.934 -11.929 1.00 92.25 174 MET A CA 1
ATOM 1339 C C . MET A 1 174 ? -5.507 22.079 -12.840 1.00 92.25 174 MET A C 1
ATOM 1341 O O . MET A 1 174 ? -5.269 21.185 -13.652 1.00 92.25 174 MET A O 1
ATOM 1345 N N . ARG A 1 175 ? -4.691 23.131 -12.672 1.00 92.69 175 ARG A N 1
ATOM 1346 C CA . ARG A 1 175 ? -3.398 23.236 -13.370 1.00 92.69 175 ARG A CA 1
ATOM 1347 C C . ARG A 1 175 ? -2.455 22.109 -12.966 1.00 92.69 175 ARG A C 1
ATOM 1349 O O . ARG A 1 175 ? -1.950 21.401 -13.830 1.00 92.69 175 ARG A O 1
ATOM 1356 N N . LEU A 1 176 ? -2.283 21.878 -11.664 1.00 92.62 176 LEU A N 1
ATOM 1357 C CA . LEU A 1 176 ? -1.477 20.761 -11.157 1.00 92.62 176 LEU A CA 1
ATOM 1358 C C . LEU A 1 176 ? -1.966 19.404 -11.703 1.00 92.62 176 LEU A C 1
ATOM 1360 O O . LEU A 1 176 ? -1.154 18.570 -12.091 1.00 92.62 176 LEU A O 1
ATOM 1364 N N . ASN A 1 177 ? -3.286 19.205 -11.794 1.00 89.62 177 ASN A N 1
ATOM 1365 C CA . ASN A 1 177 ? -3.918 17.994 -12.323 1.00 89.62 177 ASN A CA 1
ATOM 1366 C C . ASN A 1 177 ? -3.694 17.801 -13.831 1.00 89.62 177 ASN A C 1
ATOM 1368 O O . ASN A 1 177 ? -3.475 16.679 -14.279 1.00 89.62 177 ASN A O 1
ATOM 1372 N N . GLN A 1 178 ? -3.767 18.877 -14.615 1.00 91.44 178 GLN A N 1
ATOM 1373 C CA . GLN A 1 178 ? -3.529 18.843 -16.061 1.00 91.44 178 GLN A CA 1
ATOM 1374 C C . GLN A 1 178 ? -2.055 18.584 -16.380 1.00 91.44 178 GLN A C 1
ATOM 1376 O O . GLN A 1 178 ? -1.747 17.784 -17.259 1.00 91.44 178 GLN A O 1
ATOM 1381 N N . TYR A 1 179 ? -1.150 19.215 -15.629 1.00 93.25 179 TYR A N 1
ATOM 1382 C CA . TYR A 1 179 ? 0.298 19.063 -15.784 1.00 93.25 179 TYR A CA 1
ATOM 1383 C C . TYR A 1 179 ? 0.843 17.815 -15.058 1.00 93.25 179 TYR A C 1
ATOM 1385 O O . TYR A 1 179 ? 2.051 17.623 -14.995 1.00 93.25 179 TYR A O 1
ATOM 1393 N N . TYR A 1 180 ? -0.019 16.939 -14.522 1.00 92.00 180 TYR A N 1
ATOM 1394 C CA . TYR A 1 180 ? 0.373 15.765 -13.729 1.00 92.00 180 TYR A CA 1
ATOM 1395 C C . TYR A 1 180 ? 1.456 14.907 -14.389 1.00 92.00 180 TYR A C 1
ATOM 1397 O O . TYR A 1 180 ? 2.450 14.601 -13.739 1.00 92.00 180 TYR A O 1
ATOM 1405 N N . PHE A 1 181 ? 1.310 14.546 -15.670 1.00 90.50 181 PHE A N 1
ATOM 1406 C CA . PHE A 1 181 ? 2.335 13.743 -16.344 1.00 90.50 181 PHE A CA 1
ATOM 1407 C C . PHE A 1 181 ? 3.670 14.495 -16.457 1.00 90.50 181 PHE A C 1
ATOM 1409 O O . PHE A 1 181 ? 4.713 13.860 -16.360 1.00 90.50 181 PHE A O 1
ATOM 1416 N N . ALA A 1 182 ? 3.664 15.829 -16.567 1.00 94.69 182 ALA A N 1
ATOM 1417 C CA . ALA A 1 182 ? 4.887 16.632 -16.528 1.00 94.69 182 ALA A CA 1
ATOM 1418 C C . ALA A 1 182 ? 5.548 16.597 -15.141 1.00 94.69 182 ALA A C 1
ATOM 1420 O O . ALA A 1 182 ? 6.764 16.479 -15.052 1.00 94.69 182 ALA A O 1
ATOM 1421 N N . TRP A 1 183 ? 4.771 16.611 -14.054 1.00 96.19 183 TRP A N 1
ATOM 1422 C CA . TRP A 1 183 ? 5.311 16.447 -12.699 1.00 96.19 183 TRP A CA 1
ATOM 1423 C C . TRP A 1 183 ? 5.814 15.030 -12.424 1.00 96.19 183 TRP A C 1
ATOM 1425 O O . TRP A 1 183 ? 6.820 14.866 -11.738 1.00 96.19 183 TRP A O 1
ATOM 1435 N N . VAL A 1 184 ? 5.166 14.007 -12.990 1.00 92.62 184 VAL A N 1
ATOM 1436 C CA . VAL A 1 184 ? 5.686 12.632 -12.968 1.00 92.62 184 VAL A CA 1
ATOM 1437 C C . VAL A 1 184 ? 7.034 12.582 -13.677 1.00 92.62 184 VAL A C 1
ATOM 1439 O O . VAL A 1 184 ? 7.996 12.092 -13.098 1.00 92.62 184 VAL A O 1
ATOM 1442 N N . LEU A 1 185 ? 7.128 13.153 -14.881 1.00 95.62 185 LEU A N 1
ATOM 1443 C CA . LEU A 1 185 ? 8.384 13.233 -15.626 1.00 95.62 185 LEU A CA 1
ATOM 1444 C C . LEU A 1 185 ? 9.444 14.057 -14.883 1.00 95.62 185 LEU A C 1
ATOM 1446 O O . LEU A 1 185 ? 10.592 13.638 -14.844 1.00 95.62 185 LEU A O 1
ATOM 1450 N N . ALA A 1 186 ? 9.085 15.157 -14.215 1.00 95.44 186 ALA A N 1
ATOM 1451 C CA . ALA A 1 186 ? 10.004 15.921 -13.365 1.00 95.44 186 ALA A CA 1
ATOM 1452 C C . ALA A 1 186 ? 10.508 15.089 -12.176 1.00 95.44 186 ALA A C 1
ATOM 1454 O O . ALA A 1 186 ? 11.690 15.124 -11.851 1.00 95.44 186 ALA A O 1
ATOM 1455 N N . GLY A 1 187 ? 9.647 14.265 -11.573 1.00 95.31 187 GLY A N 1
ATOM 1456 C CA . GLY A 1 187 ? 10.039 13.291 -10.555 1.00 95.31 187 GLY A CA 1
ATOM 1457 C C . GLY A 1 187 ? 11.041 12.249 -11.049 1.00 95.31 187 GLY A C 1
ATOM 1458 O O . GLY A 1 187 ? 11.700 11.616 -10.232 1.00 95.31 187 GLY A O 1
ATOM 1459 N N . LEU A 1 188 ? 11.160 12.047 -12.357 1.00 94.12 188 LEU A N 1
ATOM 1460 C CA . LEU A 1 188 ? 12.137 11.144 -12.965 1.00 94.12 188 LEU A CA 1
ATOM 1461 C C . LEU A 1 188 ? 13.391 11.887 -13.412 1.00 94.12 188 LEU A C 1
ATOM 1463 O O . LEU A 1 188 ? 14.501 11.466 -13.109 1.00 94.12 188 LEU A O 1
ATOM 1467 N N . ALA A 1 189 ? 13.207 13.028 -14.067 1.00 96.88 189 ALA A N 1
ATOM 1468 C CA . ALA A 1 189 ? 14.282 13.831 -14.622 1.00 96.88 189 ALA A CA 1
ATOM 1469 C C . ALA A 1 189 ? 15.129 14.524 -13.546 1.00 96.88 189 ALA A C 1
ATOM 1471 O O . ALA A 1 189 ? 16.338 14.608 -13.706 1.00 96.88 189 ALA A O 1
ATOM 1472 N N . LEU A 1 190 ? 14.531 15.002 -12.447 1.00 96.94 190 LEU A N 1
ATOM 1473 C CA . LEU A 1 190 ? 15.261 15.701 -11.381 1.00 96.94 190 LEU A CA 1
ATOM 1474 C C . LEU A 1 190 ? 16.339 14.834 -10.719 1.00 96.94 190 LEU A C 1
ATOM 1476 O O . LEU A 1 190 ? 17.482 15.278 -10.650 1.00 96.94 190 LEU A O 1
ATOM 1480 N N . PRO A 1 191 ? 16.038 13.613 -10.253 1.00 96.69 191 PRO A N 1
ATOM 1481 C CA . PRO A 1 191 ? 17.075 12.770 -9.682 1.00 96.69 191 PRO A CA 1
ATOM 1482 C C . PRO A 1 191 ? 18.026 12.196 -10.733 1.00 96.69 191 PRO A C 1
ATOM 1484 O O . PRO A 1 191 ? 19.193 12.016 -10.416 1.00 96.69 191 PRO A O 1
ATOM 1487 N N . ALA A 1 192 ? 17.593 12.002 -11.984 1.00 96.06 192 ALA A N 1
ATOM 1488 C CA . ALA A 1 192 ? 18.501 11.676 -13.085 1.00 96.06 192 ALA A CA 1
ATOM 1489 C C . ALA A 1 192 ? 19.537 12.785 -13.315 1.00 96.06 192 ALA A C 1
ATOM 1491 O O . ALA A 1 192 ? 20.736 12.533 -13.376 1.00 96.06 192 ALA A O 1
ATOM 1492 N N . LEU A 1 193 ? 19.083 14.037 -13.377 1.00 97.56 193 LEU A N 1
ATOM 1493 C CA . LEU A 1 193 ? 19.949 15.200 -13.530 1.00 97.56 193 LEU A CA 1
ATOM 1494 C C . LEU A 1 193 ? 20.855 15.384 -12.307 1.00 97.56 193 LEU A C 1
ATOM 1496 O O . LEU A 1 193 ? 22.040 15.662 -12.457 1.00 97.56 193 LEU A O 1
ATOM 1500 N N . ALA A 1 194 ? 20.321 15.196 -11.100 1.00 95.19 194 ALA A N 1
ATOM 1501 C CA . ALA A 1 194 ? 21.110 15.274 -9.878 1.00 95.19 194 ALA A CA 1
ATOM 1502 C C . ALA A 1 194 ? 22.177 14.172 -9.829 1.00 95.19 194 ALA A C 1
ATOM 1504 O O . ALA A 1 194 ? 23.323 14.457 -9.509 1.00 95.19 194 ALA A O 1
ATOM 1505 N N . GLY A 1 195 ? 21.840 12.938 -10.200 1.00 95.12 195 GLY A N 1
ATOM 1506 C CA . GLY A 1 195 ? 22.803 11.842 -10.282 1.00 95.12 195 GLY A CA 1
ATOM 1507 C C . GLY A 1 195 ? 23.873 12.076 -11.348 1.00 95.12 195 GLY A C 1
ATOM 1508 O O . GLY A 1 195 ? 25.049 11.807 -11.103 1.00 95.12 195 GLY A O 1
ATOM 1509 N N . TRP A 1 196 ? 23.504 12.654 -12.497 1.00 96.88 196 TRP A N 1
ATOM 1510 C CA . TRP A 1 196 ? 24.452 13.079 -13.531 1.00 96.88 196 TRP A CA 1
ATOM 1511 C C . TRP A 1 196 ? 25.445 14.108 -12.978 1.00 96.88 196 TRP A C 1
ATOM 1513 O O . TRP A 1 196 ? 26.647 13.867 -12.997 1.00 96.88 196 TRP A O 1
ATOM 1523 N N . LEU A 1 197 ? 24.953 15.2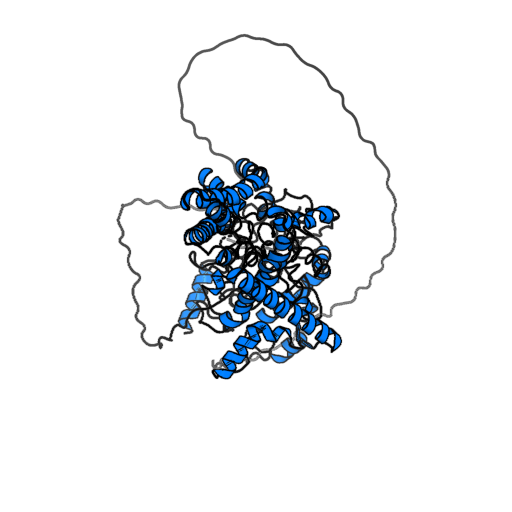06 -12.397 1.00 95.44 197 LEU A N 1
ATOM 1524 C CA . LEU A 1 197 ? 25.792 16.286 -11.866 1.00 95.44 197 LEU A CA 1
ATOM 1525 C C . LEU A 1 197 ? 26.675 15.823 -10.698 1.00 95.44 197 LEU A C 1
ATOM 1527 O O . LEU A 1 197 ? 27.874 16.089 -10.678 1.00 95.44 197 LEU A O 1
ATOM 1531 N N . LEU A 1 198 ? 26.102 15.096 -9.736 1.00 89.31 198 LEU A N 1
ATOM 1532 C CA . LEU A 1 198 ? 26.799 14.673 -8.515 1.00 89.31 198 LEU A CA 1
ATOM 1533 C C . LEU A 1 198 ? 27.848 13.581 -8.759 1.00 89.31 198 LEU A C 1
ATOM 1535 O O . LEU A 1 198 ? 28.692 13.346 -7.899 1.00 89.31 198 LEU A O 1
ATOM 1539 N N . SER A 1 199 ? 27.803 12.916 -9.914 1.00 86.50 199 SER A N 1
ATOM 1540 C CA . SER A 1 199 ? 28.788 11.907 -10.312 1.00 86.50 199 SER A CA 1
ATOM 1541 C C . SER A 1 199 ? 29.870 12.442 -11.255 1.00 86.50 199 SER A C 1
ATOM 1543 O O . SER A 1 199 ? 30.652 11.646 -11.765 1.00 86.50 199 SER A O 1
ATOM 1545 N N . GLY A 1 200 ? 29.930 13.758 -11.500 1.00 87.94 200 GLY A N 1
ATOM 1546 C CA . GLY A 1 200 ? 30.880 14.351 -12.449 1.00 87.94 200 GLY A CA 1
ATOM 1547 C C . GLY A 1 200 ? 30.442 14.198 -13.905 1.00 87.94 200 GLY A C 1
ATOM 1548 O O . GLY A 1 200 ? 31.245 13.848 -14.761 1.00 87.94 200 GLY A O 1
ATOM 1549 N N . GLU A 1 201 ? 29.154 14.419 -14.170 1.00 89.81 201 GLU A N 1
ATOM 1550 C CA . GLU A 1 201 ? 28.549 14.385 -15.508 1.00 89.81 201 GLU A CA 1
ATOM 1551 C C . GLU A 1 201 ? 28.607 13.006 -16.184 1.00 89.81 201 GLU A C 1
ATOM 1553 O O . GLU A 1 201 ? 28.597 12.872 -17.412 1.00 89.81 201 GLU A O 1
ATOM 1558 N N . THR A 1 202 ? 28.595 11.941 -15.380 1.00 91.94 202 THR A N 1
ATOM 1559 C CA . THR A 1 202 ? 28.638 10.578 -15.912 1.00 91.94 202 THR A CA 1
ATOM 1560 C C . THR A 1 202 ? 27.245 10.060 -16.249 1.00 91.94 202 THR A C 1
ATOM 1562 O O . THR A 1 202 ? 26.285 10.204 -15.486 1.00 91.94 202 THR A O 1
ATOM 1565 N N . ALA A 1 203 ? 27.134 9.366 -17.384 1.00 88.94 203 ALA A N 1
ATOM 1566 C CA . ALA A 1 203 ? 25.916 8.638 -17.737 1.00 88.94 203 ALA A CA 1
ATOM 1567 C C . ALA A 1 203 ? 25.565 7.579 -16.678 1.00 88.94 203 ALA A C 1
ATOM 1569 O O . ALA A 1 203 ? 24.391 7.322 -16.430 1.00 88.94 203 ALA A O 1
ATOM 1570 N N . HIS A 1 204 ? 26.578 7.012 -16.013 1.00 90.62 204 HIS A N 1
ATOM 1571 C CA . HIS A 1 204 ? 26.394 6.052 -14.933 1.00 90.62 204 HIS A CA 1
ATOM 1572 C C . HIS A 1 204 ? 25.617 6.659 -13.756 1.00 90.62 204 HIS A C 1
ATOM 1574 O O . HIS A 1 204 ? 24.605 6.088 -13.364 1.00 90.62 204 HIS A O 1
ATOM 1580 N N . GLY A 1 205 ? 25.999 7.839 -13.254 1.00 90.56 205 GLY A N 1
ATOM 1581 C CA . GLY A 1 205 ? 25.240 8.505 -12.193 1.00 90.56 205 GLY A CA 1
ATOM 1582 C C . GLY A 1 205 ? 23.911 9.089 -12.671 1.00 90.56 205 GLY A C 1
ATOM 1583 O O . GLY A 1 205 ? 22.957 9.113 -11.901 1.00 90.56 205 GLY A O 1
ATOM 1584 N N . ALA A 1 206 ? 23.790 9.497 -13.939 1.00 95.31 206 ALA A N 1
ATOM 1585 C CA . ALA A 1 206 ? 22.506 9.924 -14.507 1.00 95.31 206 ALA A CA 1
ATOM 1586 C C . ALA A 1 206 ? 21.480 8.789 -14.503 1.00 95.31 206 ALA A C 1
ATOM 1588 O O . ALA A 1 206 ? 20.328 8.961 -14.101 1.00 95.31 206 ALA A O 1
ATOM 1589 N N . VAL A 1 207 ? 21.928 7.611 -14.935 1.00 94.25 207 VAL A N 1
ATOM 1590 C CA . VAL A 1 207 ? 21.132 6.393 -14.912 1.00 94.25 207 VAL A CA 1
ATOM 1591 C C . VAL A 1 207 ? 20.926 5.949 -13.473 1.00 94.25 207 VAL A C 1
ATOM 1593 O O . VAL A 1 207 ? 19.793 5.681 -13.139 1.00 94.25 207 VAL A O 1
ATOM 1596 N N . GLY A 1 208 ? 21.932 5.987 -12.598 1.00 95.69 208 GLY A N 1
ATOM 1597 C CA . GLY A 1 208 ? 21.789 5.715 -11.164 1.00 95.69 208 GLY A CA 1
ATOM 1598 C C . GLY A 1 208 ? 20.723 6.580 -10.491 1.00 95.69 208 GLY A C 1
ATOM 1599 O O . GLY A 1 208 ? 19.806 6.072 -9.866 1.00 95.69 208 GLY A O 1
ATOM 1600 N N . GLY A 1 209 ? 20.732 7.890 -10.720 1.00 95.88 209 GLY A N 1
ATOM 1601 C CA . GLY A 1 209 ? 19.720 8.805 -10.201 1.00 95.88 209 GLY A CA 1
ATOM 1602 C C . GLY A 1 209 ? 18.352 8.673 -10.878 1.00 95.88 209 GLY A C 1
ATOM 1603 O O . GLY A 1 209 ? 17.323 8.824 -10.223 1.00 95.88 209 GLY A O 1
ATOM 1604 N N . LEU A 1 210 ? 18.296 8.361 -12.175 1.00 96.75 210 LEU A N 1
ATOM 1605 C CA . LEU A 1 210 ? 17.032 8.054 -12.842 1.00 96.75 210 LEU A CA 1
ATOM 1606 C C . LEU A 1 210 ? 16.457 6.768 -12.282 1.00 96.75 210 LEU A C 1
ATOM 1608 O O . LEU A 1 210 ? 15.265 6.731 -12.052 1.00 96.75 210 LEU A O 1
ATOM 1612 N N . LEU A 1 211 ? 17.302 5.766 -12.080 1.00 95.06 211 LEU A N 1
ATOM 1613 C CA . LEU A 1 211 ? 17.057 4.522 -11.377 1.00 95.06 211 LEU A CA 1
ATOM 1614 C C . LEU A 1 211 ? 16.979 4.892 -9.879 1.00 95.06 211 LEU A C 1
ATOM 1616 O O . LEU A 1 211 ? 16.113 5.706 -9.566 1.00 95.06 211 LEU A O 1
ATOM 1620 N N . TRP A 1 212 ? 17.852 4.427 -8.980 1.00 97.38 212 TRP A N 1
ATOM 1621 C CA . TRP A 1 212 ? 17.997 4.759 -7.548 1.00 97.38 212 TRP A CA 1
ATOM 1622 C C . TRP A 1 212 ? 17.608 6.161 -7.022 1.00 97.38 212 TRP A C 1
ATOM 1624 O O . TRP A 1 212 ? 17.374 6.250 -5.828 1.00 97.38 212 TRP A O 1
ATOM 1634 N N . GLY A 1 213 ? 17.375 7.216 -7.805 1.00 94.62 213 GLY A N 1
ATOM 1635 C CA . GLY A 1 213 ? 16.679 8.428 -7.337 1.00 94.62 213 GLY A CA 1
ATOM 1636 C C . GLY A 1 213 ? 15.235 8.723 -7.821 1.00 94.62 213 GLY A C 1
ATOM 1637 O O . GLY A 1 213 ? 14.546 9.489 -7.146 1.00 94.62 213 GLY A O 1
ATOM 1638 N N . GLY A 1 214 ? 14.708 8.176 -8.931 1.00 94.50 214 GLY A N 1
ATOM 1639 C CA . GLY A 1 214 ? 13.495 8.713 -9.596 1.00 94.50 214 GLY A CA 1
ATOM 1640 C C . GLY A 1 214 ? 12.486 7.675 -10.015 1.00 94.50 214 GLY A C 1
ATOM 1641 O O . GLY A 1 214 ? 11.438 7.524 -9.392 1.00 94.50 214 GLY A O 1
ATOM 1642 N N . LEU A 1 215 ? 12.870 6.920 -11.023 1.00 90.88 215 LEU A N 1
ATOM 1643 C CA . LEU A 1 215 ? 12.607 5.506 -11.087 1.00 90.88 215 LEU A CA 1
ATOM 1644 C C . LEU A 1 215 ? 13.311 4.808 -9.881 1.00 90.88 215 LEU A C 1
ATOM 1646 O O . LEU A 1 215 ? 14.084 3.878 -10.070 1.00 90.88 215 LEU A O 1
ATOM 1650 N N . ALA A 1 216 ? 13.007 5.264 -8.649 1.00 95.56 216 ALA A N 1
ATOM 1651 C CA . ALA A 1 216 ? 13.422 4.760 -7.328 1.00 95.56 216 ALA A CA 1
ATOM 1652 C C . ALA A 1 216 ? 12.569 5.233 -6.177 1.00 95.56 216 ALA A C 1
ATOM 1654 O O . ALA A 1 216 ? 12.141 4.444 -5.361 1.00 95.56 216 ALA A O 1
ATOM 1655 N N . ARG A 1 217 ? 12.219 6.505 -6.197 1.00 97.38 217 ARG A N 1
ATOM 1656 C CA . ARG A 1 217 ? 11.263 7.258 -5.376 1.00 97.38 217 ARG A CA 1
ATOM 1657 C C . ARG A 1 217 ? 9.812 6.702 -5.382 1.00 97.38 217 ARG A C 1
ATOM 1659 O O . ARG A 1 217 ? 8.913 7.477 -5.671 1.00 97.38 217 ARG A O 1
ATOM 1666 N N . ILE A 1 218 ? 9.610 5.386 -5.200 1.00 94.12 218 ILE A N 1
ATOM 1667 C CA . ILE A 1 218 ? 8.411 4.493 -5.082 1.00 94.12 218 ILE A CA 1
ATOM 1668 C C . ILE A 1 218 ? 8.889 3.092 -4.603 1.00 94.12 218 ILE A C 1
ATOM 1670 O O . ILE A 1 218 ? 8.158 2.440 -3.879 1.00 94.12 218 ILE A O 1
ATOM 1674 N N . PHE A 1 219 ? 10.135 2.649 -4.814 1.00 91.06 219 PHE A N 1
ATOM 1675 C CA . PHE A 1 219 ? 10.728 1.575 -3.998 1.00 91.06 219 PHE A CA 1
ATOM 1676 C C . PHE A 1 219 ? 11.586 2.118 -2.871 1.00 91.06 219 PHE A C 1
ATOM 1678 O O . PHE A 1 219 ? 12.002 3.270 -2.886 1.00 91.06 219 PHE A O 1
ATOM 1685 N N . LEU A 1 220 ? 11.761 1.306 -1.835 1.00 90.19 220 LEU A N 1
ATOM 1686 C CA . LEU A 1 220 ? 11.930 1.723 -0.449 1.00 90.19 220 LEU A CA 1
ATOM 1687 C C . LEU A 1 220 ? 10.808 2.670 0.015 1.00 90.19 220 LEU A C 1
ATOM 1689 O O . LEU A 1 220 ? 10.258 2.392 1.079 1.00 90.19 220 LEU A O 1
ATOM 1693 N N . LEU A 1 221 ? 10.437 3.713 -0.772 1.00 94.06 221 LEU A N 1
ATOM 1694 C CA . LEU A 1 221 ? 9.356 4.709 -0.569 1.00 94.06 221 LEU A CA 1
ATOM 1695 C C . LEU A 1 221 ? 8.190 4.090 0.154 1.00 94.06 221 LEU A C 1
ATOM 1697 O O . LEU A 1 221 ? 7.611 4.638 1.092 1.00 94.06 221 LEU A O 1
ATOM 1701 N N . ASP A 1 222 ? 7.905 2.884 -0.278 1.00 87.56 222 ASP A N 1
ATOM 1702 C CA . ASP A 1 222 ? 6.602 2.347 -0.194 1.00 87.56 222 ASP A CA 1
ATOM 1703 C C . ASP A 1 222 ? 6.291 1.536 1.066 1.00 87.56 222 ASP A C 1
ATOM 1705 O O . ASP A 1 222 ? 5.256 0.885 1.176 1.00 87.56 222 ASP A O 1
ATOM 1709 N N . HIS A 1 223 ? 7.123 1.724 2.091 1.00 90.75 223 HIS A N 1
ATOM 1710 C CA . HIS A 1 223 ? 6.756 1.537 3.497 1.00 90.75 223 HIS A CA 1
ATOM 1711 C C . HIS A 1 223 ? 5.501 2.354 3.881 1.00 90.75 223 HIS A C 1
ATOM 1713 O O . HIS A 1 223 ? 4.605 1.892 4.588 1.00 90.75 223 HIS A O 1
ATOM 1719 N N . VAL A 1 224 ? 5.476 3.578 3.353 1.00 87.44 224 VAL A N 1
ATOM 1720 C CA . VAL A 1 224 ? 4.807 4.792 3.844 1.00 87.44 224 VAL A CA 1
ATOM 1721 C C . VAL A 1 224 ? 3.413 5.086 3.179 1.00 87.44 224 VAL A C 1
ATOM 1723 O O . VAL A 1 224 ? 2.522 4.245 3.161 1.00 87.44 224 VAL A O 1
ATOM 1726 N N . THR A 1 225 ? 3.135 6.287 2.664 1.00 90.38 225 THR A N 1
ATOM 1727 C CA . THR A 1 225 ? 1.807 6.934 2.664 1.00 90.38 225 THR A CA 1
ATOM 1728 C C . THR A 1 225 ? 0.793 6.620 1.550 1.00 90.38 225 THR A C 1
ATOM 1730 O O . THR A 1 225 ? -0.356 7.013 1.715 1.00 90.38 225 THR A O 1
ATOM 1733 N N . TRP A 1 226 ? 1.103 5.925 0.449 1.00 86.69 226 TRP A N 1
ATOM 1734 C CA . TRP A 1 226 ? 0.060 5.304 -0.408 1.00 86.69 226 TRP A CA 1
ATOM 1735 C C . TRP A 1 226 ? -0.529 4.051 0.266 1.00 86.69 226 TRP A C 1
ATOM 1737 O O . TRP A 1 226 ? -1.374 3.378 -0.304 1.00 86.69 226 TRP A O 1
ATOM 1747 N N . ALA A 1 227 ? -0.130 3.790 1.522 1.00 87.19 227 ALA A N 1
ATOM 1748 C CA . ALA A 1 227 ? -0.932 3.140 2.543 1.00 87.19 227 ALA A CA 1
ATOM 1749 C C . ALA A 1 227 ? -1.309 4.136 3.652 1.00 87.19 227 ALA A C 1
ATOM 1751 O O . ALA A 1 227 ? -0.439 4.836 4.159 1.00 87.19 227 ALA A O 1
ATOM 1752 N N . VAL A 1 228 ? -2.539 4.295 4.147 1.00 87.94 228 VAL A N 1
ATOM 1753 C CA . VAL A 1 228 ? -3.927 4.173 3.633 1.00 87.94 228 VAL A CA 1
ATOM 1754 C C . VAL A 1 228 ? -4.452 2.989 2.878 1.00 87.94 228 VAL A C 1
ATOM 1756 O O . VAL A 1 228 ? -3.927 2.578 1.855 1.00 87.94 228 VAL A O 1
ATOM 1759 N N . ASN A 1 229 ? -5.737 2.727 3.156 1.00 84.31 229 ASN A N 1
ATOM 1760 C CA . ASN A 1 229 ? -6.578 2.063 2.174 1.00 84.31 229 ASN A CA 1
ATOM 1761 C C . ASN A 1 229 ? -5.912 0.734 1.777 1.00 84.31 229 ASN A C 1
ATOM 1763 O O . ASN A 1 229 ? -5.947 0.406 0.603 1.00 84.31 229 ASN A O 1
ATOM 1767 N N . SER A 1 230 ? -5.209 0.069 2.720 1.00 74.94 230 SER A N 1
ATOM 1768 C CA . SER A 1 230 ? -4.608 -1.269 2.631 1.00 74.94 230 SER A CA 1
ATOM 1769 C C . SER A 1 230 ? -3.615 -1.608 3.743 1.00 74.94 230 SER A C 1
ATOM 1771 O O . SER A 1 230 ? -3.324 -0.790 4.597 1.00 74.94 230 SER A O 1
ATOM 1773 N N . ILE A 1 231 ? -3.070 -2.831 3.668 1.00 80.62 231 ILE A N 1
ATOM 1774 C CA . ILE A 1 231 ? -2.078 -3.471 4.544 1.00 80.62 231 ILE A CA 1
ATOM 1775 C C . ILE A 1 231 ? -2.696 -4.096 5.788 1.00 80.62 231 ILE A C 1
ATOM 1777 O O . ILE A 1 231 ? -3.224 -5.197 5.669 1.00 80.62 231 ILE A O 1
ATOM 1781 N N . GLY A 1 232 ? -2.648 -3.466 6.961 1.00 80.56 232 GLY A N 1
ATOM 1782 C CA . GLY A 1 232 ? -3.076 -4.087 8.220 1.00 80.56 232 GLY A CA 1
ATOM 1783 C C . GLY A 1 232 ? -4.571 -4.366 8.315 1.00 80.56 232 GLY A C 1
ATOM 1784 O O . GLY A 1 232 ? -4.964 -5.286 9.014 1.00 80.56 232 GLY A O 1
ATOM 1785 N N . HIS A 1 233 ? -5.426 -3.759 7.492 1.00 78.44 233 HIS A N 1
ATOM 1786 C CA . HIS A 1 233 ? -6.788 -4.265 7.326 1.00 78.44 233 HIS A CA 1
ATOM 1787 C C . HIS A 1 233 ? -6.820 -5.682 6.714 1.00 78.44 233 HIS A C 1
ATOM 1789 O O . HIS A 1 233 ? -7.879 -6.304 6.724 1.00 78.44 233 HIS A O 1
ATOM 1795 N N . THR A 1 234 ? -5.679 -6.279 6.331 1.00 69.75 234 THR A N 1
ATOM 1796 C CA . THR A 1 234 ? -5.535 -7.723 6.081 1.00 69.75 234 THR A CA 1
ATOM 1797 C C . THR A 1 234 ? -5.197 -8.606 7.289 1.00 69.75 234 THR A C 1
ATOM 1799 O O . THR A 1 234 ? -5.771 -9.673 7.275 1.00 69.75 234 THR A O 1
ATOM 1802 N N . ILE A 1 235 ? -4.478 -8.266 8.375 1.00 69.81 235 ILE A N 1
ATOM 1803 C CA . ILE A 1 235 ? -4.302 -9.170 9.566 1.00 69.81 235 ILE A CA 1
ATOM 1804 C C . ILE A 1 235 ? -4.428 -8.370 10.901 1.00 69.81 235 ILE A C 1
ATOM 1806 O O . ILE A 1 235 ? -4.527 -7.161 10.860 1.00 69.81 235 ILE A O 1
ATOM 1810 N N . GLY A 1 236 ? -4.545 -9.000 12.078 1.00 64.88 236 GLY A N 1
ATOM 1811 C CA . GLY A 1 236 ? -4.358 -8.408 13.430 1.00 64.88 236 GLY A CA 1
ATOM 1812 C C . GLY A 1 236 ? -5.355 -7.348 13.940 1.00 64.88 236 GLY A C 1
ATOM 1813 O O . GLY A 1 236 ? -6.417 -7.192 13.364 1.00 64.88 236 GLY A O 1
ATOM 1814 N N . ALA A 1 237 ? -4.991 -6.664 15.030 1.00 72.56 237 ALA A N 1
ATOM 1815 C CA . ALA A 1 237 ? -5.673 -5.672 15.879 1.00 72.56 237 ALA A CA 1
ATOM 1816 C C . ALA A 1 237 ? -7.036 -5.990 16.542 1.00 72.56 237 ALA A C 1
ATOM 1818 O O . ALA A 1 237 ? -7.994 -6.407 15.902 1.00 72.56 237 ALA A O 1
ATOM 1819 N N . ARG A 1 238 ? -7.210 -5.563 17.812 1.00 68.81 238 ARG A N 1
ATOM 1820 C CA . ARG A 1 238 ? -8.543 -5.319 18.428 1.00 68.81 238 ARG A CA 1
ATOM 1821 C C . ARG A 1 238 ? -8.564 -4.275 19.584 1.00 68.81 238 ARG A C 1
ATOM 1823 O O . ARG A 1 238 ? -8.633 -4.687 20.734 1.00 68.81 238 ARG A O 1
ATOM 1830 N N . PRO A 1 239 ? -8.488 -2.922 19.351 1.00 65.75 239 PRO A N 1
ATOM 1831 C CA . PRO A 1 239 ? -8.369 -2.010 20.537 1.00 65.75 239 PRO A CA 1
ATOM 1832 C C . PRO A 1 239 ? -9.014 -0.543 20.747 1.00 65.75 239 PRO A C 1
ATOM 1834 O O . PRO A 1 239 ? -8.527 0.212 21.568 1.00 65.75 239 PRO A O 1
ATOM 1837 N N . TYR A 1 240 ? -10.153 -0.142 20.122 1.00 70.06 240 TYR A N 1
ATOM 1838 C CA . TYR A 1 240 ? -11.342 0.720 20.463 1.00 70.06 240 TYR A CA 1
ATOM 1839 C C . TYR A 1 240 ? -12.807 0.225 19.935 1.00 70.06 240 TYR A C 1
ATOM 1841 O O . TYR A 1 240 ? -13.065 0.340 18.760 1.00 70.06 240 TYR A O 1
ATOM 1849 N N . ARG A 1 241 ? -13.871 -0.273 20.636 1.00 68.81 241 ARG A N 1
ATOM 1850 C CA . ARG A 1 241 ? -15.226 -0.725 20.097 1.00 68.81 241 ARG A CA 1
ATOM 1851 C C . ARG A 1 241 ? -16.221 0.417 19.733 1.00 68.81 241 ARG A C 1
ATOM 1853 O O . ARG A 1 241 ? -16.737 1.031 20.652 1.00 68.81 241 ARG A O 1
ATOM 1860 N N . THR A 1 242 ? -16.676 0.597 18.480 1.00 77.56 242 THR A N 1
ATOM 1861 C CA . THR A 1 242 ? -18.061 1.110 18.208 1.00 77.56 242 THR A CA 1
ATOM 1862 C C . THR A 1 242 ? -18.741 0.473 16.979 1.00 77.56 242 THR A C 1
ATOM 1864 O O . THR A 1 242 ? -19.367 -0.574 17.121 1.00 77.56 242 THR A O 1
ATOM 1867 N N . ARG A 1 243 ? -18.704 1.094 15.787 1.00 75.06 243 ARG A N 1
ATOM 1868 C CA . ARG A 1 243 ? -19.613 0.825 14.640 1.00 75.06 243 ARG A CA 1
ATOM 1869 C C . ARG A 1 243 ? -18.905 0.695 13.279 1.00 75.06 243 ARG A C 1
ATOM 1871 O O . ARG A 1 243 ? -19.521 0.876 12.224 1.00 75.06 243 ARG A O 1
ATOM 1878 N N . ASP A 1 244 ? -17.610 0.419 13.312 1.00 79.06 244 ASP A N 1
ATOM 1879 C CA . ASP A 1 244 ? -16.648 0.762 12.253 1.00 79.06 244 ASP A CA 1
ATOM 1880 C C . ASP A 1 244 ? -15.559 -0.315 12.157 1.00 79.06 244 ASP A C 1
ATOM 1882 O O . ASP A 1 244 ? -15.480 -0.980 11.136 1.00 79.06 244 ASP A O 1
ATOM 1886 N N . THR A 1 245 ? -14.841 -0.630 13.240 1.00 71.44 245 THR A N 1
ATOM 1887 C CA . THR A 1 245 ? -13.909 -1.782 13.368 1.00 71.44 245 THR A CA 1
ATOM 1888 C C . THR A 1 245 ? -12.562 -1.691 12.627 1.00 71.44 245 THR A C 1
ATOM 1890 O O . THR A 1 245 ? -12.139 -2.701 12.108 1.00 71.44 245 THR A O 1
ATOM 1893 N N . SER A 1 246 ? -11.873 -0.542 12.561 1.00 80.44 246 SER A N 1
ATOM 1894 C CA . SER A 1 246 ? -10.508 -0.351 11.987 1.00 80.44 246 SER A CA 1
ATOM 1895 C C . SER A 1 246 ? -9.441 -1.391 12.408 1.00 80.44 246 SER A C 1
ATOM 1897 O O . SER A 1 246 ? -9.566 -1.995 13.461 1.00 80.44 246 SER A O 1
ATOM 1899 N N . ARG A 1 247 ? -8.373 -1.579 11.618 1.00 78.00 247 ARG A N 1
ATOM 1900 C CA . ARG A 1 247 ? -7.182 -2.395 11.950 1.00 78.00 247 ARG A CA 1
ATOM 1901 C C . ARG A 1 247 ? -5.867 -1.646 11.932 1.00 78.00 247 ARG A C 1
ATOM 1903 O O . ARG A 1 247 ? -5.762 -0.571 11.371 1.00 78.00 247 ARG A O 1
ATOM 1910 N N . ASN A 1 248 ? -4.925 -2.170 12.703 1.00 76.12 248 ASN A N 1
ATOM 1911 C CA . ASN A 1 248 ? -3.926 -1.398 13.427 1.00 76.12 248 ASN A CA 1
ATOM 1912 C C . ASN A 1 248 ? -2.684 -2.317 13.705 1.00 76.12 248 ASN A C 1
ATOM 1914 O O . ASN A 1 248 ? -2.793 -3.525 13.531 1.00 76.12 248 ASN A O 1
ATOM 1918 N N . VAL A 1 249 ? -1.516 -1.845 14.188 1.00 70.38 249 VAL A N 1
ATOM 1919 C CA . VAL A 1 249 ? -0.226 -2.623 14.214 1.00 70.38 249 VAL A CA 1
ATOM 1920 C C . VAL A 1 249 ? 0.737 -2.203 15.374 1.00 70.38 249 VAL A C 1
ATOM 1922 O O . VAL A 1 249 ? 0.721 -1.038 15.706 1.00 70.38 249 VAL A O 1
ATOM 1925 N N . ALA A 1 250 ? 1.558 -3.091 15.976 1.00 50.25 250 ALA A N 1
ATOM 1926 C CA . ALA A 1 250 ? 2.658 -3.075 17.015 1.00 50.25 250 ALA A CA 1
ATOM 1927 C C . ALA A 1 250 ? 4.147 -3.200 16.559 1.00 50.25 250 ALA A C 1
ATOM 1929 O O . ALA A 1 250 ? 4.322 -3.546 15.397 1.00 50.25 250 ALA A O 1
ATOM 1930 N N . PRO A 1 251 ? 5.212 -2.948 17.388 1.00 49.16 251 PRO A N 1
ATOM 1931 C CA . PRO A 1 251 ? 5.334 -3.211 18.839 1.00 49.16 251 PRO A CA 1
ATOM 1932 C C . PRO A 1 251 ? 5.832 -2.069 19.795 1.00 49.16 251 PRO A C 1
ATOM 1934 O O . PRO A 1 251 ? 6.359 -1.057 19.333 1.00 49.16 251 PRO A O 1
ATOM 1937 N N . SER A 1 252 ? 5.737 -2.250 21.139 1.00 44.09 252 SER A N 1
ATOM 1938 C CA . SER A 1 252 ? 6.364 -1.365 22.183 1.00 44.09 252 SER A CA 1
ATOM 1939 C C . SER A 1 252 ? 6.675 -1.982 23.586 1.00 44.09 252 SER A C 1
ATOM 1941 O O . SER A 1 252 ? 7.592 -2.796 23.664 1.00 44.09 252 SER A O 1
ATOM 1943 N N . ARG A 1 253 ? 6.030 -1.573 24.716 1.00 47.41 253 ARG A N 1
ATOM 1944 C CA . ARG A 1 253 ? 6.433 -1.877 26.137 1.00 47.41 253 ARG A CA 1
ATOM 1945 C C . ARG A 1 253 ? 5.278 -1.918 27.196 1.00 47.41 253 ARG A C 1
ATOM 1947 O O . ARG A 1 253 ? 4.172 -1.469 26.912 1.00 47.41 253 ARG A O 1
ATOM 1954 N N . ARG A 1 254 ? 5.564 -2.414 28.427 1.00 44.03 254 ARG A N 1
ATOM 1955 C CA . ARG A 1 254 ? 4.710 -2.526 29.655 1.00 44.03 254 ARG A CA 1
ATOM 1956 C C . ARG A 1 254 ? 5.011 -1.416 30.694 1.00 44.03 254 ARG A C 1
ATOM 1958 O O . ARG A 1 254 ? 6.188 -1.219 30.990 1.00 44.03 254 ARG A O 1
ATOM 1965 N N . SER A 1 255 ? 4.015 -0.773 31.323 1.00 38.19 255 SER A N 1
ATOM 1966 C CA . SER A 1 255 ? 4.213 -0.049 32.601 1.00 38.19 255 SER A CA 1
ATOM 1967 C C . SER A 1 255 ? 3.965 -0.992 33.783 1.00 38.19 255 SER A C 1
ATOM 1969 O O . SER A 1 255 ? 2.973 -1.714 33.804 1.00 38.19 255 SER A O 1
ATOM 1971 N N . ARG A 1 256 ? 4.910 -1.029 34.732 1.00 40.09 256 ARG A N 1
ATOM 1972 C CA . ARG A 1 256 ? 4.795 -1.746 36.011 1.00 40.09 256 ARG A CA 1
ATOM 1973 C C . ARG A 1 256 ? 3.781 -1.037 36.914 1.00 40.09 256 ARG A C 1
ATOM 1975 O O . ARG A 1 256 ? 3.752 0.190 36.932 1.00 40.09 256 ARG A O 1
ATOM 1982 N N . SER A 1 257 ? 3.024 -1.830 37.664 1.00 37.66 257 SER A N 1
ATOM 1983 C CA . SER A 1 257 ? 2.045 -1.406 38.662 1.00 37.66 257 SER A CA 1
ATOM 1984 C C . SER A 1 257 ? 2.668 -0.575 39.780 1.00 37.66 257 SER A C 1
ATOM 1986 O O . SER A 1 257 ? 3.638 -1.020 40.402 1.00 37.66 257 SER A O 1
ATOM 1988 N N . ALA A 1 258 ? 2.091 0.585 40.085 1.00 31.66 258 ALA A N 1
ATOM 1989 C CA . ALA A 1 258 ? 2.300 1.241 41.373 1.00 31.66 258 ALA A CA 1
ATOM 1990 C C . ALA A 1 258 ? 1.235 0.721 42.351 1.00 31.66 258 ALA A C 1
ATOM 1992 O O . ALA A 1 258 ? 0.041 0.810 42.077 1.00 31.66 258 ALA A O 1
ATOM 1993 N N . ALA A 1 259 ? 1.670 0.149 43.475 1.00 31.52 259 ALA A N 1
ATOM 1994 C CA . ALA A 1 259 ? 0.775 -0.336 44.522 1.00 31.52 259 ALA A CA 1
ATOM 1995 C C . ALA A 1 259 ? -0.017 0.826 45.172 1.00 31.52 259 ALA A C 1
ATOM 1997 O O . ALA A 1 259 ? 0.529 1.922 45.329 1.00 31.52 259 ALA A O 1
ATOM 1998 N N . PRO A 1 260 ? -1.285 0.609 45.571 1.00 39.53 260 PRO A N 1
ATOM 1999 C CA . PRO A 1 260 ? -2.155 1.654 46.095 1.00 39.53 260 PRO A CA 1
ATOM 2000 C C . PRO A 1 260 ? -1.940 1.851 47.598 1.00 39.53 260 PRO A C 1
ATOM 2002 O O . PRO A 1 260 ? -2.154 0.938 48.392 1.00 39.53 260 PRO A O 1
ATOM 2005 N N . GLY A 1 261 ? -1.560 3.061 48.007 1.00 41.53 261 GLY A N 1
ATOM 2006 C CA . GLY A 1 261 ? -1.497 3.398 49.426 1.00 41.53 261 GLY A CA 1
ATOM 2007 C C . GLY A 1 261 ? -0.720 4.671 49.711 1.00 41.53 261 GLY A C 1
ATOM 2008 O O . GLY A 1 261 ? 0.400 4.602 50.194 1.00 41.53 261 GLY A O 1
ATOM 2009 N N . THR A 1 262 ? -1.296 5.826 49.377 1.00 30.55 262 THR A N 1
ATOM 2010 C CA . THR A 1 262 ? -1.116 7.117 50.072 1.00 30.55 262 THR A CA 1
ATOM 2011 C C . THR A 1 262 ? -1.958 8.162 49.341 1.00 30.55 262 THR A C 1
ATOM 2013 O O . THR A 1 262 ? -1.693 8.532 48.200 1.00 30.55 262 THR A O 1
ATOM 2016 N N . THR A 1 263 ? -3.034 8.613 49.981 1.00 42.81 263 THR A N 1
ATOM 2017 C CA . THR A 1 263 ? -3.771 9.814 49.583 1.00 42.81 263 THR A CA 1
ATOM 2018 C C . THR A 1 263 ? -2.884 11.027 49.821 1.00 42.81 263 THR A C 1
ATOM 2020 O O . THR A 1 263 ? -2.805 11.525 50.942 1.00 42.81 263 THR A O 1
ATOM 2023 N N . THR A 1 264 ? -2.230 11.512 48.769 1.00 29.42 264 THR A N 1
ATOM 2024 C CA . THR A 1 264 ? -1.558 12.814 48.785 1.00 29.42 264 THR A CA 1
ATOM 2025 C C . THR A 1 264 ? -2.388 13.789 47.962 1.00 29.42 264 THR A C 1
ATOM 2027 O O . THR A 1 264 ? -2.306 13.837 46.733 1.00 29.42 264 THR A O 1
ATOM 2030 N N . THR A 1 265 ? -3.230 14.562 48.646 1.00 38.91 265 THR A N 1
ATOM 2031 C CA . THR A 1 265 ? -3.903 15.736 48.087 1.00 38.91 265 THR A CA 1
ATOM 2032 C C . THR A 1 265 ? -2.820 16.711 47.631 1.00 38.91 265 THR A C 1
ATOM 2034 O O . THR A 1 265 ? -2.220 17.408 48.444 1.00 38.91 265 THR A O 1
ATOM 2037 N N . THR A 1 266 ? -2.515 16.730 46.335 1.00 30.03 266 THR A N 1
ATOM 2038 C CA . THR A 1 266 ? -1.586 17.715 45.768 1.00 30.03 266 THR A CA 1
ATOM 2039 C C . THR A 1 266 ? -2.426 18.864 45.208 1.00 30.03 266 THR A C 1
ATOM 2041 O O . THR A 1 266 ? -3.303 18.600 44.379 1.00 30.03 266 THR A O 1
ATOM 2044 N N . PRO A 1 267 ? -2.237 20.121 45.651 1.00 35.12 267 PRO A N 1
ATOM 2045 C CA . PRO A 1 267 ? -3.012 21.244 45.138 1.00 35.12 267 PRO A CA 1
ATOM 2046 C C . PRO A 1 267 ? -2.697 21.471 43.657 1.00 35.12 267 PRO A C 1
ATOM 2048 O O . PRO A 1 267 ? -1.569 21.257 43.211 1.00 35.12 267 PRO A O 1
ATOM 2051 N N . ALA A 1 268 ? -3.687 21.939 42.896 1.00 34.31 268 ALA A N 1
ATOM 2052 C CA . ALA A 1 268 ? -3.487 22.363 41.515 1.00 34.31 268 ALA A CA 1
ATOM 2053 C C . ALA A 1 268 ? -2.365 23.423 41.418 1.00 34.31 268 ALA A C 1
ATOM 2055 O O . ALA A 1 268 ? -2.315 24.325 42.263 1.00 34.31 268 ALA A O 1
ATOM 2056 N N . PRO A 1 269 ? -1.492 23.374 40.394 1.00 31.77 269 PRO A N 1
ATOM 2057 C CA . PRO A 1 269 ? -0.515 24.430 40.172 1.00 31.77 269 PRO A CA 1
ATOM 2058 C C . PRO A 1 269 ? -1.244 25.737 39.834 1.00 31.77 269 PRO A C 1
ATOM 2060 O O . PRO A 1 269 ? -1.962 25.833 38.836 1.00 31.77 269 PRO A O 1
ATOM 2063 N N . ARG A 1 270 ? -1.070 26.747 40.696 1.00 32.06 270 ARG A N 1
ATOM 2064 C CA . ARG A 1 270 ? -1.462 28.134 40.425 1.00 32.06 270 ARG A CA 1
ATOM 2065 C C . ARG A 1 270 ? -0.565 28.684 39.319 1.00 32.06 270 ARG A C 1
ATOM 2067 O O . ARG A 1 270 ? 0.644 28.783 39.503 1.00 32.06 270 ARG A O 1
ATOM 2074 N N . TRP A 1 271 ? -1.162 29.078 38.201 1.00 33.84 271 TRP A N 1
ATOM 2075 C CA . TRP A 1 271 ? -0.522 29.978 37.243 1.00 33.84 271 TRP A CA 1
ATOM 2076 C C . TRP A 1 271 ? -0.637 31.426 37.754 1.00 33.84 271 TRP A C 1
ATOM 2078 O O . TRP A 1 271 ? -1.653 31.759 38.372 1.00 33.84 271 TRP A O 1
ATOM 2088 N N . PRO A 1 272 ? 0.375 32.285 37.543 1.00 30.95 272 PRO A N 1
ATOM 2089 C CA . PRO A 1 272 ? 0.363 33.653 38.046 1.00 30.95 272 PRO A CA 1
ATOM 2090 C C . PRO A 1 272 ? -0.722 34.480 37.348 1.00 30.95 272 PRO A C 1
ATOM 2092 O O . PRO A 1 272 ? -0.785 34.556 36.123 1.00 30.95 272 PRO A O 1
ATOM 2095 N N . THR A 1 273 ? -1.566 35.125 38.148 1.00 30.41 273 THR A N 1
ATOM 2096 C CA . THR A 1 273 ? -2.447 36.209 37.714 1.00 30.41 273 THR A CA 1
ATOM 2097 C C . THR A 1 273 ? -1.612 37.467 37.503 1.00 30.41 273 THR A C 1
ATOM 2099 O O . THR A 1 273 ? -1.220 38.113 38.474 1.00 30.41 273 THR A O 1
ATOM 2102 N N . THR A 1 274 ? -1.366 37.853 36.253 1.00 31.86 274 THR A N 1
ATOM 2103 C CA . THR A 1 274 ? -1.127 39.262 35.934 1.00 31.86 274 THR A CA 1
ATOM 2104 C C . THR A 1 274 ? -2.480 39.961 35.906 1.00 31.86 274 THR A C 1
ATOM 2106 O O . THR A 1 274 ? -3.333 39.702 35.059 1.00 31.86 274 THR A O 1
ATOM 2109 N N . GLY A 1 275 ? -2.702 40.802 36.914 1.00 26.30 275 GLY A N 1
ATOM 2110 C CA . GLY A 1 275 ? -3.871 41.655 36.996 1.00 26.30 275 GLY A CA 1
ATOM 2111 C C . GLY A 1 275 ? -3.856 42.709 35.895 1.00 26.30 275 GLY A C 1
ATOM 2112 O O . GLY A 1 275 ? -2.859 43.388 35.678 1.00 26.30 275 GLY A O 1
ATOM 2113 N N . THR A 1 276 ? -4.998 42.888 35.249 1.00 29.06 276 THR A N 1
ATOM 2114 C CA . THR A 1 276 ? -5.472 44.222 34.882 1.00 29.06 276 THR A CA 1
ATOM 2115 C C . THR A 1 276 ? -6.902 44.335 35.393 1.00 29.06 276 THR A C 1
ATOM 2117 O O . THR A 1 276 ? -7.742 43.454 35.219 1.00 29.06 276 THR A O 1
ATOM 2120 N N . THR A 1 277 ? -7.107 45.375 36.184 1.00 28.61 277 THR A N 1
ATOM 2121 C CA . THR A 1 277 ? -8.285 45.688 36.984 1.00 28.61 277 THR A CA 1
ATOM 2122 C C . THR A 1 277 ? -9.497 46.079 36.136 1.00 28.61 277 THR A C 1
ATOM 2124 O O . THR A 1 277 ? -9.363 46.920 35.260 1.00 28.61 277 THR A O 1
ATOM 2127 N N . SER A 1 278 ? -10.668 45.545 36.524 1.00 27.03 278 SER A N 1
ATOM 2128 C CA . SER A 1 278 ? -11.973 46.231 36.677 1.00 27.03 278 SER A CA 1
ATOM 2129 C C . SER A 1 278 ? -12.528 47.027 35.473 1.00 27.03 278 SER A C 1
ATOM 2131 O O . SER A 1 278 ? -11.967 48.031 35.063 1.00 27.03 278 SER A O 1
ATOM 2133 N N . SER A 1 279 ? -13.734 46.735 34.974 1.00 26.44 279 SER A N 1
ATOM 2134 C CA . SER A 1 279 ? -14.970 47.003 35.730 1.00 26.44 279 SER A CA 1
ATOM 2135 C C . SER A 1 279 ? -16.204 46.232 35.222 1.00 26.44 279 SER A C 1
ATOM 2137 O O . SER A 1 279 ? -16.284 45.790 34.080 1.00 26.44 279 SER A O 1
ATOM 2139 N N . ARG A 1 280 ? -17.151 46.046 36.153 1.00 27.00 280 ARG A N 1
ATOM 2140 C CA . ARG A 1 280 ? -18.429 45.316 36.067 1.00 27.00 280 ARG A CA 1
ATOM 2141 C C . ARG A 1 280 ? -19.439 45.928 35.087 1.00 27.00 280 ARG A C 1
ATOM 2143 O O . ARG A 1 280 ? -19.624 47.138 35.090 1.00 27.00 280 ARG A O 1
ATOM 2150 N N . SER A 1 281 ? -20.270 45.077 34.482 1.00 26.89 281 SER A N 1
ATOM 2151 C CA . SER A 1 281 ? -21.741 45.124 34.643 1.00 26.89 281 SER A CA 1
ATOM 2152 C C . SER A 1 281 ? -22.412 43.849 34.084 1.00 26.89 281 SER A C 1
ATOM 2154 O O . SER A 1 281 ? -21.929 43.236 33.141 1.00 26.89 281 SER A O 1
ATOM 2156 N N . THR A 1 282 ? -23.500 43.424 34.729 1.00 25.56 282 THR A N 1
ATOM 2157 C CA . THR A 1 282 ? -24.415 42.295 34.414 1.00 25.56 282 THR A CA 1
ATOM 2158 C C . THR A 1 282 ? -25.859 42.835 34.372 1.00 25.56 282 THR A C 1
ATOM 2160 O O . THR A 1 282 ? -26.076 43.831 35.064 1.00 25.56 282 THR A O 1
ATOM 2163 N N . PRO A 1 283 ? -26.894 42.165 33.798 1.00 40.44 283 PRO A N 1
ATOM 2164 C CA . PRO A 1 283 ? -26.943 41.109 32.779 1.00 40.44 283 PRO A CA 1
ATOM 2165 C C . PRO A 1 283 ? -27.574 41.684 31.466 1.00 40.44 283 PRO A C 1
ATOM 2167 O O . PRO A 1 283 ? -26.785 42.354 30.803 1.00 40.44 283 PRO A O 1
ATOM 2170 N N . PRO A 1 284 ? -28.880 41.589 31.059 1.00 26.52 284 PRO A N 1
ATOM 2171 C CA . PRO A 1 284 ? -30.018 40.705 31.390 1.00 26.52 284 PRO A CA 1
ATOM 2172 C C . PRO A 1 284 ? -30.307 39.607 30.320 1.00 26.52 284 PRO A C 1
ATOM 2174 O O . PRO A 1 284 ? -29.989 39.756 29.145 1.00 26.52 284 PRO A O 1
ATOM 2177 N N . GLU A 1 285 ? -30.940 38.500 30.735 1.00 29.58 285 GLU A N 1
ATOM 2178 C CA . GLU A 1 285 ? -31.709 37.552 29.880 1.00 29.58 285 GLU A CA 1
ATOM 2179 C C . GLU A 1 285 ? -33.071 38.191 29.443 1.00 29.58 285 GLU A C 1
ATOM 2181 O O . GLU A 1 285 ? -33.402 39.210 30.054 1.00 29.58 285 GLU A O 1
ATOM 2186 N N . PRO A 1 286 ? -33.931 37.671 28.509 1.00 37.25 286 PRO A N 1
ATOM 2187 C CA . PRO A 1 286 ? -34.021 36.287 27.995 1.00 37.25 286 PRO A CA 1
ATOM 2188 C C . PRO A 1 286 ? -34.459 36.064 26.503 1.00 37.25 286 PRO A C 1
ATOM 2190 O O . PRO A 1 286 ? -34.871 36.962 25.778 1.00 37.25 286 PRO A O 1
ATOM 2193 N N . SER A 1 287 ? -34.570 34.773 26.144 1.00 25.47 287 SER A N 1
ATOM 2194 C CA . SER A 1 287 ? -35.675 34.136 25.376 1.00 25.47 287 SER A CA 1
ATOM 2195 C C . SER A 1 287 ? -35.553 33.810 23.866 1.00 25.47 287 SER A C 1
ATOM 2197 O O . SER A 1 287 ? -35.397 34.652 22.995 1.00 25.47 287 SER A O 1
ATOM 2199 N N . SER A 1 288 ? -35.677 32.494 23.626 1.00 27.70 288 SER A N 1
ATOM 2200 C CA . SER A 1 288 ? -36.372 31.735 22.566 1.00 27.70 288 SER A CA 1
ATOM 2201 C C . SER A 1 288 ? -36.601 32.306 21.158 1.00 27.70 288 SER A C 1
ATOM 2203 O O . SER A 1 288 ? -37.371 33.238 20.969 1.00 27.70 288 SER A O 1
ATOM 2205 N N . GLY A 1 289 ? -36.164 31.517 20.167 1.00 24.64 289 GLY A N 1
ATOM 2206 C CA . GLY A 1 289 ? -36.781 31.439 18.834 1.00 24.64 289 GLY A CA 1
ATOM 2207 C C . GLY A 1 289 ? -36.023 32.199 17.748 1.00 24.64 289 GLY A C 1
ATOM 2208 O O . GLY A 1 289 ? -36.464 33.275 17.362 1.00 24.64 289 GLY A O 1
ATOM 2209 N N . PRO A 1 290 ? -34.878 31.658 17.280 1.00 36.84 290 PRO A N 1
ATOM 2210 C CA . PRO A 1 290 ? -33.955 32.354 16.386 1.00 36.84 290 PRO A CA 1
ATOM 2211 C C . PRO A 1 290 ? -34.382 32.361 14.908 1.00 36.84 290 PRO A C 1
ATOM 2213 O O . PRO A 1 290 ? -35.242 31.604 14.462 1.00 36.84 290 PRO A O 1
ATOM 2216 N N . TRP A 1 291 ? -33.684 33.203 14.150 1.00 22.61 291 TRP A N 1
ATOM 2217 C CA . TRP A 1 291 ? -33.892 33.586 12.755 1.00 22.61 291 TRP A CA 1
ATOM 2218 C C . TRP A 1 291 ? -32.589 33.364 11.966 1.00 22.61 291 TRP A C 1
ATOM 2220 O O . TRP A 1 291 ? -31.503 33.468 12.535 1.00 22.61 291 TRP A O 1
ATOM 2230 N N . THR A 1 292 ? -32.673 33.102 10.661 1.00 24.95 292 THR A N 1
ATOM 2231 C CA . THR A 1 292 ? -31.544 33.263 9.726 1.00 24.95 292 THR A CA 1
ATOM 2232 C C . THR A 1 292 ? -31.413 34.744 9.338 1.00 24.95 292 THR A C 1
ATOM 2234 O O . THR A 1 292 ? -32.381 35.267 8.786 1.00 24.95 292 THR A O 1
ATOM 2237 N N . PRO A 1 293 ? -30.272 35.416 9.618 1.00 39.50 293 PRO A N 1
ATOM 2238 C CA . PRO A 1 293 ? -30.052 36.841 9.345 1.00 39.50 293 PRO A CA 1
ATOM 2239 C C . PRO A 1 293 ? -29.068 37.084 8.176 1.00 39.50 293 PRO A C 1
ATOM 2241 O O . PRO A 1 293 ? -28.615 36.142 7.524 1.00 39.50 293 PRO A O 1
ATOM 2244 N N . SER A 1 294 ? -28.704 38.351 7.958 1.00 25.81 294 SER A N 1
ATOM 2245 C CA . SER A 1 294 ? -27.792 38.850 6.920 1.00 25.81 294 SER A CA 1
ATOM 2246 C C . SER A 1 294 ? -26.910 40.002 7.427 1.00 25.81 294 SER A C 1
ATOM 2248 O O . SER A 1 294 ? -27.381 40.838 8.192 1.00 25.81 294 SER A O 1
ATOM 2250 N N . ASP A 1 295 ? -25.662 39.996 6.952 1.00 26.50 295 ASP A N 1
ATOM 2251 C CA . ASP A 1 295 ? -24.744 41.082 6.564 1.00 26.50 295 ASP A CA 1
ATOM 2252 C C . ASP A 1 295 ? -24.684 42.425 7.316 1.00 26.50 295 ASP A C 1
ATOM 2254 O O . ASP A 1 295 ? -25.643 43.183 7.428 1.00 26.50 295 ASP A O 1
ATOM 2258 N N . SER A 1 296 ? -23.451 42.770 7.701 1.00 24.97 296 SER A N 1
ATOM 2259 C CA . SER A 1 296 ? -23.012 44.076 8.190 1.00 24.97 296 SER A CA 1
ATOM 2260 C C . SER A 1 296 ? -22.133 44.780 7.151 1.00 24.97 296 SER A C 1
ATOM 2262 O O . SER A 1 296 ? -21.121 44.222 6.720 1.00 24.97 296 SER A O 1
ATOM 2264 N N . SER A 1 297 ? -22.451 46.035 6.841 1.00 25.91 297 SER A N 1
ATOM 2265 C CA . SER A 1 297 ? -21.534 47.002 6.228 1.00 25.91 297 SER A CA 1
ATOM 2266 C C . SER A 1 297 ? -21.372 48.203 7.158 1.00 25.91 297 SER A C 1
ATOM 2268 O O . SER A 1 297 ? -22.374 48.717 7.656 1.00 25.91 297 SER A O 1
ATOM 2270 N N . THR A 1 298 ? -20.146 48.691 7.336 1.00 27.91 298 THR A N 1
ATOM 2271 C CA . THR A 1 298 ? -19.869 49.981 7.985 1.00 27.91 298 THR A CA 1
ATOM 2272 C C . THR A 1 298 ? -18.938 50.808 7.109 1.00 27.91 298 THR A C 1
ATOM 2274 O O . THR A 1 298 ? -17.930 50.315 6.605 1.00 27.91 298 THR A O 1
ATOM 2277 N N . THR A 1 299 ? -19.312 52.070 6.930 1.00 27.28 299 THR A N 1
ATOM 2278 C CA . THR A 1 299 ? -18.688 53.076 6.066 1.00 27.28 299 THR A CA 1
ATOM 2279 C C . THR A 1 299 ? -17.786 54.034 6.860 1.00 27.28 299 THR A C 1
ATOM 2281 O O . THR A 1 299 ? -18.081 54.303 8.028 1.00 27.28 299 THR A O 1
ATOM 2284 N N . PRO A 1 300 ? -16.751 54.615 6.215 1.00 34.66 300 PRO A N 1
ATOM 2285 C CA . PRO A 1 300 ? -16.237 55.969 6.470 1.00 34.66 300 PRO A CA 1
ATOM 2286 C C . PRO A 1 300 ? -17.024 57.026 5.648 1.00 34.66 300 PRO A C 1
ATOM 2288 O O . PRO A 1 300 ? -18.064 56.707 5.074 1.00 34.66 300 PRO A O 1
ATOM 2291 N N . ALA A 1 301 ? -16.536 58.271 5.547 1.00 26.58 301 ALA A N 1
ATOM 2292 C CA . ALA A 1 301 ? -17.134 59.330 4.716 1.00 26.58 301 ALA A CA 1
ATOM 2293 C C . ALA A 1 301 ? -16.083 60.264 4.073 1.00 26.58 301 ALA A C 1
ATOM 2295 O O . ALA A 1 301 ? -14.980 60.407 4.599 1.00 26.58 301 ALA A O 1
ATOM 2296 N N . THR A 1 302 ? -16.458 60.921 2.966 1.00 25.38 302 THR A N 1
ATOM 2297 C CA . THR A 1 302 ? -15.633 61.845 2.153 1.00 25.38 302 THR A CA 1
ATOM 2298 C C . THR A 1 302 ? -16.529 62.969 1.597 1.00 25.38 302 THR A C 1
ATOM 2300 O O . THR A 1 302 ? -17.673 62.660 1.255 1.00 25.38 302 THR A O 1
ATOM 2303 N N . PRO A 1 303 ? -16.083 64.243 1.490 1.00 37.44 303 PRO A N 1
ATOM 2304 C CA . PRO A 1 303 ? -16.944 65.341 1.046 1.00 37.44 303 PRO A CA 1
ATOM 2305 C C . PRO A 1 303 ? -16.848 65.643 -0.468 1.00 37.44 303 PRO A C 1
ATOM 2307 O O . PRO A 1 303 ? -16.152 64.972 -1.223 1.00 37.44 303 PRO A O 1
ATOM 2310 N N . THR A 1 304 ? -17.594 66.670 -0.872 1.00 28.48 304 THR A N 1
ATOM 2311 C CA . THR A 1 304 ? -18.600 66.725 -1.950 1.00 28.48 304 THR A CA 1
ATOM 2312 C C . THR A 1 304 ? -18.254 67.682 -3.117 1.00 28.48 304 THR A C 1
ATOM 2314 O O . THR A 1 304 ? -17.311 68.458 -3.004 1.00 28.48 304 THR A O 1
ATOM 2317 N N . ALA A 1 305 ? -19.153 67.705 -4.130 1.00 26.17 305 ALA A N 1
ATOM 2318 C CA . ALA A 1 305 ? -19.417 68.688 -5.221 1.00 26.17 305 ALA A CA 1
ATOM 2319 C C . ALA A 1 305 ? -18.873 68.280 -6.616 1.00 26.17 305 ALA A C 1
ATOM 2321 O O . ALA A 1 305 ? -17.761 67.784 -6.699 1.00 26.17 305 ALA A O 1
ATOM 2322 N N . CYS A 1 306 ? -19.555 68.401 -7.771 1.00 23.02 306 CYS A N 1
ATOM 2323 C CA . CYS A 1 306 ? -20.713 69.190 -8.241 1.00 23.02 306 CYS A CA 1
ATOM 2324 C C . CYS A 1 306 ? -21.379 68.511 -9.486 1.00 23.02 306 CYS A C 1
ATOM 2326 O O . CYS A 1 306 ? -20.778 67.632 -10.096 1.00 23.02 306 CYS A O 1
ATOM 2328 N N . ALA A 1 307 ? -22.600 68.924 -9.861 1.00 23.69 307 ALA A N 1
ATOM 2329 C CA . ALA A 1 307 ? -23.471 68.413 -10.956 1.00 23.69 307 ALA A CA 1
ATOM 2330 C C . ALA A 1 307 ? -23.379 69.281 -12.263 1.00 23.69 307 ALA A C 1
ATOM 2332 O O . ALA A 1 307 ? -22.522 70.165 -12.263 1.00 23.69 307 ALA A O 1
ATOM 2333 N N . PRO A 1 308 ? -24.290 69.259 -13.286 1.00 50.09 308 PRO A N 1
ATOM 2334 C CA . PRO A 1 308 ? -25.059 68.192 -13.992 1.00 50.09 308 PRO A CA 1
ATOM 2335 C C . PRO A 1 308 ? -25.131 68.292 -15.572 1.00 50.09 308 PRO A C 1
ATOM 2337 O O . PRO A 1 308 ? -24.979 69.371 -16.133 1.00 50.09 308 PRO A O 1
ATOM 2340 N N . THR A 1 309 ? -25.539 67.179 -16.240 1.00 33.84 309 THR A N 1
ATOM 2341 C CA . THR A 1 309 ? -26.337 66.975 -17.518 1.00 33.84 309 THR A CA 1
ATOM 2342 C C . THR A 1 309 ? -25.876 67.495 -18.908 1.00 33.84 309 THR A C 1
ATOM 2344 O O . THR A 1 309 ? -25.237 68.543 -18.937 1.00 33.84 309 THR A O 1
ATOM 2347 N N . PRO A 1 310 ? -26.249 66.860 -20.076 1.00 49.50 310 PRO A N 1
ATOM 2348 C CA . PRO A 1 310 ? -27.467 66.031 -20.346 1.00 49.50 310 PRO A CA 1
ATOM 2349 C C . PRO A 1 310 ? -27.399 64.530 -20.855 1.00 49.50 310 PRO A C 1
ATOM 2351 O O . PRO A 1 310 ? -27.425 63.687 -19.961 1.00 49.50 310 PRO A O 1
ATOM 2354 N N . PRO A 1 311 ? -27.462 64.127 -22.166 1.00 63.09 311 PRO A N 1
ATOM 2355 C CA . PRO A 1 311 ? -28.242 62.945 -22.672 1.00 63.09 311 PRO A CA 1
ATOM 2356 C C . PRO A 1 311 ? -27.356 61.872 -23.415 1.00 63.09 311 PRO A C 1
ATOM 2358 O O . PRO A 1 311 ? -26.150 61.925 -23.157 1.00 63.09 311 PRO A O 1
ATOM 2361 N N . PRO A 1 312 ? -27.794 60.937 -24.331 1.00 51.78 312 PRO A N 1
ATOM 2362 C CA . PRO A 1 312 ? -29.119 60.617 -24.938 1.00 51.78 312 PRO A CA 1
ATOM 2363 C C . PRO A 1 312 ? -29.475 59.096 -25.160 1.00 51.78 312 PRO A C 1
ATOM 2365 O O . PRO A 1 312 ? -28.817 58.197 -24.638 1.00 51.78 312 PRO A O 1
ATOM 2368 N N . GLU A 1 313 ? -30.515 58.826 -25.974 1.00 34.06 313 GLU A N 1
ATOM 2369 C CA . GLU A 1 313 ? -31.108 57.532 -26.428 1.00 34.06 313 GLU A CA 1
ATOM 2370 C C . GLU A 1 313 ? -30.913 57.298 -27.979 1.00 34.06 313 GLU A C 1
ATOM 2372 O O . GLU A 1 313 ? -30.052 58.001 -28.517 1.00 34.06 313 GLU A O 1
ATOM 2377 N N . PRO A 1 314 ? -31.610 56.408 -28.772 1.00 52.47 314 PRO A N 1
ATOM 2378 C CA . PRO A 1 314 ? -32.702 55.427 -28.517 1.00 52.47 314 PRO A CA 1
ATOM 2379 C C . PRO A 1 314 ? -32.481 53.946 -28.998 1.00 52.47 314 PRO A C 1
ATOM 2381 O O . PRO A 1 314 ? -31.572 53.646 -29.768 1.00 52.47 314 PRO A O 1
ATOM 2384 N N . GLU A 1 315 ? -33.361 53.019 -28.557 1.00 37.19 315 GLU A N 1
ATOM 2385 C CA . GLU A 1 315 ? -33.445 51.538 -28.814 1.00 37.19 315 GLU A CA 1
ATOM 2386 C C . GLU A 1 315 ? -34.964 51.107 -28.879 1.00 37.19 315 GLU A C 1
ATOM 2388 O O . GLU A 1 315 ? -35.777 52.037 -28.811 1.00 37.19 315 GLU A O 1
ATOM 2393 N N . PRO A 1 316 ? -35.458 49.825 -28.966 1.00 61.78 316 PRO A N 1
ATOM 2394 C CA . PRO A 1 316 ? -34.820 48.488 -28.908 1.00 61.78 316 PRO A CA 1
ATOM 2395 C C . PRO A 1 316 ? -35.304 47.432 -29.963 1.00 61.78 316 PRO A C 1
ATOM 2397 O O . PRO A 1 316 ? -35.885 47.790 -30.988 1.00 61.78 316 PRO A O 1
ATOM 2400 N N . HIS A 1 317 ? -35.092 46.114 -29.731 1.00 29.80 317 HIS A N 1
ATOM 2401 C CA . HIS A 1 317 ? -35.492 45.007 -30.647 1.00 29.80 317 HIS A CA 1
ATOM 2402 C C . HIS A 1 317 ? -36.157 43.738 -30.007 1.00 29.80 317 HIS A C 1
ATOM 2404 O O . HIS A 1 317 ? -36.461 43.707 -28.816 1.00 29.80 317 HIS A O 1
ATOM 2410 N N . THR A 1 318 ? -36.450 42.692 -30.812 1.00 30.83 318 THR A N 1
ATOM 2411 C CA . THR A 1 318 ? -37.498 41.650 -30.591 1.00 30.83 318 THR A CA 1
ATOM 2412 C C . THR A 1 318 ? -37.118 40.164 -30.856 1.00 30.83 318 THR A C 1
ATOM 2414 O O . THR A 1 318 ? -36.202 39.863 -31.613 1.00 30.83 318 THR A O 1
ATOM 2417 N N . GLN A 1 319 ? -37.881 39.243 -30.221 1.00 29.41 319 GLN A N 1
ATOM 2418 C CA . GLN A 1 319 ? -37.795 37.752 -30.135 1.00 29.41 319 GLN A CA 1
ATOM 2419 C C . GLN A 1 319 ? -38.285 36.951 -31.388 1.00 29.41 319 GLN A C 1
ATOM 2421 O O . GLN A 1 319 ? -38.636 37.584 -32.381 1.00 29.41 319 GLN A O 1
ATOM 2426 N N . PRO A 1 320 ? -38.365 35.578 -31.383 1.00 42.06 320 PRO A N 1
ATOM 2427 C CA . PRO A 1 320 ? -39.546 34.858 -30.823 1.00 42.06 320 PRO A CA 1
ATOM 2428 C C . PRO A 1 320 ? -39.341 33.445 -30.182 1.00 42.06 320 PRO A C 1
ATOM 2430 O O . PRO A 1 320 ? -38.353 32.736 -30.396 1.00 42.06 320 PRO A O 1
ATOM 2433 N N . THR A 1 321 ? -40.372 33.029 -29.434 1.00 32.50 321 THR A N 1
ATOM 2434 C CA . THR A 1 321 ? -40.647 31.795 -28.653 1.00 32.50 321 THR A CA 1
ATOM 2435 C C . THR A 1 321 ? -41.010 30.530 -29.457 1.00 32.50 321 THR A C 1
ATOM 2437 O O . THR A 1 321 ? -41.337 30.591 -30.640 1.00 32.50 321 THR A O 1
ATOM 2440 N N . ARG A 1 322 ? -40.965 29.360 -28.787 1.00 27.19 322 ARG A N 1
ATOM 2441 C CA . ARG A 1 322 ? -41.440 28.025 -29.236 1.00 27.19 322 ARG A CA 1
ATOM 2442 C C . ARG A 1 322 ? -42.062 27.239 -28.048 1.00 27.19 322 ARG A C 1
ATOM 2444 O O . ARG A 1 322 ? -41.967 27.708 -26.916 1.00 27.19 322 ARG A O 1
ATOM 2451 N N . THR A 1 323 ? -42.737 26.101 -28.282 1.00 28.94 323 THR A N 1
ATOM 2452 C CA . THR A 1 323 ? -43.785 25.540 -27.379 1.00 28.94 323 THR A CA 1
ATOM 2453 C C . THR A 1 323 ? -43.704 24.021 -27.059 1.00 28.94 323 THR A C 1
ATOM 2455 O O . THR A 1 323 ? -42.904 23.284 -27.627 1.00 28.94 323 THR A O 1
ATOM 2458 N N . HIS A 1 324 ? -44.548 23.558 -26.116 1.00 32.34 324 HIS A N 1
ATOM 2459 C CA . HIS A 1 324 ? -44.761 22.159 -25.678 1.00 32.34 324 HIS A CA 1
ATOM 2460 C C . HIS A 1 324 ? -45.857 21.396 -26.472 1.00 32.34 324 HIS A C 1
ATOM 2462 O O . HIS A 1 324 ? -46.804 22.026 -26.939 1.00 32.34 324 HIS A O 1
ATOM 2468 N N . PRO A 1 325 ? -45.827 20.040 -26.480 1.00 45.41 325 PRO A N 1
ATOM 2469 C CA . PRO A 1 325 ? -46.971 19.134 -26.716 1.00 45.41 325 PRO A CA 1
ATOM 2470 C C . PRO A 1 325 ? -47.531 18.500 -25.408 1.00 45.41 325 PRO A C 1
ATOM 2472 O O . PRO A 1 325 ? -46.868 18.549 -24.369 1.00 45.41 325 PRO A O 1
ATOM 2475 N N . HIS A 1 326 ? -48.725 17.868 -25.425 1.00 31.88 326 HIS A N 1
ATOM 2476 C CA . HIS A 1 326 ? -49.324 17.235 -24.223 1.00 31.88 326 HIS A CA 1
ATOM 2477 C C . HIS A 1 326 ? -50.421 16.154 -24.481 1.00 31.88 326 HIS A C 1
ATOM 2479 O O . HIS A 1 326 ? -50.912 16.038 -25.600 1.00 31.88 326 HIS A O 1
ATOM 2485 N N . ARG A 1 327 ? -50.867 15.470 -23.397 1.00 31.27 327 ARG A N 1
ATOM 2486 C CA . ARG A 1 327 ? -51.959 14.452 -23.229 1.00 31.27 327 ARG A CA 1
ATOM 2487 C C . ARG A 1 327 ? -51.635 13.016 -23.713 1.00 31.27 327 ARG A C 1
ATOM 2489 O O . ARG A 1 327 ? -50.920 12.871 -24.688 1.00 31.27 327 ARG A O 1
ATOM 2496 N N . THR A 1 328 ? -52.068 11.905 -23.083 1.00 30.05 328 THR A N 1
ATOM 2497 C CA . THR A 1 328 ? -53.356 11.498 -22.436 1.00 30.05 328 THR A CA 1
ATOM 2498 C C . THR A 1 328 ? -53.185 10.388 -21.336 1.00 30.05 328 THR A C 1
ATOM 2500 O O . THR A 1 328 ? -52.131 9.756 -21.305 1.00 30.05 328 THR A O 1
ATOM 2503 N N . PRO A 1 329 ? -54.184 10.093 -20.448 1.00 46.62 329 PRO A N 1
ATOM 2504 C CA . PRO A 1 329 ? -54.077 9.075 -19.361 1.00 46.62 329 PRO A CA 1
ATOM 2505 C C . PRO A 1 329 ? -55.180 7.962 -19.277 1.00 46.62 329 PRO A C 1
ATOM 2507 O O . PRO A 1 329 ? -56.295 8.155 -19.758 1.00 46.62 329 PRO A O 1
ATOM 2510 N N . ARG A 1 330 ? -54.890 6.820 -18.601 1.00 26.67 330 ARG A N 1
ATOM 2511 C CA . ARG A 1 330 ? -55.771 5.670 -18.173 1.00 26.67 330 ARG A CA 1
ATOM 2512 C C . ARG A 1 330 ? -54.930 4.638 -17.349 1.00 26.67 330 ARG A C 1
ATOM 2514 O O . ARG A 1 330 ? -53.712 4.815 -17.375 1.00 26.67 330 ARG A O 1
ATOM 2521 N N . PRO A 1 331 ? -55.439 3.529 -16.730 1.00 38.06 331 PRO A N 1
ATOM 2522 C CA . PRO A 1 331 ? -56.781 3.124 -16.229 1.00 38.06 331 PRO A CA 1
ATOM 2523 C C . PRO A 1 331 ? -56.758 2.612 -14.731 1.00 38.06 331 PRO A C 1
ATOM 2525 O O . PRO A 1 331 ? -55.723 2.753 -14.083 1.00 38.06 331 PRO A O 1
ATOM 2528 N N . PRO A 1 332 ? -57.839 2.008 -14.152 1.00 47.78 332 PRO A N 1
ATOM 2529 C CA . PRO A 1 332 ? -57.848 1.484 -12.760 1.00 47.78 332 PRO A CA 1
ATOM 2530 C C . PRO A 1 332 ? -58.338 0.015 -12.548 1.00 47.78 332 PRO A C 1
ATOM 2532 O O . PRO A 1 332 ? -58.871 -0.592 -13.474 1.00 47.78 332 PRO A O 1
ATOM 2535 N N . ARG A 1 333 ? -58.279 -0.443 -11.267 1.00 31.14 333 ARG A N 1
ATOM 2536 C CA . ARG A 1 333 ? -58.902 -1.633 -10.586 1.00 31.14 333 ARG A CA 1
ATOM 2537 C C . ARG A 1 333 ? -58.128 -2.972 -10.676 1.00 31.14 333 ARG A C 1
ATOM 2539 O O . ARG A 1 333 ? -57.511 -3.232 -11.692 1.00 31.14 333 ARG A O 1
ATOM 2546 N N . THR A 1 334 ? -58.051 -3.866 -9.672 1.00 29.58 334 THR A N 1
ATOM 2547 C CA . THR A 1 334 ? -58.881 -4.193 -8.477 1.00 29.58 334 THR A CA 1
ATOM 2548 C C . THR A 1 334 ? -58.143 -5.212 -7.579 1.00 29.58 334 THR A C 1
ATOM 2550 O O . THR A 1 334 ? -57.387 -6.015 -8.115 1.00 29.58 334 THR A O 1
ATOM 2553 N N . GLY A 1 335 ? -58.453 -5.271 -6.271 1.00 26.64 335 GLY A N 1
ATOM 2554 C CA . GLY A 1 335 ? -58.390 -6.527 -5.492 1.00 26.64 335 GLY A CA 1
ATOM 2555 C C . GLY A 1 335 ? -57.633 -6.509 -4.153 1.00 26.64 335 GLY A C 1
ATOM 2556 O O . GLY A 1 335 ? -56.479 -6.911 -4.093 1.00 26.64 335 GLY A O 1
ATOM 2557 N N . GLN A 1 336 ? -58.317 -6.104 -3.078 1.00 28.03 336 GLN A N 1
ATOM 2558 C CA . GLN A 1 336 ? -58.104 -6.583 -1.693 1.00 28.03 336 GLN A CA 1
ATOM 2559 C C . GLN A 1 336 ? -58.684 -8.030 -1.583 1.00 28.03 336 GLN A C 1
ATOM 2561 O O . GLN A 1 336 ? -59.407 -8.415 -2.508 1.00 28.03 336 GLN A O 1
ATOM 2566 N N . PRO A 1 337 ? -58.434 -8.842 -0.526 1.00 38.88 337 PRO A N 1
ATOM 2567 C CA . PRO A 1 337 ? -58.839 -8.502 0.840 1.00 38.88 337 PRO A CA 1
ATOM 2568 C C . PRO A 1 337 ? -57.847 -8.862 1.961 1.00 38.88 337 PRO A C 1
ATOM 2570 O O . PRO A 1 337 ? -56.848 -9.560 1.796 1.00 38.88 337 PRO A O 1
ATOM 2573 N N . ASP A 1 338 ? -58.199 -8.304 3.111 1.00 28.70 338 ASP A N 1
ATOM 2574 C CA . ASP A 1 338 ? -57.603 -8.363 4.437 1.00 28.70 338 ASP A CA 1
ATOM 2575 C C . ASP A 1 338 ? -57.516 -9.763 5.055 1.00 28.70 338 ASP A C 1
ATOM 2577 O O . ASP A 1 338 ? -58.393 -10.590 4.842 1.00 28.70 338 ASP A O 1
ATOM 2581 N N . HIS A 1 339 ? -56.562 -9.946 5.975 1.00 30.27 339 HIS A N 1
ATOM 2582 C CA . HIS A 1 339 ? -56.827 -10.667 7.224 1.00 30.27 339 HIS A CA 1
ATOM 2583 C C . HIS A 1 339 ? -56.051 -10.038 8.388 1.00 30.27 339 HIS A C 1
ATOM 2585 O O . HIS A 1 339 ? -54.829 -10.129 8.502 1.00 30.27 339 HIS A O 1
ATOM 2591 N N . ALA A 1 340 ? -56.814 -9.387 9.262 1.00 28.28 340 ALA A N 1
ATOM 2592 C CA . ALA A 1 340 ? -56.446 -9.026 10.618 1.00 28.28 340 ALA A CA 1
ATOM 2593 C C . ALA A 1 340 ? -56.602 -10.242 11.541 1.00 28.28 340 ALA A C 1
ATOM 2595 O O . ALA A 1 340 ? -57.623 -10.902 11.448 1.00 28.28 340 ALA A O 1
ATOM 2596 N N . HIS A 1 341 ? -55.666 -10.473 12.467 1.00 30.64 341 HIS A N 1
ATOM 2597 C CA . HIS A 1 341 ? -55.894 -11.101 13.783 1.00 30.64 341 HIS A CA 1
ATOM 2598 C C . HIS A 1 341 ? -54.704 -10.708 14.684 1.00 30.64 341 HIS A C 1
ATOM 2600 O O . HIS A 1 341 ? -53.553 -10.976 14.366 1.00 30.64 341 HIS A O 1
ATOM 2606 N N . ALA A 1 342 ? -54.889 -9.796 15.640 1.00 28.12 342 ALA A N 1
ATOM 2607 C CA . ALA A 1 342 ? -55.400 -10.017 16.998 1.00 28.12 342 ALA A CA 1
ATOM 2608 C C . ALA A 1 342 ? -54.249 -10.116 18.024 1.00 28.12 342 ALA A C 1
ATOM 2610 O O . ALA A 1 342 ? -53.581 -11.133 18.175 1.00 28.12 342 ALA A O 1
ATOM 2611 N N . ARG A 1 343 ? -54.043 -9.013 18.757 1.00 27.27 343 ARG A N 1
ATOM 2612 C CA . ARG A 1 343 ? -53.436 -9.011 20.098 1.00 27.27 343 ARG A CA 1
ATOM 2613 C C . ARG A 1 343 ? -54.351 -9.770 21.068 1.00 27.27 343 ARG A C 1
ATOM 2615 O O . ARG A 1 343 ? -55.562 -9.581 20.972 1.00 27.27 343 ARG A O 1
ATOM 2622 N N . PRO A 1 344 ? -53.804 -10.385 22.126 1.00 31.03 344 PRO A N 1
ATOM 2623 C CA . PRO A 1 344 ? -54.485 -10.422 23.408 1.00 31.03 344 PRO A CA 1
ATOM 2624 C C . PRO A 1 344 ? -53.813 -9.475 24.408 1.00 31.03 344 PRO A C 1
ATOM 2626 O O . PRO A 1 344 ? -52.590 -9.347 24.492 1.00 31.03 344 PRO A O 1
ATOM 2629 N N . ALA A 1 345 ? -54.664 -8.769 25.142 1.00 26.89 345 ALA A N 1
ATOM 2630 C CA . ALA A 1 345 ? -54.320 -7.890 26.240 1.00 26.89 345 ALA A CA 1
ATOM 2631 C C . ALA A 1 345 ? -54.349 -8.645 27.580 1.00 26.89 345 ALA A C 1
ATOM 2633 O O . ALA A 1 345 ? -55.170 -9.531 27.767 1.00 26.89 345 ALA A O 1
ATOM 2634 N N . ARG A 1 346 ? -53.500 -8.167 28.502 1.00 29.91 346 ARG A N 1
ATOM 2635 C CA . ARG A 1 346 ? -53.685 -8.044 29.962 1.00 29.91 346 ARG A CA 1
ATOM 2636 C C . ARG A 1 346 ? -54.196 -9.251 30.764 1.00 29.91 346 ARG A C 1
ATOM 2638 O O . ARG A 1 346 ? -55.368 -9.578 30.695 1.00 29.91 346 ARG A O 1
ATOM 2645 N N . THR A 1 347 ? -53.432 -9.573 31.808 1.00 26.77 347 THR A N 1
ATOM 2646 C CA . THR A 1 347 ? -53.952 -9.594 33.187 1.00 26.77 347 THR A CA 1
ATOM 2647 C C . THR A 1 347 ? -52.874 -9.128 34.168 1.00 26.77 347 THR A C 1
ATOM 2649 O O . THR A 1 347 ? -51.699 -9.466 34.061 1.00 26.77 347 THR A O 1
ATOM 2652 N N . ARG A 1 348 ? -53.295 -8.258 35.088 1.00 27.67 348 ARG A N 1
ATOM 2653 C CA . ARG A 1 348 ? -52.535 -7.665 36.189 1.00 27.67 348 ARG A CA 1
ATOM 2654 C C . ARG A 1 348 ? -53.382 -7.898 37.435 1.00 27.67 348 ARG A C 1
ATOM 2656 O O . ARG A 1 348 ? -54.482 -7.361 37.493 1.00 27.67 348 ARG A O 1
ATOM 2663 N N . THR A 1 349 ? -52.855 -8.623 38.414 1.00 30.89 349 THR A N 1
ATOM 2664 C CA . THR A 1 349 ? -53.386 -8.740 39.783 1.00 30.89 349 THR A CA 1
ATOM 2665 C C . THR A 1 349 ? -52.194 -8.896 40.737 1.00 30.89 349 THR A C 1
ATOM 2667 O O . THR A 1 349 ? -51.319 -9.715 40.478 1.00 30.89 349 THR A O 1
ATOM 2670 N N . GLY A 1 350 ? -52.110 -8.034 41.762 1.00 25.78 350 GLY A N 1
ATOM 2671 C CA . GLY A 1 350 ? -51.076 -8.040 42.823 1.00 25.78 350 GLY A CA 1
ATOM 2672 C C . GLY A 1 350 ? -51.362 -9.082 43.926 1.00 25.78 350 GLY A C 1
ATOM 2673 O O . GLY A 1 350 ? -52.132 -9.993 43.631 1.00 25.78 350 GLY A O 1
ATOM 2674 N N . PRO A 1 351 ? -50.844 -8.963 45.179 1.00 38.28 351 PRO A N 1
ATOM 2675 C CA . PRO A 1 351 ? -50.338 -7.751 45.849 1.00 38.28 351 PRO A CA 1
ATOM 2676 C C . PRO A 1 351 ? -49.013 -7.896 46.656 1.00 38.28 351 PRO A C 1
ATOM 2678 O O . PRO A 1 351 ? -48.423 -8.961 46.769 1.00 38.28 351 PRO A O 1
ATOM 2681 N N . HIS A 1 352 ? -48.567 -6.743 47.173 1.00 27.41 352 HIS A N 1
ATOM 2682 C CA . HIS A 1 352 ? -47.568 -6.431 48.212 1.00 27.41 352 HIS A CA 1
ATOM 2683 C C . HIS A 1 352 ? -46.844 -7.555 48.990 1.00 27.41 352 HIS A C 1
ATOM 2685 O O . HIS A 1 352 ? -47.463 -8.365 49.668 1.00 27.41 352 HIS A O 1
ATOM 2691 N N . GLY A 1 353 ? -45.510 -7.437 49.054 1.00 26.78 353 GLY A N 1
ATOM 2692 C CA . GLY A 1 353 ? -44.638 -8.076 50.047 1.00 26.78 353 GLY A CA 1
ATOM 2693 C C . GLY A 1 353 ? -43.262 -7.396 50.077 1.00 26.78 353 GLY A C 1
ATOM 2694 O O . GLY A 1 353 ? -42.719 -7.056 49.031 1.00 26.78 353 GLY A O 1
ATOM 2695 N N . ALA A 1 354 ? -42.762 -7.113 51.275 1.00 27.84 354 ALA A N 1
ATOM 2696 C CA . ALA A 1 354 ? -41.683 -6.186 51.610 1.00 27.84 354 ALA A CA 1
ATOM 2697 C C . ALA A 1 354 ? -40.286 -6.489 51.019 1.00 27.84 354 ALA A C 1
ATOM 2699 O O . ALA A 1 354 ? -39.911 -7.636 50.785 1.00 27.84 354 ALA A O 1
ATOM 2700 N N . ARG A 1 355 ? -39.485 -5.423 50.856 1.00 27.39 355 ARG A N 1
ATOM 2701 C CA . ARG A 1 355 ? -38.021 -5.481 50.694 1.00 27.39 355 ARG A CA 1
ATOM 2702 C C . ARG A 1 355 ? -37.358 -5.985 51.982 1.00 27.39 355 ARG A C 1
ATOM 2704 O O . ARG A 1 355 ? -37.741 -5.530 53.057 1.00 27.39 355 ARG A O 1
ATOM 2711 N N . PRO A 1 356 ? -36.256 -6.735 51.845 1.00 31.34 356 PRO A N 1
ATOM 2712 C CA . PRO A 1 356 ? -35.083 -6.490 52.676 1.00 31.34 356 PRO A CA 1
ATOM 2713 C C . PRO A 1 356 ? -33.864 -6.149 51.811 1.00 31.34 356 PRO A C 1
ATOM 2715 O O . PRO A 1 356 ? -33.559 -6.825 50.828 1.00 31.34 356 PRO A O 1
ATOM 2718 N N . GLU A 1 357 ? -33.161 -5.086 52.193 1.00 30.06 357 GLU A N 1
ATOM 2719 C CA . GLU A 1 357 ? -31.770 -4.866 51.805 1.00 30.06 357 GLU A CA 1
ATOM 2720 C C . GLU A 1 357 ? -30.902 -5.978 52.403 1.00 30.06 357 GLU A C 1
ATOM 2722 O O . GLU A 1 357 ? -30.951 -6.227 53.605 1.00 30.06 357 GLU A O 1
ATOM 2727 N N . ALA A 1 358 ? -30.093 -6.635 51.572 1.00 28.31 358 ALA A N 1
ATOM 2728 C CA . ALA A 1 358 ? -29.015 -7.498 52.037 1.00 28.31 358 ALA A CA 1
ATOM 2729 C C . ALA A 1 358 ? -27.846 -7.474 51.038 1.00 28.31 358 ALA A C 1
ATOM 2731 O O . ALA A 1 358 ? -27.931 -8.008 49.937 1.00 28.31 358 ALA A O 1
ATOM 2732 N N . HIS A 1 359 ? -26.773 -6.817 51.479 1.00 27.19 359 HIS A N 1
ATOM 2733 C CA . HIS A 1 359 ? -25.357 -7.071 51.202 1.00 27.19 359 HIS A CA 1
ATOM 2734 C C . HIS A 1 359 ? -24.854 -7.208 49.751 1.00 27.19 359 HIS A C 1
ATOM 2736 O O . HIS A 1 359 ? -25.030 -8.215 49.068 1.00 27.19 359 HIS A O 1
ATOM 2742 N N . LEU A 1 360 ? -24.044 -6.216 49.355 1.00 33.81 360 LEU A N 1
ATOM 2743 C CA . LEU A 1 360 ? -23.019 -6.350 48.322 1.00 33.81 360 LEU A CA 1
ATOM 2744 C C . LEU A 1 360 ? -22.028 -7.475 48.671 1.00 33.81 360 LEU A C 1
ATOM 2746 O O . LEU A 1 360 ? -21.311 -7.387 49.666 1.00 33.81 360 LEU A O 1
ATOM 2750 N N . ALA A 1 361 ? -21.900 -8.448 47.771 1.00 27.22 361 ALA A N 1
ATOM 2751 C CA . ALA A 1 361 ? -20.649 -9.152 47.503 1.00 27.22 361 ALA A CA 1
ATOM 2752 C C . ALA A 1 361 ? -20.588 -9.510 46.002 1.00 27.22 361 ALA A C 1
ATOM 2754 O O . ALA A 1 361 ? -21.592 -9.954 45.437 1.00 27.22 361 ALA A O 1
ATOM 2755 N N . PRO A 1 362 ? -19.447 -9.300 45.322 1.00 37.78 362 PRO A N 1
ATOM 2756 C CA . PRO A 1 362 ? -19.348 -9.436 43.877 1.00 37.78 362 PRO A CA 1
ATOM 2757 C C . PRO A 1 362 ? -19.194 -10.915 43.517 1.00 37.78 362 PRO A C 1
ATOM 2759 O O . PRO A 1 362 ? -18.241 -11.567 43.939 1.00 37.78 362 PRO A O 1
ATOM 2762 N N . ARG A 1 363 ? -20.107 -11.466 42.715 1.00 31.69 363 ARG A N 1
ATOM 2763 C CA . ARG A 1 363 ? -19.886 -12.768 42.074 1.00 31.69 363 ARG A CA 1
ATOM 2764 C C . ARG A 1 363 ? -20.105 -12.662 40.579 1.00 31.69 363 ARG A C 1
ATOM 2766 O O . ARG A 1 363 ? -21.165 -12.260 40.105 1.00 31.69 363 ARG A O 1
ATOM 2773 N N . GLY A 1 364 ? -19.024 -12.979 39.873 1.00 33.19 364 GLY A N 1
ATOM 2774 C CA . GLY A 1 364 ? -18.902 -12.926 38.435 1.00 33.19 364 GLY A CA 1
ATOM 2775 C C . GLY A 1 364 ? -20.008 -13.701 37.741 1.00 33.19 364 GLY A C 1
ATOM 2776 O O . GLY A 1 364 ? -20.244 -14.878 38.001 1.00 33.19 364 GLY A O 1
ATOM 2777 N N . ARG A 1 365 ? -20.635 -13.034 36.778 1.00 29.27 365 ARG A N 1
ATOM 2778 C CA . ARG A 1 365 ? -21.098 -13.724 35.585 1.00 29.27 365 ARG A CA 1
ATOM 2779 C C . ARG A 1 365 ? -19.913 -13.765 34.634 1.00 29.27 365 ARG A C 1
ATOM 2781 O O . ARG A 1 365 ? -19.706 -12.850 33.842 1.00 29.27 365 ARG A O 1
ATOM 2788 N N . GLU A 1 366 ? -19.111 -14.815 34.781 1.00 33.50 366 GLU A N 1
ATOM 2789 C CA . GLU A 1 366 ? -18.245 -15.291 33.712 1.00 33.50 366 GLU A CA 1
ATOM 2790 C C . GLU A 1 366 ? -19.054 -15.354 32.416 1.00 33.50 366 GLU A C 1
ATOM 2792 O O . GLU A 1 366 ? -20.153 -15.916 32.347 1.00 33.50 366 GLU A O 1
ATOM 2797 N N . LEU A 1 367 ? -18.493 -14.723 31.391 1.00 40.50 367 LEU A N 1
ATOM 2798 C CA . LEU A 1 367 ? -18.954 -14.730 30.016 1.00 40.50 367 LEU A CA 1
ATOM 2799 C C . LEU A 1 367 ? -18.905 -16.158 29.454 1.00 40.50 367 LEU A C 1
ATOM 2801 O O . LEU A 1 367 ? -18.033 -16.513 28.667 1.00 40.50 367 LEU A O 1
ATOM 2805 N N . THR A 1 368 ? -19.920 -16.962 29.749 1.00 36.75 368 THR A N 1
ATOM 2806 C CA . THR A 1 368 ? -20.301 -18.123 28.930 1.00 36.75 368 THR A CA 1
ATOM 2807 C C . THR A 1 368 ? -20.981 -17.655 27.633 1.00 36.75 368 THR A C 1
ATOM 2809 O O . THR A 1 368 ? -22.071 -18.076 27.270 1.00 36.75 368 THR A O 1
ATOM 2812 N N . MET A 1 369 ? -20.316 -16.760 26.896 1.00 44.88 369 MET A N 1
ATOM 2813 C CA . MET A 1 369 ? -20.615 -16.447 25.490 1.00 44.88 369 MET A CA 1
ATOM 2814 C C . MET A 1 369 ? -19.532 -16.987 24.535 1.00 44.88 369 MET A C 1
ATOM 2816 O O . MET A 1 369 ? -19.489 -16.600 23.369 1.00 44.88 369 MET A O 1
ATOM 2820 N N . SER A 1 370 ? -18.654 -17.875 25.015 1.00 55.47 370 SER A N 1
ATOM 2821 C CA . SER A 1 370 ? -17.376 -18.179 24.357 1.00 55.47 370 SER A CA 1
ATOM 2822 C C . SER A 1 370 ? -17.437 -19.320 23.316 1.00 55.47 370 SER A C 1
ATOM 2824 O O . SER A 1 370 ? -17.042 -19.120 22.172 1.00 55.47 370 SER A O 1
ATOM 2826 N N . ALA A 1 371 ? -18.033 -20.483 23.606 1.00 50.25 371 ALA A N 1
ATOM 2827 C CA . ALA A 1 371 ? -17.946 -21.634 22.686 1.00 50.25 371 ALA A CA 1
ATOM 2828 C C . ALA A 1 371 ? -19.027 -21.660 21.580 1.00 50.25 371 ALA A C 1
ATOM 2830 O O . ALA A 1 371 ? -18.736 -21.874 20.402 1.00 50.25 371 ALA A O 1
ATOM 2831 N N . THR A 1 372 ? -20.290 -21.395 21.925 1.00 53.97 372 THR A N 1
ATOM 2832 C CA . THR A 1 372 ? -21.445 -21.489 21.006 1.00 53.97 372 THR A CA 1
ATOM 2833 C C . THR A 1 372 ? -21.462 -20.382 19.948 1.00 53.97 372 THR A C 1
ATOM 2835 O O . THR A 1 372 ? -21.954 -20.581 18.835 1.00 53.97 372 THR A O 1
ATOM 2838 N N . ALA A 1 373 ? -20.910 -19.207 20.267 1.00 56.41 373 ALA A N 1
ATOM 2839 C CA . ALA A 1 373 ? -20.779 -18.096 19.325 1.00 56.41 373 ALA A CA 1
ATOM 2840 C C . ALA A 1 373 ? -19.645 -18.329 18.310 1.00 56.41 373 ALA A C 1
ATOM 2842 O O . ALA A 1 373 ? -19.823 -18.014 17.132 1.00 56.41 373 ALA A O 1
ATOM 2843 N N . ALA A 1 374 ? -18.519 -18.913 18.740 1.00 57.47 374 ALA A N 1
ATOM 2844 C CA . ALA A 1 374 ? -17.428 -19.324 17.856 1.00 57.47 374 ALA A CA 1
ATOM 2845 C C . ALA A 1 374 ? -17.855 -20.492 16.947 1.00 57.47 374 ALA A C 1
ATOM 2847 O O . ALA A 1 374 ? -17.697 -20.404 15.727 1.00 57.47 374 ALA A O 1
ATOM 2848 N N . ALA A 1 375 ? -18.519 -21.514 17.503 1.00 61.12 375 ALA A N 1
ATOM 2849 C CA . ALA A 1 375 ? -19.031 -22.668 16.756 1.00 61.12 375 ALA A CA 1
ATOM 2850 C C . ALA A 1 375 ? -20.010 -22.282 15.628 1.00 61.12 375 ALA A C 1
ATOM 2852 O O . ALA A 1 375 ? -20.014 -22.891 14.563 1.00 61.12 375 ALA A O 1
ATOM 2853 N N . ASN A 1 376 ? -20.807 -21.225 15.820 1.00 70.38 376 ASN A N 1
ATOM 2854 C CA . ASN A 1 376 ? -21.741 -20.734 14.801 1.00 70.38 376 ASN A CA 1
ATOM 2855 C C . ASN A 1 376 ? -21.108 -19.784 13.764 1.00 70.38 376 ASN A C 1
ATOM 2857 O O . ASN A 1 376 ? -21.717 -19.524 12.718 1.00 70.38 376 ASN A O 1
ATOM 2861 N N . ALA A 1 377 ? -19.914 -19.251 14.041 1.00 77.94 377 ALA A N 1
ATOM 2862 C CA . ALA A 1 377 ? -19.228 -18.235 13.238 1.00 77.94 377 ALA A CA 1
ATOM 2863 C C . ALA A 1 377 ? -18.050 -18.791 12.412 1.00 77.94 377 ALA A C 1
ATOM 2865 O O . ALA A 1 377 ? -17.626 -18.161 11.432 1.00 77.94 377 ALA A O 1
ATOM 2866 N N . VAL A 1 378 ? -17.548 -19.972 12.781 1.00 87.69 378 VAL A N 1
ATOM 2867 C CA . VAL A 1 378 ? -16.443 -20.683 12.134 1.00 87.69 378 VAL A CA 1
ATOM 2868 C C . VAL A 1 378 ? -16.972 -21.915 11.411 1.00 87.69 378 VAL A C 1
ATOM 2870 O O . VAL A 1 378 ? -17.769 -22.669 11.951 1.00 87.69 378 VAL A O 1
ATOM 2873 N N . VAL A 1 379 ? -16.534 -22.120 10.172 1.00 88.62 379 VAL A N 1
ATOM 2874 C CA . VAL A 1 379 ? -16.921 -23.281 9.361 1.00 88.62 379 VAL A CA 1
ATOM 2875 C C . VAL A 1 379 ? -15.670 -24.062 9.002 1.00 88.62 379 VAL A C 1
ATOM 2877 O O . VAL A 1 379 ? -14.685 -23.484 8.542 1.00 88.62 379 VAL A O 1
ATOM 2880 N N . ARG A 1 380 ? -15.699 -25.381 9.177 1.00 90.00 380 ARG A N 1
ATOM 2881 C CA . ARG A 1 380 ? -14.642 -26.261 8.676 1.00 90.00 380 ARG A CA 1
ATOM 2882 C C . ARG A 1 380 ? -14.894 -26.535 7.195 1.00 90.00 380 ARG A C 1
ATOM 2884 O O . ARG A 1 380 ? -15.996 -26.919 6.823 1.00 90.00 380 ARG A O 1
ATOM 2891 N N . LEU A 1 381 ? -13.898 -26.287 6.348 1.00 89.81 381 LEU A N 1
ATOM 2892 C CA . LEU A 1 381 ? -14.032 -26.525 4.910 1.00 89.81 381 LEU A CA 1
ATOM 2893 C C . LEU A 1 381 ? -14.014 -28.022 4.590 1.00 89.81 381 LEU A C 1
ATOM 2895 O O . LEU A 1 381 ? -13.253 -28.773 5.204 1.00 89.81 381 LEU A O 1
ATOM 2899 N N . ASP A 1 382 ? -14.796 -28.421 3.588 1.00 93.25 382 ASP A N 1
ATOM 2900 C CA . ASP A 1 382 ? -14.719 -29.749 2.982 1.00 93.25 382 ASP A CA 1
ATOM 2901 C C . ASP A 1 382 ? -13.341 -29.978 2.315 1.00 93.25 382 ASP A C 1
ATOM 2903 O O . ASP A 1 382 ? -12.611 -29.012 2.045 1.00 93.25 382 ASP A O 1
ATOM 2907 N N . PRO A 1 383 ? -12.953 -31.235 2.027 1.00 92.12 383 PRO A N 1
ATOM 2908 C CA . PRO A 1 383 ? -11.633 -31.551 1.480 1.00 92.12 383 PRO A CA 1
ATOM 2909 C C . PRO A 1 383 ? -11.281 -30.822 0.174 1.00 92.12 383 PRO A C 1
ATOM 2911 O O . PRO A 1 383 ? -10.117 -30.455 -0.021 1.00 92.12 383 PRO A O 1
ATOM 2914 N N . VAL A 1 384 ? -12.255 -30.573 -0.709 1.00 91.44 384 VAL A N 1
ATOM 2915 C CA . VAL A 1 384 ? -12.027 -29.906 -2.001 1.00 91.44 384 VAL A CA 1
ATOM 2916 C C . VAL A 1 384 ? -11.782 -28.417 -1.776 1.00 91.44 384 VAL A C 1
ATOM 2918 O O . VAL A 1 384 ? -10.748 -27.886 -2.199 1.00 91.44 384 VAL A O 1
ATOM 2921 N N . SER A 1 385 ? -12.661 -27.750 -1.025 1.00 88.44 385 SER A N 1
ATOM 2922 C CA . SER A 1 385 ? -12.484 -26.340 -0.655 1.00 88.44 385 SER A CA 1
ATOM 2923 C C . SER A 1 385 ? -11.196 -26.113 0.135 1.00 88.44 385 SER A C 1
ATOM 2925 O O . SER A 1 385 ? -10.532 -25.092 -0.062 1.00 88.44 385 SER A O 1
ATOM 2927 N N . LEU A 1 386 ? -10.813 -27.060 1.002 1.00 90.31 386 LEU A N 1
ATOM 2928 C CA . LEU A 1 386 ? -9.553 -27.069 1.750 1.00 90.31 386 LEU A CA 1
ATOM 2929 C C . LEU A 1 386 ? -8.335 -27.182 0.828 1.00 90.31 386 LEU A C 1
ATOM 2931 O O . LEU A 1 386 ? -7.354 -26.460 1.015 1.00 90.31 386 LEU A O 1
ATOM 2935 N N . ARG A 1 387 ? -8.389 -28.043 -0.191 1.00 92.19 387 ARG A N 1
ATOM 2936 C CA . ARG A 1 387 ? -7.311 -28.169 -1.179 1.00 92.19 387 ARG A CA 1
ATOM 2937 C C . ARG A 1 387 ? -7.133 -26.873 -1.971 1.00 92.19 387 ARG A C 1
ATOM 2939 O O . ARG A 1 387 ? -6.011 -26.388 -2.077 1.00 92.19 387 ARG A O 1
ATOM 2946 N N . ILE A 1 388 ? -8.224 -26.254 -2.433 1.00 87.50 388 ILE A N 1
ATOM 2947 C CA . ILE A 1 388 ? -8.193 -24.960 -3.147 1.00 87.50 388 ILE A CA 1
ATOM 2948 C C . ILE A 1 388 ? -7.665 -23.839 -2.236 1.00 87.50 388 ILE A C 1
ATOM 2950 O O . ILE A 1 388 ? -6.870 -23.002 -2.679 1.00 87.50 388 ILE A O 1
ATOM 2954 N N . LYS A 1 389 ? -8.067 -23.854 -0.954 1.00 89.38 389 LYS A N 1
ATOM 2955 C CA . LYS A 1 389 ? -7.539 -23.013 0.135 1.00 89.38 389 LYS A CA 1
ATOM 2956 C C . LYS A 1 389 ? -6.020 -23.089 0.199 1.00 89.38 389 LYS A C 1
ATOM 2958 O O . LYS A 1 389 ? -5.359 -22.069 0.037 1.00 89.38 389 LYS A O 1
ATOM 2963 N N . ARG A 1 390 ? -5.489 -24.296 0.399 1.00 92.25 390 ARG A N 1
ATOM 2964 C CA . ARG A 1 390 ? -4.066 -24.539 0.644 1.00 92.25 390 ARG A CA 1
ATOM 2965 C C . ARG A 1 390 ? -3.257 -24.255 -0.601 1.00 92.25 390 ARG A C 1
ATOM 2967 O O . ARG A 1 390 ? -2.253 -23.573 -0.500 1.00 92.25 390 ARG A O 1
ATOM 2974 N N . PHE A 1 391 ? -3.735 -24.688 -1.765 1.00 91.88 391 PHE A N 1
ATOM 2975 C CA . PHE A 1 391 ? -3.097 -24.373 -3.036 1.00 91.88 391 PHE A CA 1
ATOM 2976 C C . PHE A 1 391 ? -2.980 -22.860 -3.225 1.00 91.88 391 PHE A C 1
ATOM 2978 O O . PHE A 1 391 ? -1.887 -22.352 -3.422 1.00 91.88 391 PHE A O 1
ATOM 2985 N N . SER A 1 392 ? -4.081 -22.121 -3.059 1.00 88.56 392 SER A N 1
ATOM 2986 C CA . SER A 1 392 ? -4.055 -20.662 -3.199 1.00 88.56 392 SER A CA 1
ATOM 2987 C C . SER A 1 392 ? -3.145 -19.996 -2.166 1.00 88.56 392 SER A C 1
ATOM 2989 O O . SER A 1 392 ? -2.426 -19.077 -2.536 1.00 88.56 392 SER A O 1
ATOM 2991 N N . ALA A 1 393 ? -3.155 -20.468 -0.913 1.00 88.94 393 ALA A N 1
ATOM 2992 C CA . ALA A 1 393 ? -2.291 -19.979 0.163 1.00 88.94 393 ALA A CA 1
ATOM 2993 C C . ALA A 1 393 ? -0.815 -20.164 -0.178 1.00 88.94 393 ALA A C 1
ATOM 2995 O O . ALA A 1 393 ? -0.055 -19.199 -0.188 1.00 88.94 393 ALA A O 1
ATOM 2996 N N . LEU A 1 394 ? -0.443 -21.400 -0.514 1.00 92.38 394 LEU A N 1
ATOM 2997 C CA . LEU A 1 394 ? 0.916 -21.778 -0.861 1.00 92.38 394 LEU A CA 1
ATOM 2998 C C . LEU A 1 394 ? 1.374 -21.001 -2.088 1.00 92.38 394 LEU A C 1
ATOM 3000 O O . LEU A 1 394 ? 2.419 -20.377 -2.013 1.00 92.38 394 LEU A O 1
ATOM 3004 N N . THR A 1 395 ? 0.568 -20.906 -3.152 1.00 89.25 395 THR A N 1
ATOM 3005 C CA . THR A 1 395 ? 0.904 -20.076 -4.320 1.00 89.25 395 THR A CA 1
ATOM 3006 C C . THR A 1 395 ? 1.169 -18.621 -3.929 1.00 89.25 395 THR A C 1
ATOM 3008 O O . THR A 1 395 ? 2.139 -18.041 -4.401 1.00 89.25 395 THR A O 1
ATOM 3011 N N . THR A 1 396 ? 0.357 -18.017 -3.053 1.00 86.00 396 THR A N 1
ATOM 3012 C CA . THR A 1 396 ? 0.584 -16.627 -2.605 1.00 86.00 396 THR A CA 1
ATOM 3013 C C . THR A 1 396 ? 1.737 -16.444 -1.630 1.00 86.00 396 THR A C 1
ATOM 3015 O O . THR A 1 396 ? 2.123 -15.308 -1.381 1.00 86.00 396 THR A O 1
ATOM 3018 N N . MET A 1 397 ? 2.281 -17.522 -1.071 1.00 90.12 397 MET A N 1
ATOM 3019 C CA . MET A 1 397 ? 3.453 -17.471 -0.198 1.00 90.12 397 MET A CA 1
ATOM 3020 C C . MET A 1 397 ? 4.732 -17.775 -0.977 1.00 90.12 397 MET A C 1
ATOM 3022 O O . MET A 1 397 ? 5.700 -17.027 -0.888 1.00 90.12 397 MET A O 1
ATOM 3026 N N . THR A 1 398 ? 4.737 -18.860 -1.753 1.00 92.25 398 THR A N 1
ATOM 3027 C CA . THR A 1 398 ? 5.940 -19.400 -2.391 1.00 92.25 398 THR A CA 1
ATOM 3028 C C . THR A 1 398 ? 6.299 -18.664 -3.670 1.00 92.25 398 THR A C 1
ATOM 3030 O O . THR A 1 398 ? 7.469 -18.358 -3.864 1.00 92.25 398 THR A O 1
ATOM 3033 N N . LEU A 1 399 ? 5.328 -18.326 -4.527 1.00 92.44 399 LEU A N 1
ATOM 3034 C CA . LEU A 1 399 ? 5.625 -17.638 -5.785 1.00 92.44 399 LEU A CA 1
ATOM 3035 C C . LEU A 1 399 ? 6.195 -16.224 -5.536 1.00 92.44 399 LEU A C 1
ATOM 3037 O O . LEU A 1 399 ? 7.222 -15.898 -6.129 1.00 92.44 399 LEU A O 1
ATOM 3041 N N . PRO A 1 400 ? 5.636 -15.414 -4.612 1.00 96.12 400 PRO A N 1
ATOM 3042 C CA . PRO A 1 400 ? 6.266 -14.169 -4.176 1.00 96.12 400 PRO A CA 1
ATOM 3043 C C . PRO A 1 400 ? 7.655 -14.352 -3.556 1.00 96.12 400 PRO A C 1
ATOM 3045 O O . PRO A 1 400 ? 8.556 -13.597 -3.896 1.00 96.12 400 PRO A O 1
ATOM 3048 N N . LEU A 1 401 ? 7.858 -15.373 -2.711 1.00 93.81 401 LEU A N 1
ATOM 3049 C CA . LEU A 1 401 ? 9.164 -15.668 -2.105 1.00 93.81 401 LEU A CA 1
ATOM 3050 C C . LEU A 1 401 ? 10.233 -16.007 -3.157 1.00 93.81 401 LEU A C 1
ATOM 3052 O O . LEU A 1 401 ? 11.350 -15.503 -3.077 1.00 93.81 401 LEU A O 1
ATOM 3056 N N . ILE A 1 402 ? 9.887 -16.819 -4.162 1.00 95.38 402 ILE A N 1
ATOM 3057 C CA . ILE A 1 402 ? 10.771 -17.114 -5.302 1.00 95.38 402 ILE A CA 1
ATOM 3058 C C . ILE A 1 402 ? 11.090 -15.820 -6.057 1.00 95.38 402 ILE A C 1
ATOM 3060 O O . ILE A 1 402 ? 12.247 -15.573 -6.385 1.00 95.38 402 ILE A O 1
ATOM 3064 N N . GLY A 1 403 ? 10.088 -14.960 -6.269 1.00 92.31 403 GLY A N 1
ATOM 3065 C CA . GLY A 1 403 ? 10.291 -13.623 -6.821 1.00 92.31 403 GLY A CA 1
ATOM 3066 C C . GLY A 1 403 ? 11.250 -12.768 -5.992 1.00 92.31 403 GLY A C 1
ATOM 3067 O O . GLY A 1 403 ? 12.131 -12.139 -6.561 1.00 92.31 403 GLY A O 1
ATOM 3068 N N . THR A 1 404 ? 11.151 -12.774 -4.660 1.00 95.88 404 THR A N 1
ATOM 3069 C CA . THR A 1 404 ? 12.088 -12.053 -3.777 1.00 95.88 404 THR A CA 1
ATOM 3070 C C . THR A 1 404 ? 13.502 -12.611 -3.843 1.00 95.88 404 THR A C 1
ATOM 3072 O O . THR A 1 404 ? 14.452 -11.835 -3.854 1.00 95.88 404 THR A O 1
ATOM 3075 N N . ALA A 1 405 ? 13.665 -13.932 -3.913 1.00 96.00 405 ALA A N 1
ATOM 3076 C CA . ALA A 1 405 ? 14.980 -14.547 -4.077 1.00 96.00 405 ALA A CA 1
ATOM 3077 C C . ALA A 1 405 ? 15.602 -14.181 -5.435 1.00 96.00 405 ALA A C 1
ATOM 3079 O O . ALA A 1 405 ? 16.773 -13.813 -5.493 1.00 96.00 405 ALA A O 1
ATOM 3080 N N . ALA A 1 406 ? 14.804 -14.198 -6.509 1.00 95.06 406 ALA A N 1
ATOM 3081 C CA . ALA A 1 406 ? 15.232 -13.735 -7.826 1.00 95.06 406 ALA A CA 1
ATOM 3082 C C . ALA A 1 406 ? 15.615 -12.247 -7.799 1.00 95.06 406 ALA A C 1
ATOM 3084 O O . ALA A 1 406 ? 16.672 -11.880 -8.297 1.00 95.06 406 ALA A O 1
ATOM 3085 N N . ALA A 1 407 ? 14.811 -11.403 -7.150 1.00 94.38 407 ALA A N 1
ATOM 3086 C CA . ALA A 1 407 ? 15.106 -9.991 -6.935 1.00 94.38 407 ALA A CA 1
ATOM 3087 C C . ALA A 1 407 ? 16.439 -9.777 -6.192 1.00 94.38 407 ALA A C 1
ATOM 3089 O O . ALA A 1 407 ? 17.275 -8.993 -6.633 1.00 94.38 407 ALA A O 1
ATOM 3090 N N . ALA A 1 408 ? 16.671 -10.502 -5.095 1.00 92.69 408 ALA A N 1
ATOM 3091 C CA . ALA A 1 408 ? 17.910 -10.416 -4.322 1.00 92.69 408 ALA A CA 1
ATOM 3092 C C . ALA A 1 408 ? 19.136 -10.872 -5.129 1.00 92.69 408 ALA A C 1
ATOM 3094 O O . ALA A 1 408 ? 20.174 -10.214 -5.092 1.00 92.69 408 ALA A O 1
ATOM 3095 N N . TYR A 1 409 ? 19.010 -11.960 -5.896 1.00 94.50 409 TYR A N 1
ATOM 3096 C CA . TYR A 1 409 ? 20.070 -12.415 -6.795 1.00 94.50 409 TYR A CA 1
ATOM 3097 C C . TYR A 1 409 ? 20.385 -11.369 -7.865 1.00 94.50 409 TYR A C 1
ATOM 3099 O O . TYR A 1 409 ? 21.550 -11.068 -8.107 1.00 94.50 409 TYR A O 1
ATOM 3107 N N . LEU A 1 410 ? 19.356 -10.782 -8.481 1.00 89.44 410 LEU A N 1
ATOM 3108 C CA . LEU A 1 410 ? 19.524 -9.728 -9.474 1.00 89.44 410 LEU A CA 1
ATOM 3109 C C . LEU A 1 410 ? 20.234 -8.518 -8.847 1.00 89.44 410 LEU A C 1
ATOM 3111 O O . LEU A 1 410 ? 21.251 -8.086 -9.374 1.00 89.44 410 LEU A O 1
ATOM 3115 N N . LEU A 1 411 ? 19.792 -8.041 -7.681 1.00 91.12 411 LEU A N 1
ATOM 3116 C CA . LEU A 1 411 ? 20.462 -6.971 -6.927 1.00 91.12 411 LEU A CA 1
ATOM 3117 C C . LEU A 1 411 ? 21.947 -7.240 -6.679 1.00 91.12 411 LEU A C 1
ATOM 3119 O O . LEU A 1 411 ? 22.764 -6.343 -6.856 1.00 91.12 411 LEU A O 1
ATOM 3123 N N . TRP A 1 412 ? 22.271 -8.469 -6.278 1.00 92.19 412 TRP A N 1
ATOM 3124 C CA . TRP A 1 412 ? 23.634 -8.914 -6.009 1.00 92.19 412 TRP A CA 1
ATOM 3125 C C . TRP A 1 412 ? 24.484 -9.114 -7.274 1.00 92.19 412 TRP A C 1
ATOM 3127 O O . TRP A 1 412 ? 25.699 -9.219 -7.156 1.00 92.19 412 TRP A O 1
ATOM 3137 N N . SER A 1 413 ? 23.888 -9.162 -8.473 1.00 86.00 413 SER A N 1
ATOM 3138 C CA . SER A 1 413 ? 24.597 -9.545 -9.704 1.00 86.00 413 SER A CA 1
ATOM 3139 C C . SER A 1 413 ? 24.614 -8.533 -10.857 1.00 86.00 413 SER A C 1
ATOM 3141 O O . SER A 1 413 ? 25.703 -8.233 -11.328 1.00 86.00 413 SER A O 1
ATOM 3143 N N . GLY A 1 414 ? 23.461 -8.160 -11.435 1.00 88.88 414 GLY A N 1
ATOM 3144 C CA . GLY A 1 414 ? 23.150 -8.572 -12.830 1.00 88.88 414 GLY A CA 1
ATOM 3145 C C . GLY A 1 414 ? 22.713 -7.560 -13.930 1.00 88.88 414 GLY A C 1
ATOM 3146 O O . GLY A 1 414 ? 22.825 -6.349 -13.814 1.00 88.88 414 GLY A O 1
ATOM 3147 N N . HIS A 1 415 ? 22.180 -8.137 -15.019 1.00 86.38 415 HIS A N 1
ATOM 3148 C CA . HIS A 1 415 ? 22.162 -7.835 -16.485 1.00 86.38 415 HIS A CA 1
ATOM 3149 C C . HIS A 1 415 ? 21.818 -6.430 -17.086 1.00 86.38 415 HIS A C 1
ATOM 3151 O O . HIS A 1 415 ? 21.171 -6.360 -18.130 1.00 86.38 415 HIS A O 1
ATOM 3157 N N . TYR A 1 416 ? 22.183 -5.323 -16.438 1.00 91.25 416 TYR A N 1
ATOM 3158 C CA . TYR A 1 416 ? 21.999 -3.891 -16.794 1.00 91.25 416 TYR A CA 1
ATOM 3159 C C . TYR A 1 416 ? 21.460 -3.431 -18.166 1.00 91.25 416 TYR A C 1
ATOM 3161 O O . TYR A 1 416 ? 22.100 -3.568 -19.205 1.00 9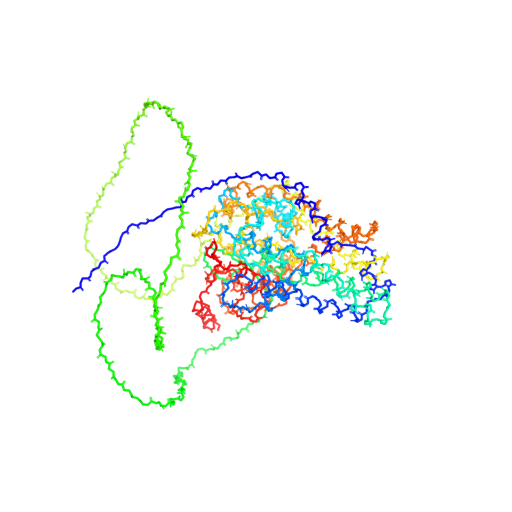1.25 416 TYR A O 1
ATOM 3169 N N . THR A 1 417 ? 20.372 -2.647 -18.097 1.00 88.19 417 THR A N 1
ATOM 3170 C CA . THR A 1 417 ? 20.316 -1.271 -18.631 1.00 88.19 417 THR A CA 1
ATOM 3171 C C . THR A 1 417 ? 19.126 -0.494 -18.031 1.00 88.19 417 THR A C 1
ATOM 3173 O O . THR A 1 417 ? 18.070 -1.076 -17.786 1.00 88.19 417 THR A O 1
ATOM 3176 N N . ALA A 1 418 ? 19.302 0.810 -17.788 1.00 93.12 418 ALA A N 1
ATOM 3177 C CA . ALA A 1 418 ? 18.328 1.787 -17.268 1.00 93.12 418 ALA A CA 1
ATOM 3178 C C . ALA A 1 418 ? 17.810 1.646 -15.809 1.00 93.12 418 ALA A C 1
ATOM 3180 O O . ALA A 1 418 ? 18.429 2.214 -14.921 1.00 93.12 418 ALA A O 1
ATOM 3181 N N . THR A 1 419 ? 16.655 1.024 -15.540 1.00 90.38 419 THR A N 1
ATOM 3182 C CA . THR A 1 419 ? 15.670 1.624 -14.603 1.00 90.38 419 THR A CA 1
ATOM 3183 C C . THR A 1 419 ? 15.490 1.145 -13.139 1.00 90.38 419 THR A C 1
ATOM 3185 O O . THR A 1 419 ? 15.249 1.990 -12.282 1.00 90.38 419 THR A O 1
ATOM 3188 N N . ASP A 1 420 ? 15.366 -0.139 -12.790 1.00 90.81 420 ASP A N 1
ATOM 3189 C CA . ASP A 1 420 ? 14.205 -0.465 -11.920 1.00 90.81 420 ASP A CA 1
ATOM 3190 C C . ASP A 1 420 ? 14.214 -0.287 -10.390 1.00 90.81 420 ASP A C 1
ATOM 3192 O O . ASP A 1 420 ? 13.361 -0.860 -9.710 1.00 90.81 420 ASP A O 1
ATOM 3196 N N . LEU A 1 421 ? 15.036 0.574 -9.786 1.00 95.56 421 LEU A N 1
ATOM 3197 C CA . LEU A 1 421 ? 14.864 0.758 -8.340 1.00 95.56 421 LEU A CA 1
ATOM 3198 C C . LEU A 1 421 ? 13.549 1.456 -7.959 1.00 95.56 421 LEU A C 1
ATOM 3200 O O . LEU A 1 421 ? 13.222 1.424 -6.799 1.00 95.56 421 LEU A O 1
ATOM 3204 N N . TRP A 1 422 ? 12.702 2.025 -8.832 1.00 96.12 422 TRP A N 1
ATOM 3205 C CA . TRP A 1 422 ? 11.326 2.493 -8.473 1.00 96.12 422 TRP A CA 1
ATOM 3206 C C . TRP A 1 422 ? 10.462 1.310 -8.076 1.00 96.12 422 TRP A C 1
ATOM 3208 O O . TRP A 1 422 ? 9.371 1.494 -7.549 1.00 96.12 422 TRP A O 1
ATOM 3218 N N . LEU A 1 423 ? 10.953 0.105 -8.358 1.00 93.12 423 LEU A N 1
ATOM 3219 C CA . LEU A 1 423 ? 10.147 -1.033 -8.641 1.00 93.12 423 LEU A CA 1
ATOM 3220 C C . LEU A 1 423 ? 10.502 -2.273 -7.740 1.00 93.12 423 LEU A C 1
ATOM 3222 O O . LEU A 1 423 ? 9.700 -3.199 -7.733 1.00 93.12 423 LEU A O 1
ATOM 3226 N N . PHE A 1 424 ? 11.492 -2.211 -6.801 1.00 98.00 424 PHE A N 1
ATOM 3227 C CA . PHE A 1 424 ? 11.552 -2.947 -5.410 1.00 98.00 424 PHE A CA 1
ATOM 3228 C C . PHE A 1 424 ? 10.113 -2.020 -2.900 1.00 98.00 424 PHE A C 1
ATOM 3230 O O . PHE A 1 424 ? 10.214 -0.921 -2.299 1.00 98.00 424 PHE A O 1
ATOM 3237 N N . ALA A 1 425 ? 9.241 -2.682 -2.064 1.00 96.31 425 ALA A N 1
ATOM 3238 C CA . ALA A 1 425 ? 7.952 -2.104 -1.676 1.00 96.31 425 ALA A CA 1
ATOM 3239 C C . ALA A 1 425 ? 7.178 -1.743 -2.944 1.00 96.31 425 ALA A C 1
ATOM 3241 O O . ALA A 1 425 ? 6.637 -2.665 -3.528 1.00 96.31 425 ALA A O 1
ATOM 3242 N N . ALA A 1 426 ? 7.093 -0.494 -3.393 1.00 96.56 426 ALA A N 1
ATOM 3243 C CA . ALA A 1 426 ? 6.192 0.040 -4.436 1.00 96.56 426 ALA A CA 1
ATOM 3244 C C . ALA A 1 426 ? 4.680 -0.280 -4.338 1.00 96.56 426 ALA A C 1
ATOM 3246 O O . ALA A 1 426 ? 3.846 0.297 -5.040 1.00 96.56 426 ALA A O 1
ATOM 3247 N N . MET A 1 427 ? 4.334 -1.237 -3.483 1.00 97.62 427 MET A N 1
ATOM 3248 C CA . MET A 1 427 ? 3.018 -1.678 -3.058 1.00 97.62 427 MET A CA 1
ATOM 3249 C C . MET A 1 427 ? 3.132 -2.337 -1.673 1.00 97.62 427 MET A C 1
ATOM 3251 O O . MET A 1 427 ? 2.935 -3.540 -1.524 1.00 97.62 427 MET A O 1
ATOM 3255 N N . TYR A 1 428 ? 3.475 -1.539 -0.658 1.00 97.94 428 TYR A N 1
ATOM 3256 C CA . TYR A 1 428 ? 2.642 -1.423 0.539 1.00 97.94 428 TYR A CA 1
ATOM 3257 C C . TYR A 1 428 ? 1.836 -0.077 0.567 1.00 97.94 428 TYR A C 1
ATOM 3259 O O . TYR A 1 428 ? 0.625 -0.092 0.345 1.00 97.94 428 TYR A O 1
ATOM 3267 N N . PHE A 1 429 ? 2.472 1.103 0.699 1.00 97.50 429 PHE A N 1
ATOM 3268 C CA . PHE A 1 429 ? 2.252 2.246 -0.244 1.00 97.50 429 PHE A CA 1
ATOM 3269 C C . PHE A 1 429 ? 2.438 1.501 -1.570 1.00 97.50 429 PHE A C 1
ATOM 3271 O O . PHE A 1 429 ? 3.447 0.861 -1.725 1.00 97.50 429 PHE A O 1
ATOM 3278 N N . VAL A 1 430 ? 1.517 1.303 -2.499 1.00 95.88 430 VAL A N 1
ATOM 3279 C CA . VAL A 1 430 ? 0.501 2.262 -3.070 1.00 95.88 430 VAL A CA 1
ATOM 3280 C C . VAL A 1 430 ? -0.736 1.322 -3.217 1.00 95.88 430 VAL A C 1
ATOM 3282 O O . VAL A 1 430 ? -1.602 1.460 -4.065 1.00 95.88 430 VAL A O 1
ATOM 3285 N N . HIS A 1 431 ? -0.891 0.372 -2.274 1.00 96.88 431 HIS A N 1
ATOM 3286 C CA . HIS A 1 431 ? -2.113 -0.406 -2.104 1.00 96.88 431 HIS A CA 1
ATOM 3287 C C . HIS A 1 431 ? -3.355 0.475 -1.792 1.00 96.88 431 HIS A C 1
ATOM 3289 O O . HIS A 1 431 ? -4.467 -0.054 -1.717 1.00 96.88 431 HIS A O 1
ATOM 3295 N N . MET A 1 432 ? -3.183 1.797 -1.713 1.00 97.25 432 MET A N 1
ATOM 3296 C CA . MET A 1 432 ? -4.161 2.877 -1.831 1.00 97.25 432 MET A CA 1
ATOM 3297 C C . MET A 1 432 ? -5.347 2.604 -2.756 1.00 97.25 432 MET A C 1
ATOM 3299 O O . MET A 1 432 ? -5.342 1.757 -3.642 1.00 97.25 432 MET A O 1
ATOM 3303 N N . PHE A 1 433 ? -6.411 3.372 -2.533 1.00 97.88 433 PHE A N 1
ATOM 3304 C CA . PHE A 1 433 ? -7.749 3.131 -3.064 1.00 97.88 433 PHE A CA 1
ATOM 3305 C C . PHE A 1 433 ? -8.272 1.721 -2.736 1.00 97.88 433 PHE A C 1
ATOM 3307 O O . PHE A 1 433 ? -9.246 1.309 -3.356 1.00 97.88 433 PHE A O 1
ATOM 3314 N N . GLY A 1 434 ? -7.656 0.996 -1.805 1.00 95.44 434 GLY A N 1
ATOM 3315 C CA . GLY A 1 434 ? -7.941 -0.391 -1.478 1.00 95.44 434 GLY A CA 1
ATOM 3316 C C . GLY A 1 434 ? -8.336 -0.621 -0.017 1.00 95.44 434 GLY A C 1
ATOM 3317 O O . GLY A 1 434 ? -8.904 0.261 0.638 1.00 95.44 434 GLY A O 1
ATOM 3318 N N . ILE A 1 435 ? -7.976 -1.812 0.495 1.00 97.44 435 ILE A N 1
ATOM 3319 C CA . ILE A 1 435 ? -8.252 -2.428 1.820 1.00 97.44 435 ILE A CA 1
ATOM 3320 C C . ILE A 1 435 ? -8.254 -1.474 3.031 1.00 97.44 435 ILE A C 1
ATOM 3322 O O . ILE A 1 435 ? -7.387 -1.529 3.887 1.00 97.44 435 ILE A O 1
ATOM 3326 N N . THR A 1 436 ? -9.283 -0.633 3.191 1.00 97.75 436 THR A N 1
ATOM 3327 C CA . THR A 1 436 ? -9.606 -0.054 4.507 1.00 97.75 436 THR A CA 1
ATOM 3328 C C . THR A 1 436 ? -11.056 0.450 4.657 1.00 97.75 436 THR A C 1
ATOM 3330 O O . THR A 1 436 ? -11.773 -0.012 5.549 1.00 97.75 436 THR A O 1
ATOM 3333 N N . VAL A 1 437 ? -11.541 1.334 3.770 1.00 98.00 437 VAL A N 1
ATOM 3334 C CA . VAL A 1 437 ? -12.749 2.168 4.005 1.00 98.00 437 VAL A CA 1
ATOM 3335 C C . VAL A 1 437 ? -14.028 1.334 4.117 1.00 98.00 437 VAL A C 1
ATOM 3337 O O . VAL A 1 437 ? -14.604 1.177 5.195 1.00 98.00 437 VAL A O 1
ATOM 3340 N N . GLY A 1 438 ? -14.425 0.739 2.994 1.00 95.06 438 GLY A N 1
ATOM 3341 C CA . GLY A 1 438 ? -15.419 -0.323 2.875 1.00 95.06 438 GLY A CA 1
ATOM 3342 C C . GLY A 1 438 ? -15.047 -1.715 3.436 1.00 95.06 438 GLY A C 1
ATOM 3343 O O . GLY A 1 438 ? -15.878 -2.620 3.359 1.00 95.06 438 GLY A O 1
ATOM 3344 N N . PHE A 1 439 ? -13.855 -1.917 4.021 1.00 97.44 439 PHE A N 1
ATOM 3345 C CA . PHE A 1 439 ? -13.526 -3.123 4.800 1.00 97.44 439 PHE A CA 1
ATOM 3346 C C . PHE A 1 439 ? -14.219 -2.915 6.154 1.00 97.44 439 PHE A C 1
ATOM 3348 O O . PHE A 1 439 ? -15.044 -3.732 6.590 1.00 97.44 439 PHE A O 1
ATOM 3355 N N . HIS A 1 440 ? -13.892 -1.785 6.803 1.00 98.38 440 HIS A N 1
ATOM 3356 C CA . HIS A 1 440 ? -14.380 -1.416 8.130 1.00 98.38 440 HIS A CA 1
ATOM 3357 C C . HIS A 1 440 ? -14.566 0.096 8.357 1.00 98.38 440 HIS A C 1
ATOM 3359 O O . HIS A 1 440 ? -15.693 0.484 8.677 1.00 98.38 440 HIS A O 1
ATOM 3365 N N . ARG A 1 441 ? -13.510 0.929 8.229 1.00 98.19 441 ARG A N 1
ATOM 3366 C CA . ARG A 1 441 ? -13.320 2.193 8.999 1.00 98.19 441 ARG A CA 1
ATOM 3367 C C . ARG A 1 441 ? -14.502 3.165 9.092 1.00 98.19 441 ARG A C 1
ATOM 3369 O O . ARG A 1 441 ? -14.585 3.894 10.072 1.00 98.19 441 ARG A O 1
ATOM 3376 N N . TYR A 1 442 ? -15.423 3.193 8.126 1.00 96.94 442 TYR A N 1
ATOM 3377 C CA . TYR A 1 442 ? -16.629 4.030 8.214 1.00 96.94 442 TYR A CA 1
ATOM 3378 C C . TYR A 1 442 ? -17.969 3.257 8.135 1.00 96.94 442 TYR A C 1
ATOM 3380 O O . TYR A 1 442 ? -19.022 3.883 8.273 1.00 96.94 442 TYR A O 1
ATOM 3388 N N . LEU A 1 443 ? -17.991 1.930 7.917 1.00 94.56 443 LEU A N 1
ATOM 3389 C CA . LEU A 1 443 ? -19.224 1.212 7.539 1.00 94.56 443 LEU A CA 1
ATOM 3390 C C . LEU A 1 443 ? -19.603 -0.087 8.261 1.00 94.56 443 LEU A C 1
ATOM 3392 O O . LEU A 1 443 ? -20.694 -0.573 7.960 1.00 94.56 443 LEU A O 1
ATOM 3396 N N . ALA A 1 444 ? -18.815 -0.693 9.158 1.00 95.75 444 ALA A N 1
ATOM 3397 C CA . ALA A 1 444 ? -19.145 -2.056 9.630 1.00 95.75 444 ALA A CA 1
ATOM 3398 C C . ALA A 1 444 ? -20.560 -2.177 10.241 1.00 95.75 444 ALA A C 1
ATOM 3400 O O . ALA A 1 444 ? -21.246 -3.175 10.017 1.00 95.75 444 ALA A O 1
ATOM 3401 N N . HIS A 1 445 ? -21.045 -1.131 10.920 1.00 97.19 445 HIS A N 1
ATOM 3402 C CA . HIS A 1 445 ? -22.434 -0.986 11.384 1.00 97.19 445 HIS A CA 1
ATOM 3403 C C . HIS A 1 445 ? -23.111 0.283 10.810 1.00 97.19 445 HIS A C 1
ATOM 3405 O O . HIS A 1 445 ? -23.905 0.940 11.489 1.00 97.19 445 HIS A O 1
ATOM 3411 N N . LYS A 1 446 ? -22.776 0.600 9.545 1.00 94.38 446 LYS A N 1
ATOM 3412 C CA . LYS A 1 446 ? -23.350 1.602 8.609 1.00 94.38 446 LYS A CA 1
ATOM 3413 C C . LYS A 1 446 ? -23.414 3.057 9.114 1.00 94.38 446 LYS A C 1
ATOM 3415 O O . LYS A 1 446 ? -23.084 3.331 10.265 1.00 94.38 446 LYS A O 1
ATOM 3420 N N . ALA A 1 447 ? -23.694 4.001 8.207 1.00 95.38 447 ALA A N 1
ATOM 3421 C CA . ALA A 1 447 ? -23.311 5.419 8.330 1.00 95.38 447 ALA A CA 1
ATOM 3422 C C . ALA A 1 447 ? -24.479 6.428 8.204 1.00 95.38 447 ALA A C 1
ATOM 3424 O O . ALA A 1 447 ? -25.528 6.213 8.807 1.00 95.38 447 ALA A O 1
ATOM 3425 N N . PHE A 1 448 ? -24.251 7.567 7.533 1.00 97.62 448 PHE A N 1
ATOM 3426 C CA . PHE A 1 448 ? -24.943 8.844 7.779 1.00 97.62 448 PHE A CA 1
ATOM 3427 C C . PHE A 1 448 ? -25.478 9.485 6.475 1.00 97.62 448 PHE A C 1
ATOM 3429 O O . PHE A 1 448 ? -25.757 8.777 5.509 1.00 97.62 448 PHE A O 1
ATOM 3436 N N . LYS A 1 449 ? -25.650 10.819 6.438 1.00 93.81 449 LYS A N 1
ATOM 3437 C CA . LYS A 1 449 ? -25.971 11.587 5.215 1.00 93.81 449 LYS A CA 1
ATOM 3438 C C . LYS A 1 449 ? -24.689 11.904 4.411 1.00 93.81 449 LYS A C 1
ATOM 3440 O O . LYS A 1 449 ? -23.595 11.906 4.968 1.00 93.81 449 LYS A O 1
ATOM 3445 N N . THR A 1 450 ? -24.836 12.115 3.101 1.00 96.38 450 THR A N 1
ATOM 3446 C CA . THR A 1 450 ? -23.803 12.501 2.109 1.00 96.38 450 THR A CA 1
ATOM 3447 C C . THR A 1 450 ? -24.548 12.960 0.830 1.00 96.38 450 THR A C 1
ATOM 3449 O O . THR A 1 450 ? -25.759 12.744 0.735 1.00 96.38 450 THR A O 1
ATOM 3452 N N . SER A 1 451 ? -23.887 13.590 -0.148 1.00 95.31 451 SER A N 1
ATOM 3453 C CA . SER A 1 451 ? -24.509 14.023 -1.423 1.00 95.31 451 SER A CA 1
ATOM 3454 C C . SER A 1 451 ? -24.808 12.846 -2.401 1.00 95.31 451 SER A C 1
ATOM 3456 O O . SER A 1 451 ? -24.470 11.704 -2.088 1.00 95.31 451 SER A O 1
ATOM 3458 N N . PRO A 1 452 ? -25.460 13.031 -3.575 1.00 94.06 452 PRO A N 1
ATOM 3459 C CA . PRO A 1 452 ? -26.137 11.916 -4.270 1.00 94.06 452 PRO A CA 1
ATOM 3460 C C . PRO A 1 452 ? -25.416 11.252 -5.468 1.00 94.06 452 PRO A C 1
ATOM 3462 O O . PRO A 1 452 ? -25.984 10.338 -6.055 1.00 94.06 452 PRO A O 1
ATOM 3465 N N . ALA A 1 453 ? -24.206 11.655 -5.873 1.00 95.19 453 ALA A N 1
ATOM 3466 C CA . ALA A 1 453 ? -23.664 11.310 -7.204 1.00 95.19 453 ALA A CA 1
ATOM 3467 C C . ALA A 1 453 ? -22.608 10.170 -7.249 1.00 95.19 453 ALA A C 1
ATOM 3469 O O . ALA A 1 453 ? -21.799 10.102 -8.179 1.00 95.19 453 ALA A O 1
ATOM 3470 N N . PHE A 1 454 ? -22.523 9.303 -6.231 1.00 95.62 454 PHE A N 1
ATOM 3471 C CA . PHE A 1 454 ? -21.304 8.495 -6.002 1.00 95.62 454 PHE A CA 1
ATOM 3472 C C . PHE A 1 454 ? -21.488 7.027 -5.581 1.00 95.62 454 PHE A C 1
ATOM 3474 O O . PHE A 1 454 ? -20.511 6.317 -5.366 1.00 95.62 454 PHE A O 1
ATOM 3481 N N . GLU A 1 455 ? -22.706 6.514 -5.704 1.00 96.31 455 GLU A N 1
ATOM 3482 C CA . GLU A 1 455 ? -23.099 5.703 -6.872 1.00 96.31 455 GLU A CA 1
ATOM 3483 C C . GLU A 1 455 ? -21.923 5.057 -7.636 1.00 96.31 455 GLU A C 1
ATOM 3485 O O . GLU A 1 455 ? -21.838 3.842 -7.740 1.00 96.31 455 GLU A O 1
ATOM 3490 N N . ALA A 1 456 ? -20.997 5.880 -8.129 1.00 96.50 456 ALA A N 1
ATOM 3491 C CA . ALA A 1 456 ? -19.969 5.530 -9.080 1.00 96.50 456 ALA A CA 1
ATOM 3492 C C . ALA A 1 456 ? -18.498 5.516 -8.578 1.00 96.50 456 ALA A C 1
ATOM 3494 O O . ALA A 1 456 ? -17.659 5.487 -9.470 1.00 96.50 456 ALA A O 1
ATOM 3495 N N . LEU A 1 457 ? -18.118 5.511 -7.268 1.00 96.81 457 LEU A N 1
ATOM 3496 C CA . LEU A 1 457 ? -16.711 5.128 -6.896 1.00 96.81 457 LEU A CA 1
ATOM 3497 C C . LEU A 1 457 ? -16.323 4.635 -5.438 1.00 96.81 457 LEU A C 1
ATOM 3499 O O . LEU A 1 457 ? -15.506 5.291 -4.804 1.00 96.81 457 LEU A O 1
ATOM 3503 N N . MET A 1 458 ? -16.796 3.472 -4.901 1.00 97.56 458 MET A N 1
ATOM 3504 C CA . MET A 1 458 ? -16.299 2.793 -3.641 1.00 97.56 458 MET A CA 1
ATOM 3505 C C . MET A 1 458 ? -16.254 1.213 -3.338 1.00 97.56 458 MET A C 1
ATOM 3507 O O . MET A 1 458 ? -16.134 0.901 -2.163 1.00 97.56 458 MET A O 1
ATOM 3511 N N . MET A 1 459 ? -16.232 0.196 -4.258 1.00 96.88 459 MET A N 1
ATOM 3512 C CA . MET A 1 459 ? -15.699 -1.221 -4.069 1.00 96.88 459 MET A CA 1
ATOM 3513 C C . MET A 1 459 ? -14.618 -1.926 -5.042 1.00 96.88 459 MET A C 1
ATOM 3515 O O . MET A 1 459 ? -14.412 -3.120 -4.854 1.00 96.88 459 MET A O 1
ATOM 3519 N N . ILE A 1 460 ? -13.861 -1.303 -5.999 1.00 97.75 460 ILE A N 1
ATOM 3520 C CA . ILE A 1 460 ? -12.871 -1.857 -7.019 1.00 97.75 460 ILE A CA 1
ATOM 3521 C C . ILE A 1 460 ? -11.594 -2.633 -6.620 1.00 97.75 460 ILE A C 1
ATOM 3523 O O . ILE A 1 460 ? -11.430 -3.821 -6.879 1.00 97.75 460 ILE A O 1
ATOM 3527 N N . THR A 1 461 ? -10.602 -1.825 -6.252 1.00 96.62 461 THR A N 1
ATOM 3528 C CA . THR A 1 461 ? -9.150 -1.820 -6.465 1.00 96.62 461 THR A CA 1
ATOM 3529 C C . THR A 1 461 ? -8.413 -3.118 -6.151 1.00 96.62 461 THR A C 1
ATOM 3531 O O . THR A 1 461 ? -8.655 -3.695 -5.108 1.00 96.62 461 THR A O 1
ATOM 3534 N N . GLY A 1 462 ? -7.446 -3.583 -6.942 1.00 94.94 462 GLY A N 1
ATOM 3535 C CA . GLY A 1 462 ? -6.910 -2.966 -8.159 1.00 94.94 462 GLY A CA 1
ATOM 3536 C C . GLY A 1 462 ? -5.595 -3.615 -8.628 1.00 94.94 462 GLY A C 1
ATOM 3537 O O . GLY A 1 462 ? -4.517 -3.405 -8.114 1.00 94.94 462 GLY A O 1
ATOM 3538 N N . SER A 1 463 ? -5.675 -4.630 -9.452 1.00 97.19 463 SER A N 1
ATOM 3539 C CA . SER A 1 463 ? -5.753 -5.906 -8.766 1.00 97.19 463 SER A CA 1
ATOM 3540 C C . SER A 1 463 ? -4.445 -6.612 -8.319 1.00 97.19 463 SER A C 1
ATOM 3542 O O . SER A 1 463 ? -4.217 -7.755 -8.705 1.00 97.19 463 SER A O 1
ATOM 3544 N N . MET A 1 464 ? -3.625 -6.042 -7.405 1.00 97.25 464 MET A N 1
ATOM 3545 C CA . MET A 1 464 ? -2.256 -6.565 -7.136 1.00 97.25 464 MET A CA 1
ATOM 3546 C C . MET A 1 464 ? -1.843 -7.259 -5.807 1.00 97.25 464 MET A C 1
ATOM 3548 O O . MET A 1 464 ? -0.864 -7.995 -5.869 1.00 97.25 464 MET A O 1
ATOM 3552 N N . GLY A 1 465 ? -2.449 -7.091 -4.626 1.00 94.75 465 GLY A N 1
ATOM 3553 C CA . GLY A 1 465 ? -1.804 -7.482 -3.342 1.00 94.75 465 GLY A CA 1
ATOM 3554 C C . GLY A 1 465 ? -1.922 -8.931 -2.833 1.00 94.75 465 GLY A C 1
ATOM 3555 O O . GLY A 1 465 ? -1.278 -9.332 -1.869 1.00 94.75 465 GLY A O 1
ATOM 3556 N N . ALA A 1 466 ? -2.726 -9.752 -3.502 1.00 95.75 466 ALA A N 1
ATOM 3557 C CA . ALA A 1 466 ? -2.856 -11.204 -3.317 1.00 95.75 466 ALA A CA 1
ATOM 3558 C C . ALA A 1 466 ? -3.440 -11.791 -1.986 1.00 95.75 466 ALA A C 1
ATOM 3560 O O . ALA A 1 466 ? -3.168 -12.942 -1.678 1.00 95.75 466 ALA A O 1
ATOM 3561 N N . GLN A 1 467 ? -4.356 -11.112 -1.267 1.00 93.81 467 GLN A N 1
ATOM 3562 C CA . GLN A 1 467 ? -5.142 -11.584 -0.068 1.00 93.81 467 GLN A CA 1
ATOM 3563 C C . GLN A 1 467 ? -6.600 -10.981 0.200 1.00 93.81 467 GLN A C 1
ATOM 3565 O O . GLN A 1 467 ? -6.734 -10.137 1.082 1.00 93.81 467 GLN A O 1
ATOM 3570 N N . GLY A 1 468 ? -7.707 -11.274 -0.522 1.00 91.19 468 GLY A N 1
ATOM 3571 C CA . GLY A 1 468 ? -9.026 -10.564 -0.322 1.00 91.19 468 GLY A CA 1
ATOM 3572 C C . GLY A 1 468 ? -9.639 -9.588 -1.391 1.00 91.19 468 GLY A C 1
ATOM 3573 O O . GLY A 1 468 ? -9.399 -8.390 -1.316 1.00 91.19 468 GLY A O 1
ATOM 3574 N N . PRO A 1 469 ? -10.536 -10.087 -2.284 1.00 92.69 469 PRO A N 1
ATOM 3575 C CA . PRO A 1 469 ? -11.453 -9.413 -3.263 1.00 92.69 469 PRO A CA 1
ATOM 3576 C C . PRO A 1 469 ? -12.700 -8.636 -2.722 1.00 92.69 469 PRO A C 1
ATOM 3578 O O . PRO A 1 469 ? -12.507 -7.542 -2.212 1.00 92.69 469 PRO A O 1
ATOM 3581 N N . LEU A 1 470 ? -13.958 -9.176 -2.680 1.00 93.12 470 LEU A N 1
ATOM 3582 C CA . LEU A 1 470 ? -15.016 -8.867 -1.660 1.00 93.12 470 LEU A CA 1
ATOM 3583 C C . LEU A 1 470 ? -16.112 -9.901 -1.237 1.00 93.12 470 LEU A C 1
ATOM 3585 O O . LEU A 1 470 ? -17.254 -9.760 -1.628 1.00 93.12 470 LEU A O 1
ATOM 3589 N N . MET A 1 471 ? -15.764 -10.916 -0.404 1.00 94.50 471 MET A N 1
ATOM 3590 C CA . MET A 1 471 ? -16.626 -11.718 0.505 1.00 94.50 471 MET A CA 1
ATOM 3591 C C . MET A 1 471 ? -15.923 -12.553 1.656 1.00 94.50 471 MET A C 1
ATOM 3593 O O . MET A 1 471 ? -16.536 -12.659 2.710 1.00 94.50 471 MET A O 1
ATOM 3597 N N . PHE A 1 472 ? -14.672 -13.080 1.578 1.00 93.88 472 PHE A N 1
ATOM 3598 C CA . PHE A 1 472 ? -13.893 -13.782 2.670 1.00 93.88 472 PHE A CA 1
ATOM 3599 C C . PHE A 1 472 ? -12.741 -13.058 3.490 1.00 93.88 472 PHE A C 1
ATOM 3601 O O . PHE A 1 472 ? -12.738 -13.172 4.714 1.00 93.88 472 PHE A O 1
ATOM 3608 N N . TRP A 1 473 ? -11.757 -12.287 2.987 1.00 96.31 473 TRP A N 1
ATOM 3609 C CA . TRP A 1 473 ? -10.812 -11.603 3.928 1.00 96.31 473 TRP A CA 1
ATOM 3610 C C . TRP A 1 473 ? -11.486 -10.651 4.928 1.00 96.31 473 TRP A C 1
ATOM 3612 O O . TRP A 1 473 ? -11.394 -10.931 6.110 1.00 96.31 473 TRP A O 1
ATOM 3622 N N . VAL A 1 474 ? -12.271 -9.636 4.543 1.00 95.44 474 VAL A N 1
ATOM 3623 C CA . VAL A 1 474 ? -13.139 -8.867 5.484 1.00 95.44 474 VAL A CA 1
ATOM 3624 C C . VAL A 1 474 ? -13.771 -9.701 6.579 1.00 95.44 474 VAL A C 1
ATOM 3626 O O . VAL A 1 474 ? -13.772 -9.297 7.734 1.00 95.44 474 VAL A O 1
ATOM 3629 N N . ILE A 1 475 ? -14.320 -10.866 6.262 1.00 94.94 475 ILE A N 1
ATOM 3630 C CA . ILE A 1 475 ? -14.983 -11.660 7.298 1.00 94.94 475 ILE A CA 1
ATOM 3631 C C . ILE A 1 475 ? -13.997 -12.365 8.230 1.00 94.94 475 ILE A C 1
ATOM 3633 O O . ILE A 1 475 ? -14.351 -12.777 9.325 1.00 94.94 475 ILE A O 1
ATOM 3637 N N . THR A 1 476 ? -12.750 -12.498 7.814 1.00 95.50 476 THR A N 1
ATOM 3638 C CA . THR A 1 476 ? -11.626 -12.920 8.644 1.00 95.50 476 THR A CA 1
ATOM 3639 C C . THR A 1 476 ? -11.082 -11.753 9.464 1.00 95.50 476 THR A C 1
ATOM 3641 O O . THR A 1 476 ? -10.787 -11.975 10.632 1.00 95.50 476 THR A O 1
ATOM 3644 N N . HIS A 1 477 ? -11.078 -10.515 8.936 1.00 96.94 477 HIS A N 1
ATOM 3645 C CA . HIS A 1 477 ? -10.862 -9.294 9.737 1.00 96.94 477 HIS A CA 1
ATOM 3646 C C . HIS A 1 477 ? -11.847 -9.291 10.886 1.00 96.94 477 HIS A C 1
ATOM 3648 O O . HIS A 1 477 ? -11.483 -9.332 12.054 1.00 96.94 477 HIS A O 1
ATOM 3654 N N . ARG A 1 478 ? -13.128 -9.296 10.528 1.00 96.25 478 ARG A N 1
ATOM 3655 C CA . ARG A 1 478 ? -14.198 -9.114 11.496 1.00 96.25 478 ARG A CA 1
ATOM 3656 C C . ARG A 1 478 ? -14.235 -10.275 12.485 1.00 96.25 478 ARG A C 1
ATOM 3658 O O . ARG A 1 478 ? -14.597 -10.053 13.634 1.00 96.25 478 ARG A O 1
ATOM 3665 N N . ARG A 1 479 ? -13.821 -11.484 12.071 1.00 94.88 479 ARG A N 1
ATOM 3666 C CA . ARG A 1 479 ? -13.621 -12.635 12.966 1.00 94.88 479 ARG A CA 1
ATOM 3667 C C . ARG A 1 479 ? -12.485 -12.384 13.955 1.00 94.88 479 ARG A C 1
ATOM 3669 O O . ARG A 1 479 ? -12.730 -12.523 15.146 1.00 94.88 479 ARG A O 1
ATOM 3676 N N . HIS A 1 480 ? -11.308 -11.969 13.490 1.00 95.75 480 HIS A N 1
ATOM 3677 C CA . HIS A 1 480 ? -10.207 -11.587 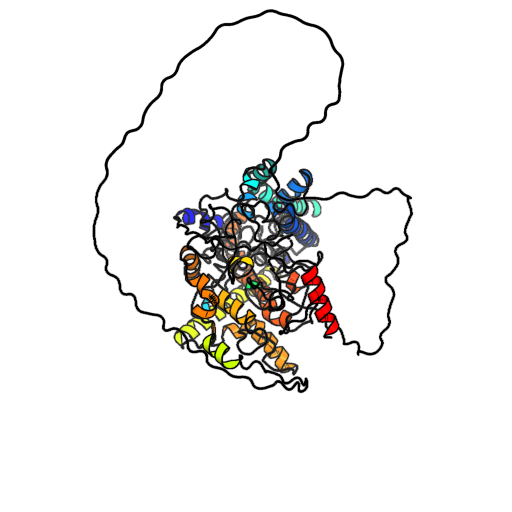14.373 1.00 95.75 480 HIS A CA 1
ATOM 3678 C C . HIS A 1 480 ? -10.640 -10.476 15.331 1.00 95.75 480 HIS A C 1
ATOM 3680 O O . HIS A 1 480 ? -10.527 -10.626 16.536 1.00 95.75 480 HIS A O 1
ATOM 3686 N N . HIS A 1 481 ? -11.294 -9.420 14.841 1.00 95.06 481 HIS A N 1
ATOM 3687 C CA . HIS A 1 481 ? -11.796 -8.385 15.735 1.00 95.06 481 HIS A CA 1
ATOM 3688 C C . HIS A 1 481 ? -12.837 -8.892 16.730 1.00 95.06 481 HIS A C 1
ATOM 3690 O O . HIS A 1 481 ? -13.022 -8.315 17.791 1.00 95.06 481 HIS A O 1
ATOM 3696 N N . ARG A 1 482 ? -13.600 -9.930 16.413 1.00 92.12 482 ARG A N 1
ATOM 3697 C CA . ARG A 1 482 ? -14.583 -10.450 17.361 1.00 92.12 482 ARG A CA 1
ATOM 3698 C C . ARG A 1 482 ? -13.934 -11.296 18.452 1.00 92.12 482 ARG A C 1
ATOM 3700 O O . ARG A 1 482 ? -14.408 -11.239 19.579 1.00 92.12 482 ARG A O 1
ATOM 3707 N N . PHE A 1 483 ? -12.882 -12.030 18.108 1.00 93.31 483 PHE A N 1
ATOM 3708 C CA . PHE A 1 483 ? -12.286 -13.070 18.945 1.00 93.31 483 PHE A CA 1
ATOM 3709 C C . PHE A 1 483 ? -10.789 -12.860 19.198 1.00 93.31 483 PHE A C 1
ATOM 3711 O O . PHE A 1 483 ? -10.095 -13.827 19.459 1.00 93.31 483 PHE A O 1
ATOM 3718 N N . SER A 1 484 ? -10.277 -11.634 19.075 1.00 93.81 484 SER A N 1
ATOM 3719 C CA . SER A 1 484 ? -8.833 -11.363 19.112 1.00 93.81 484 SER A CA 1
ATOM 3720 C C . SER A 1 484 ? -8.180 -11.933 20.355 1.00 93.81 484 SER A C 1
ATOM 3722 O O . SER A 1 484 ? -8.663 -11.706 21.464 1.00 93.81 484 SER A O 1
ATOM 3724 N N . ASP A 1 485 ? -7.097 -12.675 20.139 1.00 92.12 485 ASP A N 1
ATOM 3725 C CA . ASP A 1 485 ? -6.348 -13.372 21.184 1.00 92.12 485 ASP A CA 1
ATOM 3726 C C . ASP A 1 485 ? -7.174 -14.348 22.037 1.00 92.12 485 ASP A C 1
ATOM 3728 O O . ASP A 1 485 ? -6.763 -14.737 23.129 1.00 92.12 485 ASP A O 1
ATOM 3732 N N . GLN A 1 486 ? -8.320 -14.789 21.514 1.00 91.19 486 GLN A N 1
ATOM 3733 C CA . GLN A 1 486 ? -9.217 -15.770 22.118 1.00 91.19 486 GLN A CA 1
ATOM 3734 C C . GLN A 1 486 ? -9.506 -16.912 21.140 1.00 91.19 486 GLN A C 1
ATOM 3736 O O . GLN A 1 486 ? -9.205 -16.845 19.945 1.00 91.19 486 GLN A O 1
ATOM 3741 N N . GLU A 1 487 ? -10.114 -17.979 21.657 1.00 88.75 487 GLU A N 1
ATOM 3742 C CA . GLU A 1 487 ? -10.547 -19.105 20.836 1.00 88.75 487 GLU A CA 1
ATOM 3743 C C . GLU A 1 487 ? -11.472 -18.625 19.707 1.00 88.75 487 GLU A C 1
ATOM 3745 O O . GLU A 1 487 ? -12.380 -17.813 19.905 1.00 88.75 487 GLU A O 1
ATOM 3750 N N . GLY A 1 488 ? -11.224 -19.107 18.492 1.00 87.00 488 GLY A N 1
ATOM 3751 C CA . GLY A 1 488 ? -11.878 -18.578 17.304 1.00 87.00 488 GLY A CA 1
ATOM 3752 C C . GLY A 1 488 ? -11.179 -17.375 16.658 1.00 87.00 488 GLY A C 1
ATOM 3753 O O . GLY A 1 488 ? -11.646 -16.956 15.600 1.00 87.00 488 GLY A O 1
ATOM 3754 N N . ASP A 1 489 ? -10.055 -16.853 17.151 1.00 93.38 489 ASP A N 1
ATOM 3755 C CA . ASP A 1 489 ? -9.175 -15.985 16.351 1.00 93.38 489 ASP A CA 1
ATOM 3756 C C . ASP A 1 489 ? -8.509 -16.799 15.223 1.00 93.38 489 ASP A C 1
ATOM 3758 O O . ASP A 1 489 ? -7.864 -17.811 15.499 1.00 93.38 489 ASP A O 1
ATOM 3762 N N . PRO A 1 490 ? -8.623 -16.411 13.938 1.00 90.44 490 PRO A N 1
ATOM 3763 C CA . PRO A 1 490 ? -7.940 -17.119 12.861 1.00 90.44 490 PRO A CA 1
ATOM 3764 C C . PRO A 1 490 ? -6.408 -17.125 12.976 1.00 90.44 490 PRO A C 1
ATOM 3766 O O . PRO A 1 490 ? -5.809 -18.019 12.386 1.00 90.44 490 PRO A O 1
ATOM 3769 N N . HIS A 1 491 ? -5.777 -16.157 13.653 1.00 93.25 491 HIS A N 1
ATOM 3770 C CA . HIS A 1 491 ? -4.319 -15.969 13.609 1.00 93.25 491 HIS A CA 1
ATOM 3771 C C . HIS A 1 491 ? -3.736 -15.318 14.879 1.00 93.25 491 HIS A C 1
ATOM 3773 O O . HIS A 1 491 ? -2.873 -14.448 14.781 1.00 93.25 491 HIS A O 1
ATOM 3779 N N . SER A 1 492 ? -4.192 -15.706 16.074 1.00 93.94 492 SER A N 1
ATOM 3780 C CA . SER A 1 492 ? -3.590 -15.197 17.316 1.00 93.94 492 SER A CA 1
ATOM 3781 C C . SER A 1 492 ? -2.240 -15.872 17.618 1.00 93.94 492 SER A C 1
ATOM 3783 O O . SER A 1 492 ? -2.149 -17.107 17.585 1.00 93.94 492 SER A O 1
ATOM 3785 N N . PRO A 1 493 ? -1.198 -15.107 18.001 1.00 93.56 493 PRO A N 1
ATOM 3786 C CA . PRO A 1 493 ? 0.051 -15.671 18.500 1.00 93.56 493 PRO A CA 1
ATOM 3787 C C . PRO A 1 493 ? -0.035 -16.150 19.958 1.00 93.56 493 PRO A C 1
ATOM 3789 O O . PRO A 1 493 ? 0.886 -16.814 20.432 1.00 93.56 493 PRO A O 1
ATOM 3792 N N . ASN A 1 494 ? -1.123 -15.844 20.671 1.00 91.94 494 ASN A N 1
ATOM 3793 C CA . ASN A 1 494 ? -1.248 -16.034 22.118 1.00 91.94 494 ASN A CA 1
ATOM 3794 C C . ASN A 1 494 ? -2.000 -17.319 22.525 1.00 91.94 494 ASN A C 1
ATOM 3796 O O . ASN A 1 494 ? -2.081 -17.624 23.711 1.00 91.94 494 ASN A O 1
ATOM 3800 N N . LEU A 1 495 ? -2.482 -18.121 21.564 1.00 89.19 495 LEU A N 1
ATOM 3801 C CA . LEU A 1 495 ? -3.244 -19.358 21.834 1.00 89.19 495 LEU A CA 1
ATOM 3802 C C . LEU A 1 495 ? -2.390 -20.623 22.033 1.00 89.19 495 LEU A C 1
ATOM 3804 O O . LEU A 1 495 ? -2.922 -21.685 22.333 1.00 89.19 495 LEU A O 1
ATOM 3808 N N . HIS A 1 496 ? -1.068 -20.538 21.868 1.00 86.56 496 HIS A N 1
ATOM 3809 C CA . HIS A 1 496 ? -0.188 -21.717 21.864 1.00 86.56 496 HIS A CA 1
ATOM 3810 C C . HIS A 1 496 ? 0.541 -21.958 23.196 1.00 86.56 496 HIS A C 1
ATOM 3812 O O . HIS A 1 496 ? 1.315 -22.909 23.300 1.00 86.56 496 HIS A O 1
ATOM 3818 N N . GLY A 1 497 ? 0.292 -21.123 24.213 1.00 84.38 497 GLY A N 1
ATOM 3819 C CA . GLY A 1 497 ? 0.917 -21.185 25.539 1.00 84.38 497 GLY A CA 1
ATOM 3820 C C . GLY A 1 497 ? 2.005 -20.126 25.769 1.00 84.38 497 GLY A C 1
ATOM 3821 O O . GLY A 1 497 ? 2.437 -19.429 24.852 1.00 84.38 497 GLY A O 1
ATOM 3822 N N . TRP A 1 498 ? 2.462 -20.002 27.021 1.00 84.12 498 TRP A N 1
ATOM 3823 C CA . TRP A 1 498 ? 3.352 -18.910 27.459 1.00 84.12 498 TRP A CA 1
ATOM 3824 C C . TRP A 1 498 ? 4.843 -19.271 27.532 1.00 84.12 498 TRP A C 1
ATOM 3826 O O . TRP A 1 498 ? 5.677 -18.376 27.675 1.00 84.12 498 TRP A O 1
ATOM 3836 N N . ALA A 1 499 ? 5.197 -20.551 27.392 1.00 90.81 499 ALA A N 1
ATOM 3837 C CA . ALA A 1 499 ? 6.592 -20.984 27.309 1.00 90.81 499 ALA A CA 1
ATOM 3838 C C . ALA A 1 499 ? 7.264 -20.456 26.027 1.00 90.81 499 ALA A C 1
ATOM 3840 O O . ALA A 1 499 ? 6.611 -20.316 24.995 1.00 90.81 499 ALA A O 1
ATOM 3841 N N . LEU A 1 500 ? 8.580 -20.215 26.050 1.00 86.69 500 LEU A N 1
ATOM 3842 C CA . LEU A 1 500 ? 9.304 -19.605 24.922 1.00 86.69 500 LEU A CA 1
ATOM 3843 C C . LEU A 1 500 ? 9.061 -20.330 23.585 1.00 86.69 500 LEU A C 1
ATOM 3845 O O . LEU A 1 500 ? 8.695 -19.695 22.598 1.00 86.69 500 LEU A O 1
ATOM 3849 N N . LYS A 1 501 ? 9.186 -21.665 23.565 1.00 89.75 501 LYS A N 1
ATOM 3850 C CA . LYS A 1 501 ? 8.941 -22.490 22.368 1.00 89.75 501 LYS A CA 1
ATOM 3851 C C . LYS A 1 501 ? 7.505 -22.347 21.846 1.00 89.75 501 LYS A C 1
ATOM 3853 O O . LYS A 1 501 ? 7.298 -22.210 20.645 1.00 89.75 501 LYS A O 1
ATOM 3858 N N . ALA A 1 502 ? 6.528 -22.334 22.751 1.00 87.62 502 ALA A N 1
ATOM 3859 C CA . ALA A 1 502 ? 5.114 -22.133 22.441 1.00 87.62 502 ALA A CA 1
ATOM 3860 C C . ALA A 1 502 ? 4.833 -20.731 21.874 1.00 87.62 502 ALA A C 1
ATOM 3862 O O . ALA A 1 502 ? 4.100 -20.601 20.895 1.00 87.62 502 ALA A O 1
ATOM 3863 N N . ARG A 1 503 ? 5.473 -19.690 22.419 1.00 88.31 503 ARG A N 1
ATOM 3864 C CA . ARG A 1 503 ? 5.342 -18.314 21.916 1.00 88.31 503 ARG A CA 1
ATOM 3865 C C . ARG A 1 503 ? 5.959 -18.135 20.536 1.00 88.31 503 ARG A C 1
ATOM 3867 O O . ARG A 1 503 ? 5.356 -17.482 19.693 1.00 88.31 503 ARG A O 1
ATOM 3874 N N . LEU A 1 504 ? 7.125 -18.730 20.283 1.00 89.56 504 LEU A N 1
ATOM 3875 C CA . LEU A 1 504 ? 7.741 -18.725 18.952 1.00 89.56 504 LEU A CA 1
ATOM 3876 C C . LEU A 1 504 ? 6.872 -19.473 17.936 1.00 89.56 504 LEU A C 1
ATOM 3878 O O . LEU A 1 504 ? 6.666 -18.985 16.826 1.00 89.56 504 LEU A O 1
ATOM 3882 N N . HIS A 1 505 ? 6.300 -20.612 18.336 1.00 91.50 505 HIS A N 1
ATOM 3883 C CA . HIS A 1 505 ? 5.341 -21.340 17.511 1.00 91.50 505 HIS A CA 1
ATOM 3884 C C . HIS A 1 505 ? 4.083 -20.506 17.222 1.00 91.50 505 HIS A C 1
ATOM 3886 O O . HIS A 1 505 ? 3.664 -20.424 16.071 1.00 91.50 505 HIS A O 1
ATOM 3892 N N . GLY A 1 506 ? 3.511 -19.842 18.231 1.00 91.94 506 GLY A N 1
ATOM 3893 C CA . GLY A 1 506 ? 2.354 -18.963 18.066 1.00 91.94 506 GLY A CA 1
ATOM 3894 C C . GLY A 1 506 ? 2.640 -17.770 17.152 1.00 91.94 506 GLY A C 1
ATOM 3895 O O . GLY A 1 506 ? 1.855 -17.488 16.251 1.00 91.94 506 GLY A O 1
ATOM 3896 N N . LEU A 1 507 ? 3.794 -17.119 17.317 1.00 92.62 507 LEU A N 1
ATOM 3897 C CA . LEU A 1 507 ? 4.260 -16.044 16.435 1.00 92.62 507 LEU A CA 1
ATOM 3898 C C . LEU A 1 507 ? 4.389 -16.503 14.986 1.00 92.62 507 LEU A C 1
ATOM 3900 O O . LEU A 1 507 ? 3.876 -15.833 14.091 1.00 92.62 507 LEU A O 1
ATOM 3904 N N . TRP A 1 508 ? 5.041 -17.647 14.760 1.00 92.75 508 TRP A N 1
ATOM 3905 C CA . TRP A 1 508 ? 5.170 -18.229 13.429 1.00 92.75 508 TRP A CA 1
ATOM 3906 C C . TRP A 1 508 ? 3.797 -18.559 12.845 1.00 92.75 508 TRP A C 1
ATOM 3908 O O . TRP A 1 508 ? 3.498 -18.109 11.741 1.00 92.75 508 TRP A O 1
ATOM 3918 N N . TYR A 1 509 ? 2.938 -19.252 13.607 1.00 94.31 509 TYR A N 1
ATOM 3919 C CA . TYR A 1 509 ? 1.575 -19.620 13.214 1.00 94.31 509 TYR A CA 1
ATOM 3920 C C . TYR A 1 509 ? 0.743 -18.404 12.789 1.00 94.31 509 TYR A C 1
ATOM 3922 O O . TYR A 1 509 ? 0.147 -18.420 11.709 1.00 94.31 509 TYR A O 1
ATOM 3930 N N . ALA A 1 510 ? 0.740 -17.349 13.607 1.00 92.88 510 ALA A N 1
ATOM 3931 C CA . ALA A 1 510 ? 0.030 -16.097 13.353 1.00 92.88 510 ALA A CA 1
ATOM 3932 C C . ALA A 1 510 ? 0.549 -15.355 12.112 1.00 92.88 510 ALA A C 1
ATOM 3934 O O . ALA A 1 510 ? -0.205 -14.627 11.467 1.00 92.88 510 ALA A O 1
ATOM 3935 N N . HIS A 1 511 ? 1.819 -15.553 11.752 1.00 94.38 511 HIS A N 1
ATOM 3936 C CA . HIS A 1 511 ? 2.436 -14.873 10.621 1.00 94.38 511 HIS A CA 1
ATOM 3937 C C . HIS A 1 511 ? 2.039 -15.490 9.269 1.00 94.38 511 HIS A C 1
ATOM 3939 O O . HIS A 1 511 ? 1.664 -14.760 8.357 1.00 94.38 511 HIS A O 1
ATOM 3945 N N . MET A 1 512 ? 2.058 -16.823 9.119 1.00 89.69 512 MET A N 1
ATOM 3946 C CA . MET A 1 512 ? 1.781 -17.475 7.819 1.00 89.69 512 MET A CA 1
ATOM 3947 C C . MET A 1 512 ? 0.950 -18.771 7.895 1.00 89.69 512 MET A C 1
ATOM 3949 O O . MET A 1 512 ? -0.064 -18.869 7.195 1.00 89.69 512 MET A O 1
ATOM 3953 N N . PRO A 1 513 ? 1.317 -19.786 8.706 1.00 93.81 513 PRO A N 1
ATOM 3954 C CA . PRO A 1 513 ? 0.707 -21.118 8.663 1.00 93.81 513 PRO A CA 1
ATOM 3955 C C . PRO A 1 513 ? -0.806 -21.155 8.893 1.00 93.81 513 PRO A C 1
ATOM 3957 O O . PRO A 1 513 ? -1.479 -22.040 8.358 1.00 93.81 513 PRO A O 1
ATOM 3960 N N . TRP A 1 514 ? -1.374 -20.192 9.622 1.00 94.06 514 TRP A N 1
ATOM 3961 C CA . TRP A 1 514 ? -2.816 -20.111 9.868 1.00 94.06 514 TRP A CA 1
ATOM 3962 C C . TRP A 1 514 ? -3.671 -20.119 8.583 1.00 94.06 514 TRP A C 1
ATOM 3964 O O . TRP A 1 514 ? -4.811 -20.590 8.576 1.00 94.06 514 TRP A O 1
ATOM 3974 N N . MET A 1 515 ? -3.121 -19.666 7.452 1.00 90.38 515 MET A N 1
ATOM 3975 C CA . MET A 1 515 ? -3.800 -19.654 6.151 1.00 90.38 515 MET A CA 1
ATOM 3976 C C . MET A 1 515 ? -4.073 -21.063 5.590 1.00 90.38 515 MET A C 1
ATOM 3978 O O . MET A 1 515 ? -4.970 -21.231 4.751 1.00 90.38 515 MET A O 1
ATOM 3982 N N . LEU A 1 516 ? -3.332 -22.068 6.076 1.00 93.19 516 LEU A N 1
ATOM 3983 C CA . LEU A 1 516 ? -3.446 -23.490 5.726 1.00 93.19 516 LEU A CA 1
ATOM 3984 C C . LEU A 1 516 ? -4.437 -24.258 6.622 1.00 93.19 516 LEU A C 1
ATOM 3986 O O . LEU A 1 516 ? -4.789 -25.403 6.297 1.00 93.19 516 LEU A O 1
ATOM 3990 N N . SER A 1 517 ? -4.889 -23.642 7.725 1.00 92.56 517 SER A N 1
ATOM 3991 C CA . SER A 1 517 ? -5.878 -24.200 8.661 1.00 92.56 517 SER A CA 1
ATOM 3992 C C . SER A 1 517 ? -7.163 -24.584 7.928 1.00 92.56 517 SER A C 1
ATOM 3994 O O . SER A 1 517 ? -7.573 -23.842 7.038 1.00 92.56 517 SER A O 1
ATOM 3996 N N . PRO A 1 518 ? -7.863 -25.681 8.275 1.00 91.06 518 PRO A N 1
ATOM 3997 C CA . PRO A 1 518 ? -9.125 -26.066 7.639 1.00 91.06 518 PRO A CA 1
ATOM 3998 C C . PRO A 1 518 ? -10.286 -25.102 7.904 1.00 91.06 518 PRO A C 1
ATOM 4000 O O . PRO A 1 518 ? -11.274 -25.118 7.169 1.00 91.06 518 PRO A O 1
ATOM 4003 N N . GLU A 1 519 ? -10.141 -24.180 8.848 1.00 91.50 519 GLU A N 1
ATOM 4004 C CA . GLU A 1 519 ? -11.203 -23.262 9.245 1.00 91.50 519 GLU A CA 1
ATOM 4005 C C . GLU A 1 519 ? -11.403 -22.075 8.303 1.00 91.50 519 GLU A C 1
ATOM 4007 O O . GLU A 1 519 ? -10.465 -21.485 7.756 1.00 91.50 519 GLU A O 1
ATOM 4012 N N . ALA A 1 520 ? -12.657 -21.682 8.147 1.00 89.62 520 ALA A N 1
ATOM 4013 C CA . ALA A 1 520 ? -13.086 -20.505 7.426 1.00 89.62 520 ALA A CA 1
ATOM 4014 C C . ALA A 1 520 ? -14.071 -19.680 8.251 1.00 89.62 520 ALA A C 1
ATOM 4016 O O . ALA A 1 520 ? -14.672 -20.152 9.211 1.00 89.62 520 ALA A O 1
ATOM 4017 N N . SER A 1 521 ? -14.205 -18.410 7.892 1.00 93.31 521 SER A N 1
ATOM 4018 C CA . SER A 1 521 ? -15.167 -17.509 8.519 1.00 93.31 521 SER A CA 1
ATOM 4019 C C . SER A 1 521 ? -16.503 -17.626 7.792 1.00 93.31 521 SER A C 1
ATOM 4021 O O . SER A 1 521 ? -16.535 -17.712 6.562 1.00 93.31 521 SER A O 1
ATOM 4023 N N . LYS A 1 522 ? -17.613 -17.602 8.528 1.00 91.19 522 LYS A N 1
ATOM 4024 C CA . LYS A 1 522 ? -18.952 -17.666 7.936 1.00 91.19 522 LYS A CA 1
ATOM 4025 C C . LYS A 1 522 ? -19.347 -16.316 7.332 1.00 91.19 522 LYS A C 1
ATOM 4027 O O . LYS A 1 522 ? -19.452 -15.314 8.041 1.00 91.19 522 LYS A O 1
ATOM 4032 N N . VAL A 1 523 ? -19.608 -16.291 6.023 1.00 89.44 523 VAL A N 1
ATOM 4033 C CA . VAL A 1 523 ? -19.957 -15.064 5.278 1.00 89.44 523 VAL A CA 1
ATOM 4034 C C . VAL A 1 523 ? -21.189 -14.370 5.862 1.00 89.44 523 VAL A C 1
ATOM 4036 O O . VAL A 1 523 ? -21.174 -13.158 6.050 1.00 89.44 523 VAL A O 1
ATOM 4039 N N . THR A 1 524 ? -22.240 -15.123 6.195 1.00 89.62 524 THR A N 1
ATOM 4040 C CA . THR A 1 524 ? -23.511 -14.555 6.680 1.00 89.62 524 THR A CA 1
ATOM 4041 C C . THR A 1 524 ? -23.399 -13.879 8.045 1.00 89.62 524 THR A C 1
ATOM 4043 O O . THR A 1 524 ? -24.203 -13.004 8.349 1.00 89.62 524 THR A O 1
ATOM 4046 N N . VAL A 1 525 ? -22.398 -14.249 8.851 1.00 90.38 525 VAL A N 1
ATOM 4047 C CA . VAL A 1 525 ? -22.163 -13.666 10.181 1.00 90.38 525 VAL A CA 1
ATOM 4048 C C . VAL A 1 525 ? -21.362 -12.376 10.075 1.00 90.38 525 VAL A C 1
ATOM 4050 O O . VAL A 1 525 ? -21.662 -11.393 10.744 1.00 90.38 525 VAL A O 1
ATOM 4053 N N . PHE A 1 526 ? -20.330 -12.379 9.239 1.00 93.62 526 PHE A N 1
ATOM 4054 C CA . PHE A 1 526 ? -19.316 -11.333 9.272 1.00 93.62 526 PHE A CA 1
ATOM 4055 C C . PHE A 1 526 ? -19.347 -10.399 8.063 1.00 93.62 526 PHE A C 1
ATOM 4057 O O . PHE A 1 526 ? -18.841 -9.291 8.171 1.00 93.62 526 PHE A O 1
ATOM 4064 N N . GLY A 1 527 ? -19.904 -10.796 6.919 1.00 93.00 527 GLY A N 1
ATOM 4065 C CA . GLY A 1 527 ? -19.913 -9.992 5.689 1.00 93.00 527 GLY A CA 1
ATOM 4066 C C . GLY A 1 527 ? -21.253 -9.936 4.955 1.00 93.00 527 GLY A C 1
ATOM 4067 O O . GLY A 1 527 ? -21.229 -9.927 3.723 1.00 93.00 527 GLY A O 1
ATOM 4068 N N . PRO A 1 528 ? -22.422 -9.915 5.632 1.00 92.50 528 PRO A N 1
ATOM 4069 C CA . PRO A 1 528 ? -23.705 -9.847 4.933 1.00 92.50 528 PRO A CA 1
ATOM 4070 C C . PRO A 1 528 ? -23.870 -8.550 4.125 1.00 92.50 528 PRO A C 1
ATOM 4072 O O . PRO A 1 528 ? -24.548 -8.553 3.107 1.00 92.50 528 PRO A O 1
ATOM 4075 N N . ASP A 1 529 ? -23.244 -7.453 4.552 1.00 91.12 529 ASP A N 1
ATOM 4076 C CA . ASP A 1 529 ? -23.164 -6.192 3.807 1.00 91.12 529 ASP A CA 1
ATOM 4077 C C . ASP A 1 529 ? -22.366 -6.344 2.509 1.00 91.12 529 ASP A C 1
ATOM 4079 O O . ASP A 1 529 ? -22.794 -5.900 1.451 1.00 91.12 529 ASP A O 1
ATOM 4083 N N . VAL A 1 530 ? -21.240 -7.048 2.583 1.00 92.44 530 VAL A N 1
ATOM 4084 C CA . VAL A 1 530 ? -20.371 -7.319 1.441 1.00 92.44 530 VAL A CA 1
ATOM 4085 C C . VAL A 1 530 ? -21.068 -8.189 0.396 1.00 92.44 530 VAL A C 1
ATOM 4087 O O . VAL A 1 530 ? -21.011 -7.899 -0.797 1.00 92.44 530 VAL A O 1
ATOM 4090 N N . LEU A 1 531 ? -21.754 -9.230 0.866 1.00 93.56 531 LEU A N 1
ATOM 4091 C CA . LEU A 1 531 ? -22.481 -10.189 0.040 1.00 93.56 531 LEU A CA 1
ATOM 4092 C C . LEU A 1 531 ? -23.649 -9.550 -0.735 1.00 93.56 531 LEU A C 1
ATOM 4094 O O . LEU A 1 531 ? -24.024 -10.056 -1.792 1.00 93.56 531 LEU A O 1
ATOM 4098 N N . ARG A 1 532 ? -24.260 -8.483 -0.203 1.00 93.81 532 ARG A N 1
ATOM 4099 C CA . ARG A 1 532 ? -25.594 -8.028 -0.630 1.00 93.81 532 ARG A CA 1
ATOM 4100 C C . ARG A 1 532 ? -25.668 -7.165 -1.875 1.00 93.81 532 ARG A C 1
ATOM 4102 O O . ARG A 1 532 ? -26.747 -7.131 -2.457 1.00 93.81 532 ARG A O 1
ATOM 4109 N N . SER A 1 533 ? -24.608 -6.507 -2.319 1.00 94.81 533 SER A N 1
ATOM 4110 C CA . SER A 1 533 ? -24.704 -5.725 -3.554 1.00 94.81 533 SER A CA 1
ATOM 4111 C C . SER A 1 533 ? -23.600 -6.044 -4.544 1.00 94.81 533 SER A C 1
ATOM 4113 O O . SER A 1 533 ? -22.566 -6.639 -4.237 1.00 94.81 533 SER A O 1
ATOM 4115 N N . ARG A 1 534 ? -23.903 -5.759 -5.802 1.00 95.12 534 ARG A N 1
ATOM 4116 C CA . ARG A 1 534 ? -23.418 -6.533 -6.940 1.00 95.12 534 ARG A CA 1
ATOM 4117 C C . ARG A 1 534 ? -22.239 -5.886 -7.631 1.00 95.12 534 ARG A C 1
ATOM 4119 O O . ARG A 1 534 ? -21.249 -6.575 -7.837 1.00 95.12 534 ARG A O 1
ATOM 4126 N N . ARG A 1 535 ? -22.315 -4.585 -7.958 1.00 95.12 535 ARG A N 1
ATOM 4127 C CA . ARG A 1 535 ? -21.153 -3.782 -8.404 1.00 95.12 535 ARG A CA 1
ATOM 4128 C C . ARG A 1 535 ? -20.022 -3.859 -7.371 1.00 95.12 535 ARG A C 1
ATOM 4130 O O . ARG A 1 535 ? -18.858 -3.781 -7.734 1.00 95.12 535 ARG A O 1
ATOM 4137 N N . LEU A 1 536 ? -20.377 -4.196 -6.130 1.00 95.31 536 LEU A N 1
ATOM 4138 C CA . LEU A 1 536 ? -19.496 -4.723 -5.096 1.00 95.31 536 LEU A CA 1
ATOM 4139 C C . LEU A 1 536 ? -18.995 -6.154 -5.454 1.00 95.31 536 LEU A C 1
ATOM 4141 O O . LEU A 1 536 ? -17.850 -6.301 -5.872 1.00 95.31 536 LEU A O 1
ATOM 4145 N N . MET A 1 537 ? -19.815 -7.215 -5.327 1.00 96.25 537 MET A N 1
ATOM 4146 C CA . MET A 1 537 ? -19.503 -8.640 -5.636 1.00 96.25 537 MET A CA 1
ATOM 4147 C C . MET A 1 537 ? -18.940 -8.932 -7.055 1.00 96.25 537 MET A C 1
ATOM 4149 O O . MET A 1 537 ? -18.616 -10.072 -7.401 1.00 96.25 537 MET A O 1
ATOM 4153 N N . TYR A 1 538 ? -18.809 -7.916 -7.890 1.00 97.19 538 TYR A N 1
ATOM 4154 C CA . TYR A 1 538 ? -18.086 -7.922 -9.147 1.00 97.19 538 TYR A CA 1
ATOM 4155 C C . TYR A 1 538 ? -16.574 -8.041 -8.928 1.00 97.19 538 TYR A C 1
ATOM 4157 O O . TYR A 1 538 ? -15.992 -9.049 -9.328 1.00 97.19 538 TYR A O 1
ATOM 4165 N N . PHE A 1 539 ? -15.958 -7.107 -8.193 1.00 96.62 539 PHE A N 1
ATOM 4166 C CA . PHE A 1 539 ? -14.514 -7.148 -7.888 1.00 96.62 539 PHE A CA 1
ATOM 4167 C C . PHE A 1 539 ? -14.140 -8.398 -7.113 1.00 96.62 539 PHE A C 1
ATOM 4169 O O . PHE A 1 539 ? -13.053 -8.963 -7.208 1.00 96.62 539 PHE A O 1
ATOM 4176 N N . ASN A 1 540 ? -15.143 -8.887 -6.404 1.00 95.88 540 ASN A N 1
ATOM 4177 C CA . ASN A 1 540 ? -15.109 -10.112 -5.676 1.00 95.88 540 ASN A CA 1
ATOM 4178 C C . ASN A 1 540 ? -14.894 -11.361 -6.525 1.00 95.88 540 ASN A C 1
ATOM 4180 O O . ASN A 1 540 ? -14.310 -12.320 -6.045 1.00 95.88 540 ASN A O 1
ATOM 4184 N N . ARG A 1 541 ? -15.398 -11.370 -7.752 1.00 95.81 541 ARG A N 1
ATOM 4185 C CA . ARG A 1 541 ? -15.304 -12.499 -8.682 1.00 95.81 541 ARG A CA 1
ATOM 4186 C C . ARG A 1 541 ? -14.215 -12.276 -9.713 1.00 95.81 541 ARG A C 1
ATOM 4188 O O . ARG A 1 541 ? -13.572 -13.233 -10.133 1.00 95.81 541 ARG A O 1
ATOM 4195 N N . THR A 1 542 ? -13.975 -11.019 -10.078 1.00 97.06 542 THR A N 1
ATOM 4196 C CA . THR A 1 542 ? -12.841 -10.648 -10.920 1.00 97.06 542 THR A CA 1
ATOM 4197 C C . THR A 1 542 ? -11.535 -10.712 -10.150 1.00 97.06 542 THR A C 1
ATOM 4199 O O . THR A 1 542 ? -10.499 -10.724 -10.791 1.00 97.06 542 THR A O 1
ATOM 4202 N N . TYR A 1 543 ? -11.565 -10.833 -8.818 1.00 96.62 543 TYR A N 1
ATOM 4203 C CA . TYR A 1 543 ? -10.658 -11.614 -7.964 1.00 96.62 543 TYR A CA 1
ATOM 4204 C C . TYR A 1 543 ? -9.262 -11.874 -8.558 1.00 96.62 543 TYR A C 1
ATOM 4206 O O . TYR A 1 543 ? -8.377 -11.085 -8.226 1.00 96.62 543 TYR A O 1
ATOM 4214 N N . PRO A 1 544 ? -9.028 -12.845 -9.463 1.00 95.00 544 PRO A N 1
ATOM 4215 C CA . PRO A 1 544 ? -7.704 -13.185 -9.992 1.00 95.00 544 PRO A CA 1
ATOM 4216 C C . PRO A 1 544 ? -7.305 -12.402 -11.241 1.00 95.00 544 PRO A C 1
ATOM 4218 O O . PRO A 1 544 ? -6.175 -12.521 -11.686 1.00 95.00 544 PRO A O 1
ATOM 4221 N N . GLN A 1 545 ? -8.233 -11.699 -11.882 1.00 97.88 545 GLN A N 1
ATOM 4222 C CA . GLN A 1 545 ? -8.058 -11.231 -13.248 1.00 97.88 545 GLN A CA 1
ATOM 4223 C C . GLN A 1 545 ? -6.949 -10.240 -13.349 1.00 97.88 545 GLN A C 1
ATOM 4225 O O . GLN A 1 545 ? -6.021 -10.415 -14.129 1.00 97.88 545 GLN A O 1
ATOM 4230 N N . TRP A 1 546 ? -7.042 -9.173 -12.591 1.00 97.81 546 TRP A N 1
ATOM 4231 C CA . TRP A 1 546 ? -6.190 -8.063 -12.901 1.00 97.81 546 TRP A CA 1
ATOM 4232 C C . TRP A 1 546 ? -4.910 -8.207 -12.066 1.00 97.81 546 TRP A C 1
ATOM 4234 O O . TRP A 1 546 ? -4.496 -7.345 -11.316 1.00 97.81 546 TRP A O 1
ATOM 4244 N N . VAL A 1 547 ? -4.290 -9.360 -12.325 1.00 96.62 547 VAL A N 1
ATOM 4245 C CA . VAL A 1 547 ? -3.035 -10.007 -11.936 1.00 96.62 547 VAL A CA 1
ATOM 4246 C C . VAL A 1 547 ? -2.254 -10.299 -13.217 1.00 96.62 547 VAL A C 1
ATOM 4248 O O . VAL A 1 547 ? -1.082 -9.957 -13.282 1.00 96.62 547 VAL A O 1
ATOM 4251 N N . LEU A 1 548 ? -2.960 -10.627 -14.313 1.00 97.44 548 LEU A N 1
ATOM 4252 C CA . LEU A 1 548 ? -2.639 -10.162 -15.678 1.00 97.44 548 LEU A CA 1
ATOM 4253 C C . LEU A 1 548 ? -2.821 -8.624 -15.794 1.00 97.44 548 LEU A C 1
ATOM 4255 O O . LEU A 1 548 ? -3.411 -8.095 -16.734 1.00 97.44 548 LEU A O 1
ATOM 4259 N N . LEU A 1 549 ? -2.392 -7.938 -14.732 1.00 97.38 549 LEU A N 1
ATOM 4260 C CA . LEU A 1 549 ? -2.375 -6.515 -14.432 1.00 97.38 549 LEU A CA 1
ATOM 4261 C C . LEU A 1 549 ? -1.557 -6.357 -13.132 1.00 97.38 549 LEU A C 1
ATOM 4263 O O . LEU A 1 549 ? -0.565 -5.662 -13.135 1.00 97.38 549 LEU A O 1
ATOM 4267 N N . GLY A 1 550 ? -1.868 -7.025 -12.015 1.00 96.06 550 GLY A N 1
ATOM 4268 C CA . GLY A 1 550 ? -1.175 -6.784 -10.745 1.00 96.06 550 GLY A CA 1
ATOM 4269 C C . GLY A 1 550 ? 0.228 -7.358 -10.651 1.00 96.06 550 GLY A C 1
ATOM 4270 O O . GLY A 1 550 ? 1.023 -6.945 -9.819 1.00 96.06 550 GLY A O 1
ATOM 4271 N N . LEU A 1 551 ? 0.514 -8.290 -11.547 1.00 97.06 551 LEU A N 1
ATOM 4272 C CA . LEU A 1 551 ? 1.836 -8.772 -11.903 1.00 97.06 551 LEU A CA 1
ATOM 4273 C C . LEU A 1 551 ? 2.218 -8.336 -13.328 1.00 97.06 551 LEU A C 1
ATOM 4275 O O . LEU A 1 551 ? 3.215 -8.813 -13.828 1.00 97.06 551 LEU A O 1
ATOM 4279 N N . ALA A 1 552 ? 1.406 -7.536 -14.032 1.00 97.31 552 ALA A N 1
ATOM 4280 C CA . ALA A 1 552 ? 1.608 -7.259 -15.461 1.00 97.31 552 ALA A CA 1
ATOM 4281 C C . ALA A 1 552 ? 1.670 -5.772 -15.826 1.00 97.31 552 ALA A C 1
ATOM 4283 O O . ALA A 1 552 ? 2.238 -5.413 -16.831 1.00 97.31 552 ALA A O 1
ATOM 4284 N N . LEU A 1 553 ? 1.155 -4.862 -15.018 1.00 96.38 553 LEU A N 1
ATOM 4285 C CA . LEU A 1 553 ? 1.591 -3.470 -14.972 1.00 96.38 553 LEU A CA 1
ATOM 4286 C C . LEU A 1 553 ? 2.981 -3.455 -14.305 1.00 96.38 553 LEU A C 1
ATOM 4288 O O . LEU A 1 553 ? 3.897 -2.944 -14.950 1.00 96.38 553 LEU A O 1
ATOM 4292 N N . PRO A 1 554 ? 3.202 -4.242 -13.223 1.00 97.06 554 PRO A N 1
ATOM 4293 C CA . PRO A 1 554 ? 4.469 -4.915 -12.923 1.00 97.06 554 PRO A CA 1
ATOM 4294 C C . PRO A 1 554 ? 4.924 -5.934 -13.976 1.00 97.06 554 PRO A C 1
ATOM 4296 O O . PRO A 1 554 ? 5.298 -7.046 -13.658 1.00 97.06 554 PRO A O 1
ATOM 4299 N N . ALA A 1 555 ? 4.883 -5.558 -15.247 1.00 95.94 555 ALA A N 1
ATOM 4300 C CA . ALA A 1 555 ? 5.583 -6.198 -16.367 1.00 95.94 555 ALA A CA 1
ATOM 4301 C C . ALA A 1 555 ? 5.690 -5.201 -17.537 1.00 95.94 555 ALA A C 1
ATOM 4303 O O . ALA A 1 555 ? 6.710 -5.071 -18.197 1.00 95.94 555 ALA A O 1
ATOM 4304 N N . LEU A 1 556 ? 4.634 -4.424 -17.766 1.00 97.06 556 LEU A N 1
ATOM 4305 C CA . LEU A 1 556 ? 4.420 -3.764 -19.043 1.00 97.06 556 LEU A CA 1
ATOM 4306 C C . LEU A 1 556 ? 5.032 -2.367 -19.198 1.00 97.06 556 LEU A C 1
ATOM 4308 O O . LEU A 1 556 ? 5.442 -2.068 -20.317 1.00 97.06 556 LEU A O 1
ATOM 4312 N N . ILE A 1 557 ? 5.106 -1.484 -18.190 1.00 94.88 557 ILE A N 1
ATOM 4313 C CA . ILE A 1 557 ? 5.523 -0.089 -18.497 1.00 94.88 557 ILE A CA 1
ATOM 4314 C C . ILE A 1 557 ? 7.002 0.166 -18.424 1.00 94.88 557 ILE A C 1
ATOM 4316 O O . ILE A 1 557 ? 7.461 1.023 -19.144 1.00 94.88 557 ILE A O 1
ATOM 4320 N N . ASP A 1 558 ? 7.755 -0.540 -17.610 1.00 92.75 558 ASP A N 1
ATOM 4321 C CA . ASP A 1 558 ? 9.210 -0.463 -17.668 1.00 92.75 558 ASP A CA 1
ATOM 4322 C C . ASP A 1 558 ? 9.816 -1.417 -18.723 1.00 92.75 558 ASP A C 1
ATOM 4324 O O . ASP A 1 558 ? 10.831 -1.081 -19.315 1.00 92.75 558 ASP A O 1
ATOM 4328 N N . TYR A 1 559 ? 9.068 -2.420 -19.226 1.00 94.81 559 TYR A N 1
ATOM 4329 C CA . TYR A 1 559 ? 9.243 -2.849 -20.616 1.00 94.81 559 TYR A CA 1
ATOM 4330 C C . TYR A 1 559 ? 9.000 -1.659 -21.550 1.00 94.81 559 TYR A C 1
ATOM 4332 O O . TYR A 1 559 ? 9.768 -1.436 -22.474 1.00 94.81 559 TYR A O 1
ATOM 4340 N N . ALA A 1 560 ? 7.982 -0.833 -21.301 1.00 93.56 560 ALA A N 1
ATOM 4341 C CA . ALA A 1 560 ? 7.763 0.388 -22.079 1.00 93.56 560 ALA A CA 1
ATOM 4342 C C . ALA A 1 560 ? 8.719 1.572 -21.761 1.00 93.56 560 ALA A C 1
ATOM 4344 O O . ALA A 1 560 ? 8.695 2.539 -22.525 1.00 93.56 560 ALA A O 1
ATOM 4345 N N . VAL A 1 561 ? 9.565 1.525 -20.721 1.00 90.88 561 VAL A N 1
ATOM 4346 C CA . VAL A 1 561 ? 10.502 2.605 -20.339 1.00 90.88 561 VAL A CA 1
ATOM 4347 C C . VAL A 1 561 ? 11.940 2.193 -20.640 1.00 90.88 561 VAL A C 1
ATOM 4349 O O . VAL A 1 561 ? 12.621 2.926 -21.347 1.00 90.88 561 VAL A O 1
ATOM 4352 N N . VAL A 1 562 ? 12.371 0.995 -20.248 1.00 91.44 562 VAL A N 1
ATOM 4353 C CA . VAL A 1 562 ? 13.703 0.435 -20.564 1.00 91.44 562 VAL A CA 1
ATOM 4354 C C . VAL A 1 562 ? 13.762 -0.174 -21.960 1.00 91.44 562 VAL A C 1
ATOM 4356 O O . VAL A 1 562 ? 14.828 -0.215 -22.568 1.00 91.44 562 VAL A O 1
ATOM 4359 N N . ARG A 1 563 ? 12.627 -0.655 -22.490 1.00 92.19 563 ARG A N 1
ATOM 4360 C CA . ARG A 1 563 ? 12.510 -1.226 -23.849 1.00 92.19 563 ARG A CA 1
ATOM 4361 C C . ARG A 1 563 ? 13.333 -2.495 -24.092 1.00 92.19 563 ARG A C 1
ATOM 4363 O O . ARG A 1 563 ? 13.609 -2.826 -25.241 1.00 92.19 563 ARG A O 1
ATOM 4370 N N . THR A 1 564 ? 13.644 -3.265 -23.046 1.00 91.81 564 THR A N 1
ATOM 4371 C CA . THR A 1 564 ? 14.303 -4.580 -23.170 1.00 91.81 564 THR A CA 1
ATOM 4372 C C . THR A 1 564 ? 13.404 -5.718 -22.676 1.00 91.81 564 THR A C 1
ATOM 4374 O O . THR A 1 564 ? 12.650 -5.532 -21.724 1.00 91.81 564 THR A O 1
ATOM 4377 N N . PRO A 1 565 ? 13.475 -6.938 -23.242 1.00 88.00 565 PRO A N 1
ATOM 4378 C CA . PRO A 1 565 ? 12.746 -8.096 -22.703 1.00 88.00 565 PRO A CA 1
ATOM 4379 C C . PRO A 1 565 ? 13.080 -8.388 -21.230 1.00 88.00 565 PRO A C 1
ATOM 4381 O O . PRO A 1 565 ? 12.214 -8.809 -20.465 1.00 88.00 565 PRO A O 1
ATOM 4384 N N . MET A 1 566 ? 14.318 -8.094 -20.816 1.00 90.88 566 MET A N 1
ATOM 4385 C CA . MET A 1 566 ? 14.771 -8.225 -19.429 1.00 90.88 566 MET A CA 1
ATOM 4386 C C . MET A 1 566 ? 14.044 -7.271 -18.472 1.00 90.88 566 MET A C 1
ATOM 4388 O O . MET A 1 566 ? 13.892 -7.570 -17.287 1.00 90.88 566 MET A O 1
ATOM 4392 N N . ALA A 1 567 ? 13.540 -6.149 -18.984 1.00 92.00 567 ALA A N 1
ATOM 4393 C CA . ALA A 1 567 ? 12.710 -5.228 -18.228 1.00 92.00 567 ALA A CA 1
ATOM 4394 C C . ALA A 1 567 ? 11.336 -5.816 -17.882 1.00 92.00 567 ALA A C 1
ATOM 4396 O O . ALA A 1 567 ? 10.905 -5.741 -16.733 1.00 92.00 567 ALA A O 1
ATOM 4397 N N . LEU A 1 568 ? 10.703 -6.531 -18.824 1.00 93.06 568 LEU A N 1
ATOM 4398 C CA . LEU A 1 568 ? 9.445 -7.252 -18.576 1.00 93.06 568 LEU A CA 1
ATOM 4399 C C . LEU A 1 568 ? 9.586 -8.234 -17.398 1.00 93.06 568 LEU A C 1
ATOM 4401 O O . LEU A 1 568 ? 8.718 -8.298 -16.525 1.00 93.06 568 LEU A O 1
ATOM 4405 N N . LEU A 1 569 ? 10.699 -8.979 -17.357 1.00 94.12 569 LEU A N 1
ATOM 4406 C CA . LEU A 1 569 ? 11.002 -9.896 -16.258 1.00 94.12 569 LEU A CA 1
ATOM 4407 C C . LEU A 1 569 ? 11.305 -9.149 -14.963 1.00 94.12 569 LEU A C 1
ATOM 4409 O O . LEU A 1 569 ? 10.819 -9.556 -13.909 1.00 94.12 569 LEU A O 1
ATOM 4413 N N . GLY A 1 570 ? 12.086 -8.071 -15.045 1.00 95.62 570 GLY A N 1
ATOM 4414 C CA . GLY A 1 570 ? 12.625 -7.374 -13.887 1.00 95.62 570 GLY A CA 1
ATOM 4415 C C . GLY A 1 570 ? 11.597 -7.024 -12.830 1.00 95.62 570 GLY A C 1
ATOM 4416 O O . GLY A 1 570 ? 11.904 -7.057 -11.662 1.00 95.62 570 GLY A O 1
ATOM 4417 N N . GLY A 1 571 ? 10.338 -6.845 -13.177 1.00 94.25 571 GLY A N 1
ATOM 4418 C CA . GLY A 1 571 ? 9.324 -6.445 -12.213 1.00 94.25 571 GLY A CA 1
ATOM 4419 C C . GLY A 1 571 ? 8.046 -7.175 -12.276 1.00 94.25 571 GLY A C 1
ATOM 4420 O O . GLY A 1 571 ? 7.204 -6.946 -11.424 1.00 94.25 571 GLY A O 1
ATOM 4421 N N . LEU A 1 572 ? 7.936 -8.118 -13.197 1.00 97.12 572 LEU A N 1
ATOM 4422 C CA . LEU A 1 572 ? 7.274 -9.304 -12.732 1.00 97.12 572 LEU A CA 1
ATOM 4423 C C . LEU A 1 572 ? 7.984 -9.779 -11.446 1.00 97.12 572 LEU A C 1
ATOM 4425 O O . LEU A 1 572 ? 7.317 -10.132 -10.476 1.00 97.12 572 LEU A O 1
ATOM 4429 N N . VAL A 1 573 ? 9.322 -9.692 -11.409 1.00 97.75 573 VAL A N 1
ATOM 4430 C CA . VAL A 1 573 ? 10.171 -10.018 -10.259 1.00 97.75 573 VAL A CA 1
ATOM 4431 C C . VAL A 1 573 ? 10.095 -8.970 -9.149 1.00 97.75 573 VAL A C 1
ATOM 4433 O O . VAL A 1 573 ? 9.453 -9.242 -8.142 1.00 97.75 573 VAL A O 1
ATOM 4436 N N . PHE A 1 574 ? 10.713 -7.802 -9.294 1.00 98.06 574 PHE A N 1
ATOM 4437 C CA . PHE A 1 574 ? 10.786 -6.766 -8.267 1.00 98.06 574 PHE A CA 1
ATOM 4438 C C . PHE A 1 574 ? 9.386 -6.249 -7.888 1.00 98.06 574 PHE A C 1
ATOM 4440 O O . PHE A 1 574 ? 8.895 -6.525 -6.787 1.00 98.06 574 PHE A O 1
ATOM 4447 N N . GLY A 1 575 ? 8.686 -5.600 -8.818 1.00 93.62 575 GLY A N 1
ATOM 4448 C CA . GLY A 1 575 ? 7.400 -4.959 -8.525 1.00 93.62 575 GLY A CA 1
ATOM 4449 C C . GLY A 1 575 ? 6.196 -5.897 -8.415 1.00 93.62 575 GLY A C 1
ATOM 4450 O O . GLY A 1 575 ? 5.151 -5.555 -7.854 1.00 93.62 575 GLY A O 1
ATOM 4451 N N . GLY A 1 576 ? 6.309 -7.109 -8.929 1.00 96.62 576 GLY A N 1
ATOM 4452 C CA . GLY A 1 576 ? 5.277 -8.127 -8.929 1.00 96.62 576 GLY A CA 1
ATOM 4453 C C . GLY A 1 576 ? 5.441 -8.993 -7.697 1.00 96.62 576 GLY A C 1
ATOM 4454 O O . GLY A 1 576 ? 4.869 -8.728 -6.642 1.00 96.62 576 GLY A O 1
ATOM 4455 N N . LEU A 1 577 ? 6.225 -10.049 -7.847 1.00 97.56 577 LEU A N 1
ATOM 4456 C CA . LEU A 1 577 ? 6.353 -11.125 -6.879 1.00 97.56 577 LEU A CA 1
ATOM 4457 C C . LEU A 1 577 ? 7.140 -10.706 -5.628 1.00 97.56 577 LEU A C 1
ATOM 4459 O O . LEU A 1 577 ? 6.632 -10.885 -4.521 1.00 97.56 577 LEU A O 1
ATOM 4463 N N . ALA A 1 578 ? 8.308 -10.081 -5.778 1.00 97.81 578 ALA A N 1
ATOM 4464 C CA . ALA A 1 578 ? 9.149 -9.687 -4.652 1.00 97.81 578 ALA A CA 1
ATOM 4465 C C . ALA A 1 578 ? 8.471 -8.638 -3.767 1.00 97.81 578 ALA A C 1
ATOM 4467 O O . ALA A 1 578 ? 8.455 -8.768 -2.544 1.00 97.81 578 ALA A O 1
ATOM 4468 N N . ARG A 1 579 ? 7.825 -7.641 -4.375 1.00 97.81 579 ARG A N 1
ATOM 4469 C CA . ARG A 1 579 ? 6.929 -6.714 -3.681 1.00 97.81 579 ARG A CA 1
ATOM 4470 C C . ARG A 1 579 ? 5.842 -7.429 -2.903 1.00 97.81 579 ARG A C 1
ATOM 4472 O O . ARG A 1 579 ? 5.651 -7.115 -1.731 1.00 97.81 579 ARG A O 1
ATOM 4479 N N . ILE A 1 580 ? 5.089 -8.340 -3.540 1.00 97.44 580 ILE A N 1
ATOM 4480 C CA . ILE A 1 580 ? 3.930 -8.981 -2.883 1.00 97.44 580 ILE A CA 1
ATOM 4481 C C . ILE A 1 580 ? 4.403 -9.661 -1.620 1.00 97.44 580 ILE A C 1
ATOM 4483 O O . ILE A 1 580 ? 3.724 -9.577 -0.600 1.00 97.44 580 ILE A O 1
ATOM 4487 N N . PHE A 1 581 ? 5.577 -10.280 -1.686 1.00 97.62 581 PHE A N 1
ATOM 4488 C CA . PHE A 1 581 ? 6.216 -10.873 -0.536 1.00 97.62 581 PHE A CA 1
ATOM 4489 C C . PHE A 1 581 ? 6.498 -9.832 0.547 1.00 97.62 581 PHE A C 1
ATOM 4491 O O . PHE A 1 581 ? 5.910 -9.948 1.617 1.00 97.62 581 PHE A O 1
ATOM 4498 N N . VAL A 1 582 ? 7.322 -8.807 0.289 1.00 96.75 582 VAL A N 1
ATOM 4499 C CA . VAL A 1 582 ? 7.745 -7.849 1.333 1.00 96.75 582 VAL A CA 1
ATOM 4500 C C . VAL A 1 582 ? 6.542 -7.128 1.959 1.00 96.75 582 VAL A C 1
ATOM 4502 O O . VAL A 1 582 ? 6.434 -7.036 3.183 1.00 96.75 582 VAL A O 1
ATOM 4505 N N . ALA A 1 583 ? 5.578 -6.718 1.135 1.00 95.81 583 ALA A N 1
ATOM 4506 C CA . ALA A 1 583 ? 4.336 -6.097 1.581 1.00 95.81 583 ALA A CA 1
ATOM 4507 C C . ALA A 1 583 ? 3.494 -7.019 2.458 1.00 95.81 583 ALA A C 1
ATOM 4509 O O . ALA A 1 583 ? 2.941 -6.591 3.469 1.00 95.81 583 ALA A O 1
ATOM 4510 N N . ASN A 1 584 ? 3.387 -8.293 2.074 1.00 95.06 584 ASN A N 1
ATOM 4511 C CA . ASN A 1 584 ? 2.649 -9.275 2.849 1.00 95.06 584 ASN A CA 1
ATOM 4512 C C . ASN A 1 584 ? 3.377 -9.607 4.155 1.00 95.06 584 ASN A C 1
ATOM 4514 O O . ASN A 1 584 ? 2.704 -9.689 5.173 1.00 95.06 584 ASN A O 1
ATOM 4518 N N . GLN A 1 585 ? 4.714 -9.688 4.181 1.00 96.25 585 GLN A N 1
ATOM 4519 C CA . GLN A 1 585 ? 5.472 -9.845 5.433 1.00 96.25 585 GLN A CA 1
ATOM 4520 C C . GLN A 1 585 ? 5.166 -8.692 6.401 1.00 96.25 585 GLN A C 1
ATOM 4522 O O . GLN A 1 585 ? 4.793 -8.931 7.551 1.00 96.25 585 GLN A O 1
ATOM 4527 N N . ALA A 1 586 ? 5.208 -7.443 5.921 1.00 95.56 586 ALA A N 1
ATOM 4528 C CA . ALA A 1 586 ? 4.810 -6.282 6.715 1.00 95.56 586 ALA A CA 1
ATOM 4529 C C . ALA A 1 586 ? 3.337 -6.384 7.170 1.00 95.56 586 ALA A C 1
ATOM 4531 O O . ALA A 1 586 ? 3.045 -6.237 8.358 1.00 95.56 586 ALA A O 1
ATOM 4532 N N . ALA A 1 587 ? 2.424 -6.747 6.256 1.00 92.69 587 ALA A N 1
ATOM 4533 C CA . ALA A 1 587 ? 0.993 -6.969 6.507 1.00 92.69 587 ALA A CA 1
ATOM 4534 C C . ALA A 1 587 ? 0.678 -8.137 7.461 1.00 92.69 587 ALA A C 1
ATOM 4536 O O . ALA A 1 587 ? -0.440 -8.224 7.969 1.00 92.69 587 ALA A O 1
ATOM 4537 N N . TRP A 1 588 ? 1.631 -9.033 7.708 1.00 95.00 588 TRP A N 1
ATOM 4538 C CA . TRP A 1 588 ? 1.480 -10.193 8.585 1.00 95.00 588 TRP A CA 1
ATOM 4539 C C . TRP A 1 588 ? 2.135 -9.988 9.945 1.00 95.00 588 TRP A C 1
ATOM 4541 O O . TRP A 1 588 ? 1.645 -10.534 10.935 1.00 95.00 588 TRP A O 1
ATOM 4551 N N . CYS A 1 589 ? 3.169 -9.142 10.040 1.00 96.75 589 CYS A N 1
ATOM 4552 C CA . CYS A 1 589 ? 3.684 -8.635 11.319 1.00 96.75 589 CYS A CA 1
ATOM 4553 C C . CYS A 1 589 ? 2.549 -8.060 12.176 1.00 96.75 589 CYS A C 1
ATOM 4555 O O . CYS A 1 589 ? 2.530 -8.255 13.388 1.00 96.75 589 CYS A O 1
ATOM 4557 N N . VAL A 1 590 ? 1.557 -7.461 11.511 1.00 96.25 590 VAL A N 1
ATOM 4558 C CA . VAL A 1 590 ? 0.280 -6.983 12.053 1.00 96.25 590 VAL A CA 1
ATOM 4559 C C . VAL A 1 590 ? -0.470 -7.995 12.924 1.00 96.25 590 VAL A C 1
ATOM 4561 O O . VAL A 1 590 ? -1.036 -7.624 13.950 1.00 96.25 590 VAL A O 1
ATOM 4564 N N . GLY A 1 591 ? -0.522 -9.260 12.513 1.00 88.81 591 GLY A N 1
ATOM 4565 C CA . GLY A 1 591 ? -1.151 -10.327 13.295 1.00 88.81 591 GLY A CA 1
ATOM 4566 C C . GLY A 1 591 ? -0.226 -10.948 14.319 1.00 88.81 591 GLY A C 1
ATOM 4567 O O . GLY A 1 591 ? -0.687 -11.389 15.363 1.00 88.81 591 GLY A O 1
ATOM 4568 N N . SER A 1 592 ? 1.071 -10.992 14.015 1.00 93.38 592 SER A N 1
ATOM 4569 C CA . SER A 1 592 ? 2.061 -11.690 14.829 1.00 93.38 592 SER A CA 1
ATOM 4570 C C . SER A 1 592 ? 2.759 -10.753 15.815 1.00 93.38 592 SER A C 1
ATOM 4572 O O . SER A 1 592 ? 2.400 -10.701 16.990 1.00 93.38 592 SER A O 1
ATOM 4574 N N . ILE A 1 593 ? 3.738 -9.977 15.346 1.00 94.94 593 ILE A N 1
ATOM 4575 C CA . ILE A 1 593 ? 4.579 -9.078 16.153 1.00 94.94 593 ILE A CA 1
ATOM 4576 C C . ILE A 1 593 ? 3.721 -8.148 17.005 1.00 94.94 593 ILE A C 1
ATOM 4578 O O . ILE A 1 593 ? 4.032 -7.877 18.163 1.00 94.94 593 ILE A O 1
ATOM 4582 N N . CYS A 1 594 ? 2.620 -7.675 16.446 1.00 96.06 594 CYS A N 1
ATOM 4583 C CA . CYS A 1 594 ? 1.833 -6.622 17.045 1.00 96.06 594 CYS A CA 1
ATOM 4584 C C . CYS A 1 594 ? 0.918 -7.068 18.182 1.00 96.06 594 CYS A C 1
ATOM 4586 O O . CYS A 1 594 ? 0.641 -6.259 19.061 1.00 96.06 594 CYS A O 1
ATOM 4588 N N . HIS A 1 595 ? 0.530 -8.342 18.186 1.00 93.25 595 HIS A N 1
ATOM 4589 C CA . HIS A 1 595 ? -0.207 -8.990 19.276 1.00 93.25 595 HIS A CA 1
ATOM 4590 C C . HIS A 1 595 ? 0.712 -9.632 20.316 1.00 93.25 595 HIS A C 1
ATOM 4592 O O . HIS A 1 595 ? 0.247 -10.225 21.287 1.00 93.25 595 HIS A O 1
ATOM 4598 N N . ALA A 1 596 ? 2.028 -9.564 20.111 1.00 89.19 596 ALA A N 1
ATOM 4599 C CA . ALA A 1 596 ? 2.999 -10.184 21.001 1.00 89.19 596 ALA A CA 1
ATOM 4600 C C . ALA A 1 596 ? 3.897 -9.159 21.688 1.00 89.19 596 ALA A C 1
ATOM 4602 O O . ALA A 1 596 ? 4.168 -9.274 22.887 1.00 89.19 596 ALA A O 1
ATOM 4603 N N . PHE A 1 597 ? 4.377 -8.166 20.941 1.00 88.44 597 PHE A N 1
ATOM 4604 C CA . PHE A 1 597 ? 5.436 -7.299 21.415 1.00 88.44 597 PHE A CA 1
ATOM 4605 C C . PHE A 1 597 ? 4.904 -5.931 21.781 1.00 88.44 597 PHE A C 1
ATOM 4607 O O . PHE A 1 597 ? 4.638 -5.068 20.955 1.00 88.44 597 PHE A O 1
ATOM 4614 N N . GLY A 1 598 ? 4.776 -5.776 23.099 1.00 90.94 598 GLY A N 1
ATOM 4615 C CA . GLY A 1 598 ? 4.770 -4.509 23.800 1.00 90.94 598 GLY A CA 1
ATOM 4616 C C . GLY A 1 598 ? 3.930 -4.511 25.065 1.00 90.94 598 GLY A C 1
ATOM 4617 O O . GLY A 1 598 ? 4.437 -4.747 26.162 1.00 90.94 598 GLY A O 1
ATOM 4618 N N . GLY A 1 599 ? 2.662 -4.173 24.889 1.00 89.12 599 GLY A N 1
ATOM 4619 C CA . GLY A 1 599 ? 1.846 -3.500 25.890 1.00 89.12 599 GLY A CA 1
ATOM 4620 C C . GLY A 1 599 ? 1.227 -2.247 25.266 1.00 89.12 599 GLY A C 1
ATOM 4621 O O . GLY A 1 599 ? 1.410 -1.977 24.073 1.00 89.12 599 GLY A O 1
ATOM 4622 N N . ARG A 1 600 ? 0.403 -1.537 26.039 1.00 93.50 600 ARG A N 1
ATOM 4623 C CA . ARG A 1 600 ? -0.681 -0.731 25.470 1.00 93.50 600 ARG A CA 1
ATOM 4624 C C . ARG A 1 600 ? -0.804 0.651 26.135 1.00 93.50 600 ARG A C 1
ATOM 4626 O O . ARG A 1 600 ? -0.858 0.698 27.360 1.00 93.50 600 ARG A O 1
ATOM 4633 N N . PRO A 1 601 ? -0.927 1.766 25.384 1.00 90.50 601 PRO A N 1
ATOM 4634 C CA . PRO A 1 601 ? -1.437 3.025 25.927 1.00 90.50 601 PRO A CA 1
ATOM 4635 C C . PRO A 1 601 ? -2.928 2.982 26.320 1.00 90.50 601 PRO A C 1
ATOM 4637 O O . PRO A 1 601 ? -3.363 3.861 27.061 1.00 90.50 601 PRO A O 1
ATOM 4640 N N . PHE A 1 602 ? -3.706 2.003 25.850 1.00 92.62 602 PHE A N 1
ATOM 4641 C CA . PHE A 1 602 ? -5.096 1.748 26.246 1.00 92.62 602 PHE A CA 1
ATOM 4642 C C . PHE A 1 602 ? -5.264 0.317 26.739 1.00 92.62 602 PHE A C 1
ATOM 4644 O O . PHE A 1 602 ? -4.744 -0.616 26.132 1.00 92.62 602 PHE A O 1
ATOM 4651 N N . ASP A 1 603 ? -6.054 0.121 27.787 1.00 91.94 603 ASP A N 1
ATOM 4652 C CA . ASP A 1 603 ? -6.378 -1.216 28.260 1.00 91.94 603 ASP A CA 1
ATOM 4653 C C . ASP A 1 603 ? -7.485 -1.840 27.398 1.00 91.94 603 ASP A C 1
ATOM 4655 O O . ASP A 1 603 ? -8.576 -1.286 27.244 1.00 91.94 603 ASP A O 1
ATOM 4659 N N . ASN A 1 604 ? -7.163 -2.967 26.766 1.00 90.75 604 ASN A N 1
ATOM 4660 C CA . ASN A 1 604 ? -8.026 -3.697 25.842 1.00 90.75 604 ASN A CA 1
ATOM 4661 C C . ASN A 1 604 ? -8.145 -5.145 26.307 1.00 90.75 604 ASN A C 1
ATOM 4663 O O . ASN A 1 604 ? -7.241 -5.659 26.951 1.00 90.75 604 ASN A O 1
ATOM 4667 N N . GLU A 1 605 ? -9.219 -5.837 25.937 1.00 88.25 605 GLU A N 1
ATOM 4668 C CA . GLU A 1 605 ? -9.410 -7.249 26.324 1.00 88.25 605 GLU A CA 1
ATOM 4669 C C . GLU A 1 605 ? -8.562 -8.231 25.478 1.00 88.25 605 GLU A C 1
ATOM 4671 O O . GLU A 1 605 ? -8.811 -9.431 25.508 1.00 88.25 605 GLU A O 1
ATOM 4676 N N . ASP A 1 606 ? -7.591 -7.732 24.701 1.00 91.75 606 ASP A N 1
ATOM 4677 C CA . ASP A 1 606 ? -6.648 -8.515 23.891 1.00 91.75 606 ASP A CA 1
ATOM 4678 C C . ASP A 1 606 ? -5.182 -8.108 24.171 1.00 91.75 606 ASP A C 1
ATOM 4680 O O . ASP A 1 606 ? -4.906 -7.241 25.011 1.00 91.75 606 ASP A O 1
ATOM 4684 N N . HIS A 1 607 ? -4.217 -8.724 23.484 1.00 92.62 607 HIS A N 1
ATOM 4685 C CA . HIS A 1 607 ? -2.780 -8.460 23.648 1.00 92.62 607 HIS A CA 1
ATOM 4686 C C . HIS A 1 607 ? -2.181 -7.562 22.553 1.00 92.62 607 HIS A C 1
ATOM 4688 O O . HIS A 1 607 ? -0.961 -7.497 22.393 1.00 92.62 607 HIS A O 1
ATOM 4694 N N . SER A 1 608 ? -3.017 -6.811 21.841 1.00 95.06 608 SER A N 1
ATOM 4695 C CA . SER A 1 608 ? -2.572 -5.836 20.845 1.00 95.06 608 SER A CA 1
ATOM 4696 C C . SER A 1 608 ? -1.670 -4.736 21.440 1.00 95.06 608 SER A C 1
ATOM 4698 O O . SER A 1 608 ? -1.935 -4.200 22.517 1.00 95.06 608 SER A O 1
ATOM 4700 N N . ALA A 1 609 ? -0.586 -4.366 20.756 1.00 93.56 609 ALA A N 1
ATOM 4701 C CA . ALA A 1 609 ? 0.366 -3.342 21.207 1.00 93.56 609 ALA A CA 1
ATOM 4702 C C . ALA A 1 609 ? 0.384 -2.067 20.330 1.00 93.56 609 ALA A C 1
ATOM 4704 O O . ALA A 1 609 ? -0.048 -2.098 19.182 1.00 93.56 609 ALA A O 1
ATOM 4705 N N . ASN A 1 610 ? 0.923 -0.942 20.848 1.00 96.94 610 ASN A N 1
ATOM 4706 C CA . ASN A 1 610 ? 1.174 0.337 20.118 1.00 96.94 610 ASN A CA 1
ATOM 4707 C C . ASN A 1 610 ? 2.657 0.498 19.705 1.00 96.94 610 ASN A C 1
ATOM 4709 O O . ASN A 1 610 ? 3.484 -0.218 20.256 1.00 96.94 610 ASN A O 1
ATOM 4713 N N . ASN A 1 611 ? 3.011 1.342 18.719 1.00 95.31 611 ASN A N 1
ATOM 4714 C CA . ASN A 1 611 ? 4.067 1.007 17.727 1.00 95.31 611 ASN A CA 1
ATOM 4715 C C . ASN A 1 611 ? 5.137 2.046 17.441 1.00 95.31 611 ASN A C 1
ATOM 4717 O O . ASN A 1 611 ? 4.952 3.214 17.767 1.00 95.31 611 ASN A O 1
ATOM 4721 N N . TRP A 1 612 ? 6.126 1.611 16.639 1.00 91.81 612 TRP A N 1
ATOM 4722 C CA . TRP A 1 612 ? 6.490 2.390 15.453 1.00 91.81 612 TRP A CA 1
ATOM 4723 C C . TRP A 1 612 ? 7.095 1.658 14.208 1.00 91.81 612 TRP A C 1
ATOM 4725 O O . TRP A 1 612 ? 6.720 2.081 13.117 1.00 91.81 612 TRP A O 1
ATOM 4735 N N . PRO A 1 613 ? 7.955 0.604 14.237 1.00 91.62 613 PRO A N 1
ATOM 4736 C CA . PRO A 1 613 ? 8.630 0.136 13.011 1.00 91.62 613 PRO A CA 1
ATOM 4737 C C . PRO A 1 613 ? 7.687 -0.563 12.040 1.00 91.62 613 PRO A C 1
ATOM 4739 O O . PRO A 1 613 ? 7.693 -0.281 10.846 1.00 91.62 613 PRO A O 1
ATOM 4742 N N . VAL A 1 614 ? 6.828 -1.450 12.553 1.00 94.25 614 VAL A N 1
ATOM 4743 C CA . VAL A 1 614 ? 5.830 -2.085 11.691 1.00 94.25 614 VAL A CA 1
ATOM 4744 C C . VAL A 1 614 ? 4.822 -1.027 11.254 1.00 94.25 614 VAL A C 1
ATOM 4746 O O . VAL A 1 614 ? 4.441 -1.030 10.100 1.00 94.25 614 VAL A O 1
ATOM 4749 N N . ALA A 1 615 ? 4.494 -0.048 12.112 1.00 95.06 615 ALA A N 1
ATOM 4750 C CA . ALA A 1 615 ? 3.623 1.061 11.733 1.00 95.06 615 ALA A CA 1
ATOM 4751 C C . ALA A 1 615 ? 4.206 1.860 10.577 1.00 95.06 615 ALA A C 1
ATOM 4753 O O . ALA A 1 615 ? 3.426 2.239 9.726 1.00 95.06 615 ALA A O 1
ATOM 4754 N N . LEU A 1 616 ? 5.526 2.078 10.512 1.00 94.06 616 LEU A N 1
ATOM 4755 C CA . LEU A 1 616 ? 6.199 2.717 9.379 1.00 94.06 616 LEU A CA 1
ATOM 4756 C C . LEU A 1 616 ? 6.087 1.883 8.098 1.00 94.06 616 LEU A C 1
ATOM 4758 O O . LEU A 1 616 ? 5.818 2.446 7.047 1.00 94.06 616 LEU A O 1
ATOM 4762 N N . LEU A 1 617 ? 6.271 0.562 8.200 1.00 93.88 617 LEU A N 1
ATOM 4763 C CA . LEU A 1 617 ? 6.186 -0.391 7.085 1.00 93.88 617 LEU A CA 1
ATOM 4764 C C . LEU A 1 617 ? 4.751 -0.725 6.664 1.00 93.88 617 LEU A C 1
ATOM 4766 O O . LEU A 1 617 ? 4.558 -1.484 5.723 1.00 93.88 617 LEU A O 1
ATOM 4770 N N . THR A 1 618 ? 3.730 -0.251 7.370 1.00 96.25 618 THR A N 1
ATOM 4771 C CA . THR A 1 618 ? 2.339 -0.581 7.049 1.00 96.25 618 THR A CA 1
ATOM 4772 C C . THR A 1 618 ? 1.463 0.671 6.906 1.00 96.25 618 THR A C 1
ATOM 4774 O O . THR A 1 618 ? 0.285 0.637 7.237 1.00 96.25 618 THR A O 1
ATOM 4777 N N . PHE A 1 619 ? 2.021 1.794 6.432 1.00 97.62 619 PHE A N 1
ATOM 4778 C CA . PHE A 1 619 ? 1.890 3.081 7.137 1.00 97.62 619 PHE A CA 1
ATOM 4779 C C . PHE A 1 619 ? 0.598 3.322 7.916 1.00 97.62 619 PHE A C 1
ATOM 4781 O O . PHE A 1 619 ? -0.457 3.706 7.395 1.00 97.62 619 PHE A O 1
ATOM 4788 N N . GLY A 1 620 ? 0.708 3.145 9.228 1.00 95.94 620 GLY A N 1
ATOM 4789 C CA . GLY A 1 620 ? -0.302 3.599 10.168 1.00 95.94 620 GLY A CA 1
ATOM 4790 C C . GLY A 1 620 ? -1.482 2.708 10.414 1.00 95.94 620 GLY A C 1
ATOM 4791 O O . GLY A 1 620 ? -2.030 2.737 11.516 1.00 95.94 620 GLY A O 1
ATOM 4792 N N . GLU A 1 621 ? -1.783 1.797 9.484 1.00 96.94 621 GLU A N 1
ATOM 4793 C CA . GLU A 1 621 ? -1.904 0.429 9.970 1.00 96.94 621 GLU A CA 1
ATOM 4794 C C . GLU A 1 621 ? -0.664 0.261 10.849 1.00 96.94 621 GLU A C 1
ATOM 4796 O O . GLU A 1 621 ? 0.473 0.401 10.426 1.00 96.94 621 GLU A O 1
ATOM 4801 N N . GLY A 1 622 ? -0.913 0.307 12.136 1.00 95.81 622 GLY A N 1
ATOM 4802 C CA . GLY A 1 622 ? -0.061 1.063 13.031 1.00 95.81 622 GLY A CA 1
ATOM 4803 C C . GLY A 1 622 ? -0.858 1.240 14.287 1.00 95.81 622 GLY A C 1
ATOM 4804 O O . GLY A 1 622 ? -2.085 1.130 14.264 1.00 95.81 622 GLY A O 1
ATOM 4805 N N . LEU A 1 623 ? -0.151 1.429 15.389 1.00 97.62 623 LEU A N 1
ATOM 4806 C CA . LEU A 1 623 ? -0.738 1.856 16.634 1.00 97.62 623 LEU A CA 1
ATOM 4807 C C . LEU A 1 623 ? -1.933 0.951 17.012 1.00 97.62 623 LEU A C 1
ATOM 4809 O O . LEU A 1 623 ? -3.058 1.454 17.106 1.00 97.62 623 LEU A O 1
ATOM 4813 N N . GLN A 1 624 ? -1.741 -0.390 17.121 1.00 96.88 624 GLN A N 1
ATOM 4814 C CA . GLN A 1 624 ? -2.827 -1.307 17.534 1.00 96.88 624 GLN A CA 1
ATOM 4815 C C . GLN A 1 624 ? -3.203 -1.115 18.972 1.00 96.88 624 GLN A C 1
ATOM 4817 O O . GLN A 1 624 ? -2.932 -1.904 19.863 1.00 96.88 624 GLN A O 1
ATOM 4822 N N . ASN A 1 625 ? -3.958 -0.041 19.111 1.00 97.25 625 ASN A N 1
ATOM 4823 C CA . ASN A 1 625 ? -4.586 0.474 20.278 1.00 97.25 625 ASN A CA 1
ATOM 4824 C C . ASN A 1 625 ? -5.938 1.152 19.843 1.00 97.25 625 ASN A C 1
ATOM 4826 O O . ASN A 1 625 ? -6.308 2.185 20.382 1.00 97.25 625 ASN A O 1
ATOM 4830 N N . ASN A 1 626 ? -6.632 0.599 18.804 1.00 97.44 626 ASN A N 1
ATOM 4831 C CA . ASN A 1 626 ? -7.666 1.283 17.977 1.00 97.44 626 ASN A CA 1
ATOM 4832 C C . ASN A 1 626 ? -9.003 0.606 17.414 1.00 97.44 626 ASN A C 1
ATOM 4834 O O . ASN A 1 626 ? -9.787 1.392 16.886 1.00 97.44 626 ASN A O 1
ATOM 4838 N N . HIS A 1 627 ? -9.409 -0.707 17.524 1.00 97.50 627 HIS A N 1
ATOM 4839 C CA . HIS A 1 627 ? -10.840 -1.210 17.463 1.00 97.50 627 HIS A CA 1
ATOM 4840 C C . HIS A 1 627 ? -11.577 -2.291 18.433 1.00 97.50 627 HIS A C 1
ATOM 4842 O O . HIS A 1 627 ? -12.496 -2.977 17.977 1.00 97.50 627 HIS A O 1
ATOM 4848 N N . HIS A 1 628 ? -11.287 -2.458 19.761 1.00 96.81 628 HIS A N 1
ATOM 4849 C CA . HIS A 1 628 ? -12.068 -2.984 20.946 1.00 96.81 628 HIS A CA 1
ATOM 4850 C C . HIS A 1 628 ? -12.398 -2.100 22.194 1.00 96.81 628 HIS A C 1
ATOM 4852 O O . HIS A 1 628 ? -13.477 -2.255 22.733 1.00 96.81 628 HIS A O 1
ATOM 4858 N N . ALA A 1 629 ? -11.611 -1.130 22.669 1.00 95.62 629 ALA A N 1
ATOM 4859 C CA . ALA A 1 629 ? -12.037 -0.081 23.641 1.00 95.62 629 ALA A CA 1
ATOM 4860 C C . ALA A 1 629 ? -13.290 0.816 23.245 1.00 95.62 629 ALA A C 1
ATOM 4862 O O . ALA A 1 629 ? -14.385 0.314 23.453 1.00 95.62 629 ALA A O 1
ATOM 4863 N N . PHE A 1 630 ? -13.249 2.074 22.703 1.00 96.31 630 PHE A N 1
ATOM 4864 C CA . PHE A 1 630 ? -14.352 2.759 21.914 1.00 96.31 630 PHE A CA 1
ATOM 4865 C C . PHE A 1 630 ? -13.924 4.033 21.124 1.00 96.31 630 PHE A C 1
ATOM 4867 O O . PHE A 1 630 ? -13.208 4.834 21.725 1.00 96.31 630 PHE A O 1
ATOM 4874 N N . PRO A 1 631 ? -14.338 4.252 19.837 1.00 92.81 631 PRO A N 1
ATOM 4875 C CA . PRO A 1 631 ? -13.910 5.411 19.034 1.00 92.81 631 PRO A CA 1
ATOM 4876 C C . PRO A 1 631 ? -14.873 5.873 17.901 1.00 92.81 631 PRO A C 1
ATOM 4878 O O . PRO A 1 631 ? -16.063 5.557 17.898 1.00 92.81 631 PRO A O 1
ATOM 4881 N N . GLY A 1 632 ? -14.283 6.493 16.863 1.00 89.00 632 GLY A N 1
ATOM 4882 C CA . GLY A 1 632 ? -14.659 6.292 15.452 1.00 89.00 632 GLY A CA 1
ATOM 4883 C C . GLY A 1 632 ? -13.605 5.610 14.527 1.00 89.00 632 GLY A C 1
ATOM 4884 O O . GLY A 1 632 ? -13.987 4.824 13.669 1.00 89.00 632 GLY A O 1
ATOM 4885 N N . SER A 1 633 ? -12.305 5.887 14.708 1.00 96.75 633 SER A N 1
ATOM 4886 C CA . SER A 1 633 ? -11.109 5.378 13.976 1.00 96.75 633 SER A CA 1
ATOM 4887 C C . SER A 1 633 ? -11.121 5.295 12.422 1.00 96.75 633 SER A C 1
ATOM 4889 O O . SER A 1 633 ? -11.187 4.210 11.841 1.00 96.75 633 SER A O 1
ATOM 4891 N N . TYR A 1 634 ? -10.895 6.420 11.728 1.00 94.94 634 TYR A N 1
ATOM 4892 C CA . TYR A 1 634 ? -10.306 6.457 10.375 1.00 94.94 634 TYR A CA 1
ATOM 4893 C C . TYR A 1 634 ? -8.777 6.589 10.416 1.00 94.94 634 TYR A C 1
ATOM 4895 O O . TYR A 1 634 ? -8.119 6.160 9.477 1.00 94.94 634 TYR A O 1
ATOM 4903 N N . ARG A 1 635 ? -8.231 7.167 11.491 1.00 95.06 635 ARG A N 1
ATOM 4904 C CA . ARG A 1 635 ? -6.806 7.211 11.841 1.00 95.06 635 ARG A CA 1
ATOM 4905 C C . ARG A 1 635 ? -6.588 6.427 13.128 1.00 95.06 635 ARG A C 1
ATOM 4907 O O . ARG A 1 635 ? -7.504 6.330 13.944 1.00 95.06 635 ARG A O 1
ATOM 4914 N N . HIS A 1 636 ? -5.394 5.896 13.310 1.00 96.38 636 HIS A N 1
ATOM 4915 C CA . HIS A 1 636 ? -4.960 5.217 14.532 1.00 96.38 636 HIS A CA 1
ATOM 4916 C C . HIS A 1 636 ? -3.932 6.052 15.290 1.00 96.38 636 HIS A C 1
ATOM 4918 O O . HIS A 1 636 ? -3.741 5.846 16.487 1.00 96.38 636 HIS A O 1
ATOM 4924 N N . GLY A 1 637 ? -3.327 7.031 14.607 1.00 93.50 637 GLY A N 1
ATOM 4925 C CA . GLY A 1 637 ? -2.610 8.139 15.222 1.00 93.50 637 GLY A CA 1
ATOM 4926 C C . GLY A 1 637 ? -3.488 8.831 16.254 1.00 93.50 637 GLY A C 1
ATOM 4927 O O . GLY A 1 637 ? -4.391 9.596 15.904 1.00 93.50 637 GLY A O 1
ATOM 4928 N N . VAL A 1 638 ? -3.200 8.574 17.528 1.00 91.50 638 VAL A N 1
ATOM 4929 C CA . VAL A 1 638 ? -3.835 9.152 18.723 1.00 91.50 638 VAL A CA 1
ATOM 4930 C C . VAL A 1 638 ? -2.921 10.197 19.386 1.00 91.50 638 VAL A C 1
ATOM 4932 O O . VAL A 1 638 ? -3.213 10.712 20.471 1.00 91.50 638 VAL A O 1
ATOM 4935 N N . THR A 1 639 ? -1.815 10.533 18.722 1.00 84.06 639 THR A N 1
ATOM 4936 C CA . THR A 1 639 ? -0.954 11.709 18.903 1.00 84.06 639 THR A CA 1
ATOM 4937 C C . THR A 1 639 ? -0.396 12.150 17.543 1.00 84.06 639 THR A C 1
ATOM 4939 O O . THR A 1 639 ? -0.509 11.430 16.556 1.00 84.06 639 THR A O 1
ATOM 4942 N N . TRP A 1 640 ? 0.153 13.365 17.458 1.00 81.25 640 TRP A N 1
ATOM 4943 C CA . TRP A 1 640 ? 0.549 13.966 16.178 1.00 81.25 640 TRP A CA 1
ATOM 4944 C C . TRP A 1 640 ? 1.802 13.340 15.549 1.00 81.25 640 TRP A C 1
ATOM 4946 O O . TRP A 1 640 ? 1.924 13.402 14.332 1.00 81.25 640 TRP A O 1
ATOM 4956 N N . TRP A 1 641 ? 2.708 12.774 16.355 1.00 83.38 641 TRP A N 1
ATOM 4957 C CA . TRP A 1 641 ? 3.999 12.228 15.913 1.00 83.38 641 TRP A CA 1
ATOM 4958 C C . TRP A 1 641 ? 3.931 10.748 15.527 1.00 83.38 641 TRP A C 1
ATOM 4960 O O . TRP A 1 641 ? 4.886 10.214 14.969 1.00 83.38 641 TRP A O 1
ATOM 4970 N N . GLU A 1 642 ? 2.839 10.060 15.863 1.00 90.94 642 GLU A N 1
ATOM 4971 C CA . GLU A 1 642 ? 2.727 8.633 15.595 1.00 90.94 642 GLU A CA 1
ATOM 4972 C C . GLU A 1 642 ? 2.650 8.368 14.076 1.00 90.94 642 GLU A C 1
ATOM 4974 O O . GLU A 1 642 ? 1.849 9.008 13.387 1.00 90.94 642 GLU A O 1
ATOM 4979 N N . PRO A 1 643 ? 3.455 7.421 13.552 1.00 89.81 643 PRO A N 1
ATOM 4980 C CA . PRO A 1 643 ? 3.552 7.140 12.122 1.00 89.81 643 PRO A CA 1
ATOM 4981 C C . PRO A 1 643 ? 2.253 6.524 11.594 1.00 89.81 643 PRO A C 1
ATOM 4983 O O . PRO A 1 643 ? 2.061 5.310 11.686 1.00 89.81 643 PRO A O 1
ATOM 4986 N N . ASP A 1 644 ? 1.344 7.351 11.065 1.00 96.56 644 ASP A N 1
ATOM 4987 C CA . ASP A 1 644 ? 0.092 6.864 10.492 1.00 96.56 644 ASP A CA 1
ATOM 4988 C C . ASP A 1 644 ? -0.430 7.619 9.285 1.00 96.56 644 ASP A C 1
ATOM 4990 O O . ASP A 1 644 ? -1.085 8.645 9.430 1.00 96.56 644 ASP A O 1
ATOM 4994 N N . LEU A 1 645 ? -0.276 7.053 8.092 1.00 96.81 645 LEU A N 1
ATOM 4995 C CA . LEU A 1 645 ? -0.792 7.668 6.871 1.00 96.81 645 LEU A CA 1
ATOM 4996 C C . LEU A 1 645 ? -1.879 6.887 6.183 1.00 96.81 645 LEU A C 1
ATOM 4998 O O . LEU A 1 645 ? -2.439 7.343 5.189 1.00 96.81 645 LEU A O 1
ATOM 5002 N N . SER A 1 646 ? -2.362 5.850 6.847 1.00 96.44 646 SER A N 1
ATOM 5003 C CA . SER A 1 646 ? -3.791 5.637 6.793 1.00 96.44 646 SER A CA 1
ATOM 5004 C C . SER A 1 646 ? -4.588 6.794 7.381 1.00 96.44 646 SER A C 1
ATOM 5006 O O . SER A 1 646 ? -5.733 7.006 6.984 1.00 96.44 646 SER A O 1
ATOM 5008 N N . GLY A 1 647 ? -3.961 7.570 8.261 1.00 96.75 647 GLY A N 1
ATOM 5009 C CA . GLY A 1 647 ? -4.617 8.588 9.058 1.00 96.75 647 GLY A CA 1
ATOM 5010 C C . GLY A 1 647 ? -4.304 10.056 8.765 1.00 96.75 647 GLY A C 1
ATOM 5011 O O . GLY A 1 647 ? -5.263 10.797 8.606 1.00 96.75 647 GLY A O 1
ATOM 5012 N N . TRP A 1 648 ? -3.035 10.500 8.793 1.00 95.69 648 TRP A N 1
ATOM 5013 C CA . TRP A 1 648 ? -2.603 11.919 8.680 1.00 95.69 648 TRP A CA 1
ATOM 5014 C C . TRP A 1 648 ? -3.106 12.536 7.358 1.00 95.69 648 TRP A C 1
ATOM 5016 O O . TRP A 1 648 ? -3.721 13.602 7.390 1.00 95.69 648 TRP A O 1
ATOM 5026 N N . LEU A 1 649 ? -2.892 11.801 6.232 1.00 95.81 649 LEU A N 1
ATOM 5027 C CA . LEU A 1 649 ? -4.791 10.693 3.756 1.00 95.81 649 LEU A CA 1
ATOM 5028 C C . LEU A 1 649 ? -6.354 10.606 3.865 1.00 95.81 649 LEU A C 1
ATOM 5030 O O . LEU A 1 649 ? -7.039 11.431 3.281 1.00 95.81 649 LEU A O 1
ATOM 5034 N N . LEU A 1 650 ? -6.914 9.654 4.621 1.00 94.69 650 LEU A N 1
ATOM 5035 C CA . LEU A 1 650 ? -8.327 9.701 4.942 1.00 94.69 650 LEU A CA 1
ATOM 5036 C C . LEU A 1 650 ? -8.711 11.047 5.575 1.00 94.69 650 LEU A C 1
ATOM 5038 O O . LEU A 1 650 ? -9.702 11.599 5.109 1.00 94.69 650 LEU A O 1
ATOM 5042 N N . MET A 1 651 ? -7.920 11.649 6.485 1.00 96.06 651 MET A N 1
ATOM 5043 C CA . MET A 1 651 ? -8.241 12.974 7.054 1.00 96.06 651 MET A CA 1
ATOM 5044 C C . MET A 1 651 ? -8.542 13.998 5.958 1.00 96.06 651 MET A C 1
ATOM 5046 O O . MET A 1 651 ? -9.508 14.750 6.066 1.00 96.06 651 MET A O 1
ATOM 5050 N N . ALA A 1 652 ? -7.693 14.037 4.926 1.00 96.62 652 ALA A N 1
ATOM 5051 C CA . ALA A 1 652 ? -7.594 15.185 4.034 1.00 96.62 652 ALA A CA 1
ATOM 5052 C C . ALA A 1 652 ? -7.596 14.887 2.518 1.00 96.62 652 ALA A C 1
ATOM 5054 O O . ALA A 1 652 ? -7.435 15.783 1.696 1.00 96.62 652 ALA A O 1
ATOM 5055 N N . LEU A 1 653 ? -7.990 13.668 2.151 1.00 89.31 653 LEU A N 1
ATOM 5056 C CA . LEU A 1 653 ? -8.982 13.436 1.102 1.00 89.31 653 LEU A CA 1
ATOM 5057 C C . LEU A 1 653 ? -10.298 14.145 1.455 1.00 89.31 653 LEU A C 1
ATOM 5059 O O . LEU A 1 653 ? -10.964 14.640 0.553 1.00 89.31 653 LEU A O 1
ATOM 5063 N N . GLY A 1 654 ? -10.638 14.168 2.753 1.00 96.19 654 GLY A N 1
ATOM 5064 C CA . GLY A 1 654 ? -11.849 14.706 3.403 1.00 96.19 654 GLY A CA 1
ATOM 5065 C C . GLY A 1 654 ? -12.496 16.015 2.877 1.00 96.19 654 GLY A C 1
ATOM 5066 O O . GLY A 1 654 ? -13.103 16.033 1.813 1.00 96.19 654 GLY A O 1
ATOM 5067 N N . LYS A 1 655 ? -12.558 17.100 3.671 1.00 95.88 655 LYS A N 1
ATOM 5068 C CA . LYS A 1 655 ? -13.217 18.415 3.390 1.00 95.88 655 LYS A CA 1
ATOM 5069 C C . LYS A 1 655 ? -14.742 18.412 3.140 1.00 95.88 655 LYS A C 1
ATOM 5071 O O . LYS A 1 655 ? -15.523 18.417 4.086 1.00 95.88 655 LYS A O 1
ATOM 5076 N N . LEU A 1 656 ? -15.177 18.644 1.892 1.00 94.38 656 LEU A N 1
ATOM 5077 C CA . LEU A 1 656 ? -16.170 19.711 1.634 1.00 94.38 656 LEU A CA 1
ATOM 5078 C C . LEU A 1 656 ? -17.643 19.271 1.567 1.00 94.38 656 LEU A C 1
ATOM 5080 O O . LEU A 1 656 ? -18.293 19.413 0.531 1.00 94.38 656 LEU A O 1
ATOM 5084 N N . HIS A 1 657 ? -18.172 18.779 2.686 1.00 93.62 657 HIS A N 1
ATOM 5085 C CA . HIS A 1 657 ? -19.594 18.515 3.001 1.00 93.62 657 HIS A CA 1
ATOM 5086 C C . HIS A 1 657 ? -20.310 17.442 2.149 1.00 93.62 657 HIS A C 1
ATOM 5088 O O . HIS A 1 657 ? -21.124 16.686 2.675 1.00 93.62 657 HIS A O 1
ATOM 5094 N N . ILE A 1 658 ? -19.963 17.299 0.866 1.00 93.06 658 ILE A N 1
ATOM 5095 C CA . ILE A 1 658 ? -20.279 16.145 0.007 1.00 93.06 658 ILE A CA 1
ATOM 5096 C C . ILE A 1 658 ? -19.823 14.833 0.664 1.00 93.06 658 ILE A C 1
ATOM 5098 O O . ILE A 1 658 ? -20.524 13.818 0.620 1.00 93.06 658 ILE A O 1
ATOM 5102 N N . VAL A 1 659 ? -18.697 14.915 1.377 1.00 94.19 659 VAL A N 1
ATOM 5103 C CA . VAL A 1 659 ? -18.328 14.081 2.523 1.00 94.19 659 VAL A CA 1
ATOM 5104 C C . VAL A 1 659 ? -18.056 14.975 3.722 1.00 94.19 659 VAL A C 1
ATOM 5106 O O . VAL A 1 659 ? -17.581 16.094 3.567 1.00 94.19 659 VAL A O 1
ATOM 5109 N N . TRP A 1 660 ? -18.174 14.404 4.910 1.00 97.75 660 TRP A N 1
ATOM 5110 C CA . TRP A 1 660 ? -17.008 14.358 5.788 1.00 97.75 660 TRP A CA 1
ATOM 5111 C C . TRP A 1 660 ? -16.782 12.887 6.145 1.00 97.75 660 TRP A C 1
ATOM 5113 O O . TRP A 1 660 ? -15.916 12.223 5.589 1.00 97.75 660 TRP A O 1
ATOM 5123 N N . ASN A 1 661 ? -17.672 12.361 6.977 1.00 96.62 661 ASN A N 1
ATOM 5124 C CA . ASN A 1 661 ? -17.905 11.002 7.475 1.00 96.62 661 ASN A CA 1
ATOM 5125 C C . ASN A 1 661 ? -16.680 10.181 7.921 1.00 96.62 661 ASN A C 1
ATOM 5127 O O . ASN A 1 661 ? -16.833 9.020 8.302 1.00 96.62 661 ASN A O 1
ATOM 5131 N N . LEU A 1 662 ? -15.505 10.806 7.977 1.00 97.12 662 LEU A N 1
ATOM 5132 C CA . LEU A 1 662 ? -14.319 10.350 8.689 1.00 97.12 662 LEU A CA 1
ATOM 5133 C C . LEU A 1 662 ? -14.633 10.255 10.182 1.00 97.12 662 LEU A C 1
ATOM 5135 O O . LEU A 1 662 ? -14.924 11.259 10.831 1.00 97.12 662 LEU A O 1
ATOM 5139 N N . ARG A 1 663 ? -14.620 9.035 10.721 1.00 95.81 663 ARG A N 1
ATOM 5140 C CA . ARG A 1 663 ? -14.966 8.771 12.122 1.00 95.81 663 ARG A CA 1
ATOM 5141 C C . ARG A 1 663 ? -13.712 8.833 12.990 1.00 95.81 663 ARG A C 1
ATOM 5143 O O . ARG A 1 663 ? -12.792 8.066 12.751 1.00 95.81 663 ARG A O 1
ATOM 5150 N N . GLU A 1 664 ? -13.653 9.669 14.021 1.00 93.50 664 GLU A N 1
ATOM 5151 C CA . GLU A 1 664 ? -12.564 9.627 15.015 1.00 93.50 664 GLU A CA 1
ATOM 5152 C C . GLU A 1 664 ? -13.097 9.808 16.442 1.00 93.50 664 GLU A C 1
ATOM 5154 O O . GLU A 1 664 ? -14.138 10.444 16.611 1.00 93.50 664 GLU A O 1
ATOM 5159 N N . PRO A 1 665 ? -12.441 9.222 17.465 1.00 92.62 665 PRO A N 1
ATOM 5160 C CA . PRO A 1 665 ? -12.782 9.523 18.852 1.00 92.62 665 PRO A CA 1
ATOM 5161 C C . PRO A 1 665 ? -12.489 10.988 19.188 1.00 92.62 665 PRO A C 1
ATOM 5163 O O . PRO A 1 665 ? -11.468 11.531 18.768 1.00 92.62 665 PRO A O 1
ATOM 5166 N N . ASP A 1 666 ? -13.331 11.600 20.023 1.00 92.81 666 ASP A N 1
ATOM 5167 C CA . ASP A 1 666 ? -13.023 12.907 20.604 1.00 92.81 666 ASP A CA 1
ATOM 5168 C C . ASP A 1 666 ? -11.834 12.841 21.588 1.00 92.81 666 ASP A C 1
ATOM 5170 O O . ASP A 1 666 ? -11.500 11.796 22.161 1.00 92.81 666 ASP A O 1
ATOM 5174 N N . LYS A 1 667 ? -11.174 13.987 21.804 1.00 91.38 667 LYS A N 1
ATOM 5175 C CA . LYS A 1 667 ? -9.980 14.082 22.667 1.00 91.38 667 LYS A CA 1
ATOM 5176 C C . LYS A 1 667 ? -10.262 13.667 24.115 1.00 91.38 667 LYS A C 1
ATOM 5178 O O . LYS A 1 667 ? -9.384 13.107 24.776 1.00 91.38 667 LYS A O 1
ATOM 5183 N N . THR A 1 668 ? -11.474 13.919 24.603 1.00 92.81 668 THR A N 1
ATOM 5184 C CA . THR A 1 668 ? -11.922 13.541 25.950 1.00 92.81 668 THR A CA 1
ATOM 5185 C C . THR A 1 668 ? -11.988 12.024 26.120 1.00 92.81 668 THR A C 1
ATOM 5187 O O . THR A 1 668 ? -11.484 11.494 27.107 1.00 92.81 668 THR A O 1
ATOM 5190 N N . THR A 1 669 ? -12.499 11.305 25.123 1.00 92.00 669 THR A N 1
ATOM 5191 C CA . THR A 1 669 ? -12.594 9.843 25.077 1.00 92.00 669 THR A CA 1
ATOM 5192 C C . THR A 1 669 ? -11.211 9.214 25.031 1.00 92.00 669 THR A C 1
ATOM 5194 O O . THR A 1 669 ? -10.950 8.270 25.779 1.00 92.00 669 THR A O 1
ATOM 5197 N N . ILE A 1 670 ? -10.310 9.755 24.202 1.00 93.69 670 ILE A N 1
ATOM 5198 C CA . ILE A 1 670 ? -8.913 9.300 24.137 1.00 93.69 670 ILE A CA 1
ATOM 5199 C C . ILE A 1 670 ? -8.250 9.463 25.510 1.00 93.69 670 ILE A C 1
ATOM 5201 O O . ILE A 1 670 ? -7.645 8.522 26.020 1.00 93.69 670 ILE A O 1
ATOM 5205 N N . THR A 1 671 ? -8.384 10.640 26.128 1.00 92.00 671 THR A N 1
ATOM 5206 C CA . THR A 1 671 ? -7.750 10.948 27.421 1.00 92.00 671 THR A CA 1
ATOM 5207 C C . THR A 1 671 ? -8.289 10.059 28.536 1.00 92.00 671 THR A C 1
ATOM 5209 O O . THR A 1 671 ? -7.500 9.444 29.252 1.00 92.00 671 THR A O 1
ATOM 5212 N N . ARG A 1 672 ? -9.616 9.911 28.625 1.00 92.62 672 ARG A N 1
ATOM 5213 C CA . ARG A 1 672 ? -10.273 9.044 29.608 1.00 92.62 672 ARG A CA 1
ATOM 5214 C C . ARG A 1 672 ? -9.794 7.598 29.495 1.00 92.62 672 ARG A C 1
ATOM 5216 O O . ARG A 1 672 ? -9.356 7.024 30.482 1.00 92.62 672 ARG A O 1
ATOM 5223 N N . ARG A 1 673 ? -9.787 7.024 28.287 1.00 89.25 673 ARG A N 1
ATOM 5224 C CA . ARG A 1 673 ? -9.348 5.631 28.078 1.00 89.25 673 ARG A CA 1
ATOM 5225 C C . ARG A 1 673 ? -7.859 5.416 28.361 1.00 89.25 673 ARG A C 1
ATOM 5227 O O . ARG A 1 673 ? -7.476 4.325 28.769 1.00 89.25 673 ARG A O 1
ATOM 5234 N N . ARG A 1 674 ? -7.011 6.436 28.166 1.00 88.25 674 ARG A N 1
ATOM 5235 C CA . ARG A 1 674 ? -5.598 6.383 28.598 1.00 88.25 674 ARG A CA 1
ATOM 5236 C C . ARG A 1 674 ? -5.464 6.404 30.117 1.00 88.25 674 ARG A C 1
ATOM 5238 O O . ARG A 1 674 ? -4.575 5.749 30.647 1.00 88.25 674 ARG A O 1
ATOM 5245 N N . GLN A 1 675 ? -6.301 7.173 30.811 1.00 87.25 675 GLN A N 1
ATOM 5246 C CA . GLN A 1 675 ? -6.300 7.229 32.274 1.00 87.25 675 GLN A CA 1
ATOM 5247 C C . GLN A 1 675 ? -6.778 5.904 32.876 1.00 87.25 675 GLN A C 1
ATOM 5249 O O . GLN A 1 675 ? -6.084 5.369 33.731 1.00 87.25 675 GLN A O 1
ATOM 5254 N N . GLU A 1 676 ? -7.869 5.333 32.351 1.00 82.88 676 GLU A N 1
ATOM 5255 C CA . GLU A 1 676 ? -8.375 4.002 32.734 1.00 82.88 676 GLU A CA 1
ATOM 5256 C C . GLU A 1 676 ? -7.289 2.915 32.602 1.00 82.88 676 GLU A C 1
ATOM 5258 O O . GLU A 1 676 ? -7.159 2.043 33.460 1.00 82.88 676 GLU A O 1
ATOM 5263 N N . ALA A 1 677 ? -6.445 2.997 31.568 1.00 78.75 677 ALA A N 1
ATOM 5264 C CA . ALA A 1 677 ? -5.330 2.068 31.391 1.00 78.75 677 ALA A CA 1
ATOM 5265 C C . ALA A 1 677 ? -4.237 2.218 32.463 1.00 78.75 677 ALA A C 1
ATOM 5267 O O . ALA A 1 677 ? -3.676 1.222 32.906 1.00 78.75 677 ALA A O 1
ATOM 5268 N N . ARG A 1 678 ? -3.949 3.452 32.899 1.00 71.38 678 ARG A N 1
ATOM 5269 C CA . ARG A 1 678 ? -2.926 3.748 33.919 1.00 71.38 678 ARG A CA 1
ATOM 5270 C C . ARG A 1 678 ? -3.356 3.377 35.331 1.00 71.38 678 ARG A C 1
ATOM 5272 O O . ARG A 1 678 ? -2.493 3.175 36.169 1.00 71.38 678 ARG A O 1
ATOM 5279 N N . THR A 1 679 ? -4.659 3.343 35.596 1.00 64.25 679 THR A N 1
ATOM 5280 C CA . THR A 1 679 ? -5.206 2.964 36.906 1.00 64.25 679 THR A CA 1
ATOM 5281 C C . THR A 1 679 ? -5.359 1.454 37.078 1.00 64.25 679 THR A C 1
ATOM 5283 O O . THR A 1 679 ? -5.565 1.001 38.196 1.00 64.25 679 THR A O 1
ATOM 5286 N N . THR A 1 680 ? -5.301 0.689 35.983 1.00 55.19 680 THR A N 1
ATOM 5287 C CA . THR A 1 680 ? -5.497 -0.773 35.979 1.00 55.19 680 THR A CA 1
ATOM 5288 C C . THR A 1 680 ? -4.167 -1.545 35.976 1.00 55.19 680 THR A C 1
ATOM 5290 O O . THR A 1 680 ? -4.142 -2.717 36.346 1.00 55.19 680 THR A O 1
ATOM 5293 N N . THR A 1 681 ? -3.060 -0.895 35.589 1.00 45.81 681 THR A N 1
ATOM 5294 C CA . THR A 1 681 ? -1.686 -1.353 35.872 1.00 45.81 681 THR A CA 1
ATOM 5295 C C . THR A 1 681 ? -1.258 -0.882 37.236 1.00 45.81 681 THR A C 1
ATOM 5297 O O . THR A 1 681 ? -0.866 -1.754 38.028 1.00 45.81 681 THR A O 1
#

pLDDT: mean 78.41, std 23.85, range [22.61, 98.38]

Radius of gyration: 30.26 Å; chains: 1; bounding box: 90×101×84 Å

Secondary structure (DSSP, 8-state):
--------------------TTHHHHGGGTTSSTTSSS---TTTTTHIIIII--HHHHHHHHHHHHHHHHIIIIIIIIITTT-SS---HHHHHHHHHHHHHT-SS-HHHHHHSS-TTTTTTTSS---S------SSGGGSSS-GGGGSB-TTTT---TT-TTSSHHHHH-HHHHHHHHTHHHHHHHHHHHHHHHHHHHTTS-HHHHHHIIIIIISSBTBTGGGSTT-SSSSGGGS----S-SSS---------PPPPPPP-----PPPPPPP-------------------------------------------------------------------------------------------------SHHHHHHHEEEPPHHHHHHHHHHHHHHHHHHHHHHHHHHHHHHH----S-GGGSSB-SBTB--SSTTIIIIITTTT------S--TTSSS---B-SSS-SSSSHHHHHHHHHHHTTSTT-TT-TTTT-SSHHHHHHHHHHHHTGGGGSSEEE-HHHH-HHHHH-HHHHHHHHHTTTTHHHHTTHHHHHHHHHH-SHHHHHHHIIIIIIIHHHHHHHHHHHTTTHHHHS---SS--SS-----SHHHHHTBTB--S-SSSSS---S---SSTTS--TTHHHHHHHH-SSS--------HHHHHHHHHHHHHH-

Sequence (681 aa):
MSSARTGAGQAPPRTTTAPAQIDRQARRLAWVTVGVPTLGTAAAIVFAAHYGFTWTDALLLIVMYAITSLGVEGGFHRFFSHRSFAAGPVVTTLWGIAGSMAAQGPVVFWVAIHRQHHAFTDRDGDPHSPRALGPGTAGRLRGFWHGHVGWLFTVQRQDWARRAPDMVRDRLVMRLNQYYFAWVLAGLALPALAGWLLSGETAHGAVGGLLWGGLARIFLLDHVTWAVNSIGHTIGARPYRTRDTSRNVAPSRRSRSAAPGTTTTTPAPRWPTTGTTSSRSTPPEPSSGPWTPSDSSTTPATPTACAPTPPPEPEPHTQPTRTHPHRTPRPPRTGQPDHAHARPARTRTGPHGARPEAHLAPRGRELTMSATAAANAVVRLDPVSLRIKRFSALTTMTLPLIGTAAAAYLLWSGHYTATDLWLFAAMYFVHMFGITVGFHRYLAHKAFKTSPAFEALMMITGSMGAQGPLMFWVITHRRHHRFSDQEGDPHSPNLHGWALKARLHGLWYAHMPWMLSPEASKVTVFGPDVLRSRRLMYFNRTYPQWVLLGLALPALIDYAVVRTPMALLGGLVFGGLARIFVANQAAWCVGSICHAFGGRPFDNEDHSANNWPVALLTFGEGLQNNHHAFPGSYRHGVTWWEPDLSGWLLMALGKLHIVWNLREPDKTTITRRRQEARTTT